Protein AF-0000000068184982 (afdb_homodimer)

Secondary structure (DSSP, 8-state):
-----S---SEE-EEEE-SBTTTEEE-S-HIIIIIHHHHHTT-EE----SSS-SSS--PPPHHHHHHHHHHHHHHHSTGGGTTTS-HHHHHHHHHHHHHHHTTEE--HHHHHHHHHHHHHHTTSTTSEEE-TTHHHHHHHHHHTT-EEEEEESS-THIIIIIHHHTT--TTT--EEEEHHHHT--TT-HHHHHHHHHHHHHHHHHTT---TTS---GGGEEEEES-IIIIIIHHHHTT-EEEEE-TT--HHHHHHHHHTT-EEESSHHHHHHHHHHTT-EE-/-----S---SEESEEEE-SBTTTEEE-S-HIIIIIHHHHHTT-EE----SS--SSS--PPPHHHHHHHHHHHHHHHSTGGGTTTS-HHHHHHHHHHHHHHHTTEE--HHHHHHHHHHHHHHTTSTTSEEE-TTHHHHHHHHHHTT-EEEEEESS-THIIIIIHHHTT--TTT--EEEEHHHHT--TT-HHHHHHHHHHHHHHHHHTT---TTSPPPGGGEEEEES-IIIIIIHHHHTT-EEEEE-TT--HHHHHHHHHTT-EEESSHHHHHHHHHHTT-EE-

Solvent-accessible surface area (backbone atoms only — not comparable to full-atom values): 29134 Å² total; per-residue (Å²): 129,80,84,67,72,89,82,65,63,63,35,39,36,34,37,36,28,28,44,78,56,54,37,27,37,78,38,84,48,63,52,56,52,52,51,52,34,30,57,78,53,66,52,48,60,60,72,81,52,68,83,67,51,68,77,87,85,62,61,34,62,57,58,57,14,35,54,50,21,46,50,52,42,44,69,78,30,48,39,52,19,35,88,79,41,52,54,69,57,42,49,44,51,24,52,53,43,11,39,49,43,29,29,44,57,70,57,72,70,43,50,54,51,33,42,51,50,43,53,14,45,66,34,19,65,72,34,42,44,62,43,85,50,39,61,60,46,36,51,50,34,52,77,48,50,27,49,29,27,39,49,33,80,40,49,66,59,45,63,37,25,52,34,24,54,62,70,51,40,60,89,50,34,67,43,75,42,33,9,19,83,69,64,35,42,67,37,43,35,68,42,55,51,50,48,50,51,53,51,48,53,51,34,47,68,66,72,68,55,47,88,91,58,66,89,49,46,58,26,27,38,32,39,18,58,40,64,61,40,32,37,51,13,27,44,72,46,46,24,37,44,38,34,37,41,69,79,72,47,58,69,59,44,50,51,42,40,72,71,68,44,47,70,33,64,49,58,64,53,53,52,49,49,42,58,76,62,64,36,40,61,77,129,81,84,67,72,89,81,64,60,64,36,38,37,33,37,35,28,28,44,79,55,55,36,27,35,78,38,84,49,63,54,56,51,52,50,52,35,31,55,78,52,64,53,47,60,61,73,82,56,70,81,69,49,66,82,85,89,63,62,33,61,57,60,59,13,35,55,50,21,45,51,52,41,44,70,77,31,47,38,52,19,35,89,80,41,52,53,67,57,42,49,44,52,26,53,53,43,11,38,50,42,30,29,42,58,72,56,71,68,42,48,54,50,33,44,51,49,43,52,14,46,66,34,19,63,71,33,42,43,60,44,84,49,38,61,60,44,37,51,51,33,50,77,48,49,26,48,30,26,39,48,33,79,40,49,64,58,45,64,35,26,52,34,25,53,62,71,50,40,59,89,50,34,68,41,77,43,32,8,19,84,68,63,35,42,69,39,43,35,67,41,54,50,50,47,50,51,52,51,48,53,49,34,47,68,66,72,68,55,47,89,91,59,67,89,49,46,60,24,27,38,31,38,17,59,40,63,62,41,33,37,51,13,27,44,72,46,48,24,38,44,38,33,37,41,68,79,71,48,58,68,60,44,52,51,42,40,74,72,68,44,49,70,34,64,49,59,64,53,53,52,50,50,43,57,76,63,65,36,39,59,77

Radius of gyration: 26.57 Å; Cα contacts (8 Å, |Δi|>4): 1023; chains: 2; bounding box: 86×77×53 Å

Sequence (564 aa):
MGTWPKIHPKRVRVITCDVTGTLVSFRGSIEEHYLGSAQKCGIDFVPDDPASSTGHNGPLPIHKAFSQGYRECCQIYPCFGGHDISAKEWWKRCVLRSFELAGARMNEAQQEAVFQRIYSIFGSQACYEKFDDALPFLQWANRSRIVCGVLSNADERYGDSILPMLGLTHDELQFQCFSKDFGLEKPDARFFLAALKQAELYLVSQNSYDVNDPLLPSQVLHIGNDFQKDFEGARRAGMHAALLSRYGEDELAAEWKRRGALVFEDLLDVVELLGRSNCQFGMGTWPKIHPKRVRVITCDVTGTLVSFRGSIEEHYLGSAQKCGIDFVPDDPASSTGHNGPLPIHKAFSQGYRECCQIYPCFGGHDISAKEWWKRCVLRSFELAGARMNEAQQEAVFQRIYSIFGSQACYEKFDDALPFLQWANRSRIVCGVLSNADERYGDSILPMLGLTHDELQFQCFSKDFGLEKPDARFFLAALKQAELYLVSQNSYDVNDPLLPSQVLHIGNDFQKDFEGARRAGMHAALLSRYGEDELAAEWKRRGALVFEDLLDVVELLGRSNCQFG

Organism: Phaeodactylum tricornutum (strain CCAP 1055/1) (NCBI:txid556484)

Nearest PDB structures (foldseek):
  3k1z-assembly1_A  TM=8.903E-01  e=6.014E-18  Homo sapiens
  3qu5-assembly1_A  TM=5.886E-01  e=3.115E-07  Bacteroides thetaiotaomicron
  3qu4-assembly5_E  TM=5.716E-01  e=2.194E-07  Bacteroides thetaiotaomicron
  3qu7-assembly3_A  TM=5.796E-01  e=5.926E-07  Bacteroides thetaiotaomicron
  4o8c-assembly1_A  TM=2.942E-01  e=7.418E-04  Geobacillus stearothermophilus

Structure (mmCIF, N/CA/C/O backbone):
data_AF-0000000068184982-model_v1
#
loop_
_entity.id
_entity.type
_entity.pdbx_description
1 polymer 'Haloacid dehalogenase-like hydrolase'
#
loop_
_atom_site.group_PDB
_atom_site.id
_atom_site.type_symbol
_atom_site.label_atom_id
_atom_site.label_alt_id
_atom_site.label_comp_id
_atom_site.label_asym_id
_atom_site.label_entity_id
_atom_site.label_seq_id
_atom_site.pdbx_PDB_ins_code
_atom_site.Cartn_x
_atom_site.Cartn_y
_atom_site.Cartn_z
_atom_site.occupancy
_atom_site.B_iso_or_equiv
_atom_site.auth_seq_id
_atom_site.auth_comp_id
_atom_site.auth_asym_id
_atom_site.auth_atom_id
_atom_site.pdbx_PDB_model_num
ATOM 1 N N . MET A 1 1 ? -10.617 -42.25 6.684 1 26.02 1 MET A N 1
ATOM 2 C CA . MET A 1 1 ? -9.742 -42.344 5.52 1 26.02 1 MET A CA 1
ATOM 3 C C . MET A 1 1 ? -10.297 -41.5 4.367 1 26.02 1 MET A C 1
ATOM 5 O O . MET A 1 1 ? -11.414 -41.75 3.906 1 26.02 1 MET A O 1
ATOM 9 N N . GLY A 1 2 ? -9.945 -40.188 4.273 1 34.88 2 GLY A N 1
ATOM 10 C CA . GLY A 1 2 ? -10.633 -39.312 3.33 1 34.88 2 GLY A CA 1
ATOM 11 C C . GLY A 1 2 ? -10.609 -39.844 1.907 1 34.88 2 GLY A C 1
ATOM 12 O O . GLY A 1 2 ? -9.609 -40.406 1.471 1 34.88 2 GLY A O 1
ATOM 13 N N . THR A 1 3 ? -11.68 -40.219 1.42 1 37.75 3 THR A N 1
ATOM 14 C CA . THR A 1 3 ? -11.805 -40.688 0.039 1 37.75 3 THR A CA 1
ATOM 15 C C . THR A 1 3 ? -11.172 -39.688 -0.92 1 37.75 3 THR A C 1
ATOM 17 O O . THR A 1 3 ? -11.641 -38.531 -1.036 1 37.75 3 THR A O 1
ATOM 20 N N . TRP A 1 4 ? -9.836 -39.719 -1.014 1 44.62 4 TRP A N 1
ATOM 21 C CA . TRP A 1 4 ? -9.07 -38.875 -1.924 1 44.62 4 TRP A CA 1
ATOM 22 C C . TRP A 1 4 ? -9.531 -39.062 -3.365 1 44.62 4 TRP A C 1
ATOM 24 O O . TRP A 1 4 ? -9.859 -40.188 -3.77 1 44.62 4 TRP A O 1
ATOM 34 N N . PRO A 1 5 ? -10.031 -38 -3.975 1 50.22 5 PRO A N 1
ATOM 35 C CA . PRO A 1 5 ? -10.516 -38.188 -5.344 1 50.22 5 PRO A CA 1
ATOM 36 C C . PRO A 1 5 ? -9.5 -38.906 -6.234 1 50.22 5 PRO A C 1
ATOM 38 O O . PRO A 1 5 ? -8.297 -38.844 -5.969 1 50.22 5 PRO A O 1
ATOM 41 N N . LYS A 1 6 ? -9.867 -39.844 -7.121 1 54.12 6 LYS A N 1
ATOM 42 C CA . LYS A 1 6 ? -9.188 -40.719 -8.07 1 54.12 6 LYS A CA 1
ATOM 43 C C . LYS A 1 6 ? -8.227 -39.906 -8.961 1 54.12 6 LYS A C 1
ATOM 45 O O . LYS A 1 6 ? -7.246 -40.469 -9.461 1 54.12 6 LYS A O 1
ATOM 50 N N . ILE A 1 7 ? -8.469 -38.594 -9.195 1 64.62 7 ILE A N 1
ATOM 51 C CA . ILE A 1 7 ? -7.531 -38 -10.133 1 64.62 7 ILE A CA 1
ATOM 52 C C . ILE A 1 7 ? -6.566 -37.062 -9.375 1 64.62 7 ILE A C 1
ATOM 54 O O . ILE A 1 7 ? -6.988 -36.094 -8.766 1 64.62 7 ILE A O 1
ATOM 58 N N . HIS A 1 8 ? -5.387 -37.562 -9.078 1 78.19 8 HIS A N 1
ATOM 59 C CA . HIS A 1 8 ? -4.316 -36.781 -8.445 1 78.19 8 HIS A CA 1
ATOM 60 C C . HIS A 1 8 ? -3.219 -36.438 -9.453 1 78.19 8 HIS A C 1
ATOM 62 O O . HIS A 1 8 ? -3 -37.188 -10.414 1 78.19 8 HIS A O 1
ATOM 68 N N . PRO A 1 9 ? -2.703 -35.219 -9.227 1 88.75 9 PRO A N 1
ATOM 69 C CA . PRO A 1 9 ? -1.609 -34.875 -10.133 1 88.75 9 PRO A CA 1
ATOM 70 C C . PRO A 1 9 ? -0.432 -35.844 -10.039 1 88.75 9 PRO A C 1
ATOM 72 O O . PRO A 1 9 ? -0.062 -36.25 -8.945 1 88.75 9 PRO A O 1
ATOM 75 N N . LYS A 1 10 ? 0.074 -36.25 -11.148 1 90.94 10 LYS A N 1
ATOM 76 C CA . LYS A 1 10 ? 1.262 -37.094 -11.195 1 90.94 10 LYS A CA 1
ATOM 77 C C . LYS A 1 10 ? 2.525 -36.281 -10.914 1 90.94 10 LYS A C 1
ATOM 79 O O . LYS A 1 10 ? 3.463 -36.781 -10.289 1 90.94 10 LYS A O 1
ATOM 84 N N . ARG A 1 11 ? 2.463 -35.062 -11.383 1 95.56 11 ARG A N 1
ATOM 85 C CA . ARG A 1 11 ? 3.584 -34.156 -11.211 1 95.56 11 ARG A CA 1
ATOM 86 C C . ARG A 1 11 ? 3.092 -32.719 -11.031 1 95.56 11 ARG A C 1
ATOM 88 O O . ARG A 1 11 ? 2.227 -32.25 -11.781 1 95.56 11 ARG A O 1
ATOM 95 N N . VAL A 1 12 ? 3.635 -32.125 -9.977 1 97.31 12 VAL A N 1
ATOM 96 C CA . VAL A 1 12 ? 3.312 -30.703 -9.75 1 97.31 12 VAL A CA 1
ATOM 97 C C . VAL A 1 12 ? 4.586 -29.875 -9.812 1 97.31 12 VAL A C 1
ATOM 99 O O . VAL A 1 12 ? 5.527 -30.094 -9.047 1 97.31 12 VAL A O 1
ATOM 102 N N . ARG A 1 13 ? 4.594 -28.906 -10.727 1 97.12 13 ARG A N 1
ATOM 103 C CA . ARG A 1 13 ? 5.734 -28.016 -10.883 1 97.12 13 ARG A CA 1
ATOM 104 C C . ARG A 1 13 ? 5.391 -26.609 -10.406 1 97.12 13 ARG A C 1
ATOM 106 O O . ARG A 1 13 ? 6.277 -25.844 -10.008 1 97.12 13 ARG A O 1
ATOM 113 N N . VAL A 1 14 ? 4.094 -26.25 -10.484 1 98.31 14 VAL A N 1
ATOM 114 C CA . VAL A 1 14 ? 3.639 -24.922 -10.141 1 98.31 14 VAL A CA 1
ATOM 115 C C . VAL A 1 14 ? 2.361 -25 -9.305 1 98.31 14 VAL A C 1
ATOM 117 O O . VAL A 1 14 ? 1.479 -25.812 -9.594 1 98.31 14 VAL A O 1
ATOM 120 N N . ILE A 1 15 ? 2.277 -24.203 -8.297 1 98.75 15 ILE A N 1
ATOM 121 C CA . ILE A 1 15 ? 1.043 -24 -7.543 1 98.75 15 ILE A CA 1
ATOM 122 C C . ILE A 1 15 ? 0.624 -22.531 -7.617 1 98.75 15 ILE A C 1
ATOM 124 O O . ILE A 1 15 ? 1.422 -21.641 -7.328 1 98.75 15 ILE A O 1
ATOM 128 N N . THR A 1 16 ? -0.559 -22.266 -8.086 1 98.88 16 THR A N 1
ATOM 129 C CA . THR A 1 16 ? -1.14 -20.922 -7.996 1 98.88 16 THR A CA 1
ATOM 130 C C . THR A 1 16 ? -2.168 -20.859 -6.871 1 98.88 16 THR A C 1
ATOM 132 O O . THR A 1 16 ? -2.92 -21.812 -6.648 1 98.88 16 THR A O 1
ATOM 135 N N . CYS A 1 17 ? -2.221 -19.734 -6.207 1 98.88 17 CYS A N 1
ATOM 136 C CA . CYS A 1 17 ? -3.131 -19.562 -5.078 1 98.88 17 CYS A CA 1
ATOM 137 C C . CYS A 1 17 ? -3.994 -18.312 -5.254 1 98.88 17 CYS A C 1
ATOM 139 O O . CYS A 1 17 ? -3.508 -17.281 -5.703 1 98.88 17 CYS A O 1
ATOM 141 N N . ASP A 1 18 ? -5.27 -18.453 -4.93 1 98.81 18 ASP A N 1
ATOM 142 C CA . ASP A 1 18 ? -6.078 -17.281 -4.625 1 98.81 18 ASP A CA 1
ATOM 143 C C . ASP A 1 18 ? -5.547 -16.547 -3.395 1 98.81 18 ASP A C 1
ATOM 145 O O . ASP A 1 18 ? -4.684 -17.062 -2.682 1 98.81 18 ASP A O 1
ATOM 149 N N . VAL A 1 19 ? -6.082 -15.305 -3.178 1 98.56 19 VAL A N 1
ATOM 150 C CA . VAL A 1 19 ? -5.523 -14.531 -2.074 1 98.56 19 VAL A CA 1
ATOM 151 C C . VAL A 1 19 ? -6.492 -14.547 -0.893 1 98.56 19 VAL A C 1
ATOM 153 O O . VAL A 1 19 ? -6.262 -15.25 0.095 1 98.56 19 VAL A O 1
ATOM 156 N N . THR A 1 20 ? -7.59 -13.836 -0.998 1 97.19 20 THR A N 1
ATOM 157 C CA . THR A 1 20 ? -8.523 -13.688 0.114 1 97.19 20 THR A CA 1
ATOM 158 C C . THR A 1 20 ? -9.336 -14.961 0.316 1 97.19 20 THR A C 1
ATOM 160 O O . THR A 1 20 ? -9.922 -15.492 -0.633 1 97.19 20 THR A O 1
ATOM 163 N N . GLY A 1 21 ? -9.32 -15.445 1.496 1 97.06 21 GLY A N 1
ATOM 164 C CA . GLY A 1 21 ? -9.984 -16.703 1.828 1 97.06 21 GLY A CA 1
ATOM 165 C C . GLY A 1 21 ? -9.102 -17.906 1.608 1 97.06 21 GLY A C 1
ATOM 166 O O . GLY A 1 21 ? -9.5 -19.031 1.916 1 97.06 21 GLY A O 1
ATOM 167 N N . THR A 1 22 ? -7.895 -17.672 1.044 1 98.5 22 THR A N 1
ATOM 168 C CA . THR A 1 22 ? -6.957 -18.75 0.765 1 98.5 22 THR A CA 1
ATOM 169 C C . THR A 1 22 ? -5.633 -18.516 1.484 1 98.5 22 THR A C 1
ATOM 171 O O . THR A 1 22 ? -5.301 -19.234 2.432 1 98.5 22 THR A O 1
ATOM 174 N N . LEU A 1 23 ? -4.914 -17.438 1.168 1 98.69 23 LEU A N 1
ATOM 175 C CA . LEU A 1 23 ? -3.662 -17.125 1.842 1 98.69 23 LEU A CA 1
ATOM 176 C C . LEU A 1 23 ? -3.893 -16.109 2.957 1 98.69 23 LEU A C 1
ATOM 178 O O . LEU A 1 23 ? -3.16 -16.094 3.949 1 98.69 23 LEU A O 1
ATOM 182 N N . VAL A 1 24 ? -4.895 -15.25 2.727 1 98.25 24 VAL A N 1
ATOM 183 C CA . VAL A 1 24 ? -5.148 -14.094 3.58 1 98.25 24 VAL A CA 1
ATOM 184 C C . VAL A 1 24 ? -6.621 -14.055 3.973 1 98.25 24 VAL A C 1
ATOM 186 O O . VAL A 1 24 ? -7.492 -14.438 3.186 1 98.25 24 VAL A O 1
ATOM 189 N N . SER A 1 25 ? -6.895 -13.656 5.16 1 96.81 25 SER A N 1
ATOM 190 C CA . SER A 1 25 ? -8.266 -13.453 5.602 1 96.81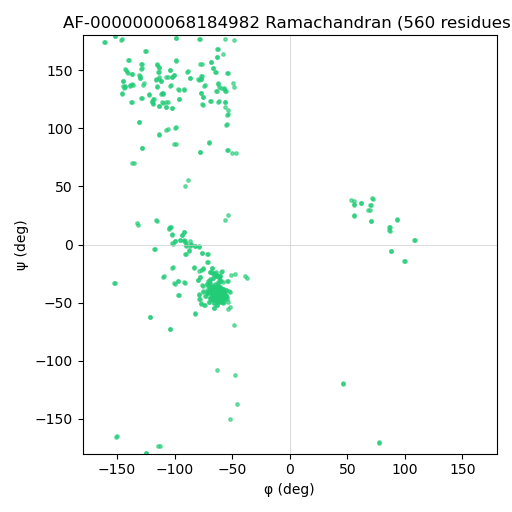 25 SER A CA 1
ATOM 191 C C . SER A 1 25 ? -8.539 -11.977 5.883 1 96.81 25 SER A C 1
ATOM 193 O O . SER A 1 25 ? -7.617 -11.219 6.184 1 96.81 25 SER A O 1
ATOM 195 N N . PHE A 1 26 ? -9.773 -11.602 5.73 1 94.19 26 PHE A N 1
ATOM 196 C CA . PHE A 1 26 ? -10.211 -10.273 6.148 1 94.19 26 PHE A CA 1
ATOM 197 C C . PHE A 1 26 ? -10.375 -10.211 7.664 1 94.19 26 PHE A C 1
ATOM 199 O O . PHE A 1 26 ? -10.805 -11.188 8.281 1 94.19 26 PHE A O 1
ATOM 206 N N . ARG A 1 27 ? -10.016 -9.109 8.203 1 93.38 27 ARG A N 1
ATOM 207 C CA . ARG A 1 27 ? -10.242 -8.812 9.609 1 93.38 27 ARG A CA 1
ATOM 208 C C . ARG A 1 27 ? -11.273 -7.711 9.781 1 93.38 27 ARG A C 1
ATOM 210 O O . ARG A 1 27 ? -11.289 -6.742 9.016 1 93.38 27 ARG A O 1
ATOM 217 N N . GLY A 1 28 ? -12.102 -7.906 10.789 1 91.38 28 GLY A N 1
ATOM 218 C CA . GLY A 1 28 ? -13.164 -6.938 11.008 1 91.38 28 GLY A CA 1
ATOM 219 C C . GLY A 1 28 ? -14.328 -7.102 10.055 1 91.38 28 GLY A C 1
ATOM 220 O O . GLY A 1 28 ? -14.508 -8.172 9.469 1 91.38 28 GLY A O 1
ATOM 221 N N . SER A 1 29 ? -15.273 -6.082 10.062 1 93.5 29 SER A N 1
ATOM 222 C CA . SER A 1 29 ? -16.453 -6.141 9.203 1 93.5 29 SER A CA 1
ATOM 223 C C . SER A 1 29 ? -16.625 -4.852 8.406 1 93.5 29 SER A C 1
ATOM 225 O O . SER A 1 29 ? -16.047 -3.82 8.75 1 93.5 29 SER A O 1
ATOM 227 N N . ILE A 1 30 ? -17.281 -5.039 7.34 1 92.75 30 ILE A N 1
ATOM 228 C CA . ILE A 1 30 ? -17.641 -3.873 6.539 1 92.75 30 ILE A CA 1
ATOM 229 C C . ILE A 1 30 ? -18.359 -2.842 7.414 1 92.75 30 ILE A C 1
ATOM 231 O O . ILE A 1 30 ? -18.078 -1.644 7.312 1 92.75 30 ILE A O 1
ATOM 235 N N . GLU A 1 31 ? -19.188 -3.314 8.266 1 93.75 31 GLU A N 1
ATOM 236 C CA . GLU A 1 31 ? -19.922 -2.436 9.18 1 93.75 31 GLU A CA 1
ATOM 237 C C . GLU A 1 31 ? -18.953 -1.608 10.031 1 93.75 31 GLU A C 1
ATOM 239 O O . GLU A 1 31 ? -19.078 -0.385 10.109 1 93.75 31 GLU A O 1
ATOM 244 N N . GLU A 1 32 ? -18.047 -2.268 10.594 1 94.38 32 GLU A N 1
ATOM 245 C CA . GLU A 1 32 ? -17.094 -1.607 11.484 1 94.38 32 GLU A CA 1
ATOM 246 C C . GLU A 1 32 ? -16.266 -0.581 10.727 1 94.38 32 GLU A C 1
ATOM 248 O O . GLU A 1 32 ? -16.141 0.568 11.156 1 94.38 32 GLU A O 1
ATOM 253 N N . HIS A 1 33 ? -15.727 -0.932 9.602 1 95.44 33 HIS A N 1
ATOM 254 C CA . HIS A 1 33 ? -14.797 -0.069 8.883 1 95.44 33 HIS A CA 1
ATOM 255 C C . HIS A 1 33 ? -15.531 1.071 8.188 1 95.44 33 HIS A C 1
ATOM 257 O O . HIS A 1 33 ? -15.062 2.213 8.195 1 95.44 33 HIS A O 1
ATOM 263 N N . TYR A 1 34 ? -16.719 0.763 7.59 1 97.19 34 TYR A N 1
ATOM 264 C CA . TYR A 1 34 ? -17.453 1.783 6.852 1 97.19 34 TYR A CA 1
ATOM 265 C C . TYR A 1 34 ? -18.172 2.727 7.805 1 97.19 34 TYR A C 1
ATOM 267 O O . TYR A 1 34 ? -18.031 3.947 7.703 1 97.19 34 TYR A O 1
ATOM 275 N N . LEU A 1 35 ? -18.906 2.18 8.719 1 96.5 35 LEU A N 1
ATOM 276 C CA . LEU A 1 35 ? -19.688 3.023 9.609 1 96.5 35 LEU A CA 1
ATOM 277 C C . LEU A 1 35 ? -18.797 3.766 10.594 1 96.5 35 LEU A C 1
ATOM 279 O O . LEU A 1 35 ? -19.078 4.91 10.953 1 96.5 35 LEU A O 1
ATOM 283 N N . GLY A 1 36 ? -17.766 3.068 11.109 1 95.62 36 GLY A N 1
ATOM 284 C CA . GLY A 1 36 ? -16.797 3.773 11.945 1 95.62 36 GLY A CA 1
ATOM 285 C C . GLY A 1 36 ? -16.188 4.977 11.25 1 95.62 36 GLY A C 1
ATOM 286 O O . GLY A 1 36 ? -16.047 6.043 11.852 1 95.62 36 GLY A O 1
ATOM 287 N N . SER A 1 37 ? -15.828 4.836 10.008 1 97.12 37 SER A N 1
ATOM 288 C CA . SER A 1 37 ? -15.266 5.934 9.227 1 97.12 37 SER A CA 1
ATOM 289 C C . SER A 1 37 ? -16.297 7.031 8.992 1 97.12 37 SER A C 1
ATOM 291 O O . SER A 1 37 ? -15.984 8.219 9.07 1 97.12 37 SER A O 1
ATOM 293 N N . ALA A 1 38 ? -17.516 6.629 8.672 1 96.81 38 ALA A N 1
ATOM 294 C CA . ALA A 1 38 ? -18.609 7.586 8.469 1 96.81 38 ALA A CA 1
ATOM 295 C C . ALA A 1 38 ? -18.812 8.453 9.703 1 96.81 38 ALA A C 1
ATOM 297 O O . ALA A 1 38 ? -18.984 9.672 9.594 1 96.81 38 ALA A O 1
ATOM 298 N N . GLN A 1 39 ? -18.797 7.852 10.812 1 94.69 39 GLN A N 1
ATOM 299 C CA . GLN A 1 39 ? -18.984 8.562 12.07 1 94.69 39 GLN A CA 1
ATOM 300 C C . GLN A 1 39 ? -17.875 9.609 12.281 1 94.69 39 GLN A C 1
ATOM 302 O O . GLN A 1 39 ? -18.172 10.75 12.633 1 94.69 39 GLN A O 1
ATOM 307 N N . LYS A 1 40 ? -16.672 9.195 12.031 1 93.62 40 LYS A N 1
ATOM 308 C CA . LYS A 1 40 ? -15.523 10.078 12.219 1 93.62 40 LYS A CA 1
ATOM 309 C C . LYS A 1 40 ? -15.578 11.258 11.25 1 93.62 40 LYS A C 1
ATOM 311 O O . LYS A 1 40 ? -15.016 12.32 11.523 1 93.62 40 LYS A O 1
ATOM 316 N N . CYS A 1 41 ? -16.281 11.078 10.125 1 93.75 41 CYS A N 1
ATOM 317 C CA . CYS A 1 41 ? -16.344 12.109 9.094 1 93.75 41 CYS A CA 1
ATOM 318 C C . CYS A 1 41 ? -17.641 12.898 9.188 1 93.75 41 CYS A C 1
ATOM 320 O O . CYS A 1 41 ? -17.938 13.719 8.32 1 93.75 41 CYS A O 1
ATOM 322 N N . GLY A 1 42 ? -18.484 12.633 10.172 1 91.56 42 GLY A N 1
ATOM 323 C CA . GLY A 1 42 ? -19.703 13.375 10.406 1 91.56 42 GLY A CA 1
ATOM 324 C C . GLY A 1 42 ? -20.781 13.094 9.375 1 91.56 42 GLY A C 1
ATOM 325 O O . GLY A 1 42 ? -21.516 14 8.969 1 91.56 42 GLY A O 1
ATOM 326 N N . ILE A 1 43 ? -20.891 11.836 8.984 1 93.19 43 ILE A N 1
ATOM 327 C CA . ILE A 1 43 ? -21.844 11.484 7.941 1 93.19 43 ILE A CA 1
ATOM 328 C C . ILE A 1 43 ? -23.172 11.086 8.57 1 93.19 43 ILE A C 1
ATOM 330 O O . ILE A 1 43 ? -23.203 10.266 9.492 1 93.19 43 ILE A O 1
ATOM 334 N N . ASP A 1 44 ? -24.188 11.633 8.016 1 89.56 44 ASP A N 1
ATOM 335 C CA . ASP A 1 44 ? -25.547 11.352 8.469 1 89.56 44 ASP A CA 1
ATOM 336 C C . ASP A 1 44 ? -26.234 10.344 7.543 1 89.56 44 ASP A C 1
ATOM 338 O O . ASP A 1 44 ? -25.969 10.32 6.34 1 89.56 44 ASP A O 1
ATOM 342 N N . PHE A 1 45 ? -27.047 9.555 8.195 1 91.12 45 PHE A N 1
ATOM 343 C CA . PHE A 1 45 ? -27.844 8.602 7.438 1 91.12 45 PHE A CA 1
ATOM 344 C C . PHE A 1 45 ? -29.328 8.922 7.551 1 91.12 45 PHE A C 1
ATOM 346 O O . PHE A 1 45 ? -29.797 9.344 8.609 1 91.12 45 PHE A O 1
ATOM 353 N N . VAL A 1 46 ? -30.016 8.867 6.449 1 82.38 46 VAL A N 1
ATOM 354 C CA . VAL A 1 46 ? -31.453 9.078 6.445 1 82.38 46 VAL A CA 1
ATOM 355 C C . VAL A 1 46 ? -32.125 8.016 7.297 1 82.38 46 VAL A C 1
ATOM 357 O O . VAL A 1 46 ? -31.859 6.82 7.152 1 82.38 46 VAL A O 1
ATOM 360 N N . PRO A 1 47 ? -32.906 8.586 8.328 1 69.56 47 PRO A N 1
ATOM 361 C CA . PRO A 1 47 ? -33.625 7.609 9.148 1 69.56 47 PRO A CA 1
ATOM 362 C C . PRO A 1 47 ? -34.562 6.707 8.32 1 69.56 47 PRO A C 1
ATOM 364 O O . PRO A 1 47 ? -35.062 7.133 7.281 1 69.56 47 PRO A O 1
ATOM 367 N N . ASP A 1 48 ? -34.406 5.492 8.664 1 59.75 48 ASP A N 1
ATOM 368 C CA . ASP A 1 48 ? -35.375 4.598 8.047 1 59.75 48 ASP A CA 1
ATOM 369 C C . ASP A 1 48 ? -36.812 5.086 8.297 1 59.75 48 ASP A C 1
ATOM 371 O O . ASP A 1 48 ? -37.188 5.348 9.445 1 59.75 48 ASP A O 1
ATOM 375 N N . ASP A 1 49 ? -37.375 5.953 7.66 1 55.25 49 ASP A N 1
ATOM 376 C CA . ASP A 1 49 ? -38.781 6.27 7.875 1 55.25 49 ASP A CA 1
ATOM 377 C C . ASP A 1 49 ? -39.656 5.023 7.715 1 55.25 49 ASP A C 1
ATOM 379 O O . ASP A 1 49 ? -39.75 4.465 6.625 1 55.25 49 ASP A O 1
ATOM 383 N N . PRO A 1 50 ? -40.062 4.516 9.008 1 50.53 50 PRO A N 1
ATOM 384 C CA . PRO A 1 50 ? -41 3.391 8.898 1 50.53 50 PRO A CA 1
ATOM 385 C C . PRO A 1 50 ? -42.188 3.707 8.008 1 50.53 50 PRO A C 1
ATOM 387 O O . PRO A 1 50 ? -42.875 2.791 7.539 1 50.53 50 PRO A O 1
ATOM 390 N N . ALA A 1 51 ? -42.844 4.93 8.453 1 49.38 51 ALA A N 1
ATOM 391 C CA . ALA A 1 51 ? -44.094 5.23 7.785 1 49.38 51 ALA A CA 1
ATOM 392 C C . ALA A 1 51 ? -43.906 5.266 6.27 1 49.38 51 ALA A C 1
ATOM 394 O O . ALA A 1 51 ? -44.906 5.363 5.527 1 49.38 51 ALA A O 1
ATOM 395 N N . SER A 1 52 ? -42.906 5.938 5.871 1 47.12 52 SER A N 1
ATOM 396 C CA . SER A 1 52 ? -42.688 5.809 4.434 1 47.12 52 SER A CA 1
ATOM 397 C C . SER A 1 52 ? -42.531 4.348 4.027 1 47.12 52 SER A C 1
ATOM 399 O O . SER A 1 52 ? -41.438 3.936 3.607 1 47.12 52 SER A O 1
ATOM 401 N N . SER A 1 53 ? -42.969 3.586 4.785 1 41.53 53 SER A N 1
ATOM 402 C CA . SER A 1 53 ? -43.125 2.154 4.551 1 41.53 53 SER A CA 1
ATOM 403 C C . SER A 1 53 ? -43.531 1.871 3.117 1 41.53 53 SER A C 1
ATOM 405 O O . SER A 1 53 ? -43.875 0.73 2.771 1 41.53 53 SER A O 1
ATOM 407 N N . THR A 1 54 ? -44.25 2.895 2.57 1 41.06 54 THR A N 1
ATOM 408 C CA . THR A 1 54 ? -44.75 2.342 1.326 1 41.06 54 THR A CA 1
ATOM 409 C C . THR A 1 54 ? -43.656 1.628 0.544 1 41.06 54 THR A C 1
ATOM 411 O O . THR A 1 54 ? -43.844 0.475 0.141 1 41.06 54 THR A O 1
ATOM 414 N N . GLY A 1 55 ? -43.312 2.324 -0.703 1 42.47 55 GLY A N 1
ATOM 415 C CA . GLY A 1 55 ? -42.562 1.606 -1.718 1 42.47 55 GLY A CA 1
ATOM 416 C C . GLY A 1 55 ? -41.25 1.082 -1.213 1 42.47 55 GLY A C 1
ATOM 417 O O . GLY A 1 55 ? -40.812 1.432 -0.113 1 42.47 55 GLY A O 1
ATOM 418 N N . HIS A 1 56 ? -40.562 0.032 -2.02 1 50.31 56 HIS A N 1
ATOM 419 C CA . HIS A 1 56 ? -39.5 -0.975 -1.962 1 50.31 56 HIS A CA 1
ATOM 420 C C . HIS A 1 56 ? -38.219 -0.394 -1.386 1 50.31 56 HIS A C 1
ATOM 422 O O . HIS A 1 56 ? -37.438 -1.102 -0.724 1 50.31 56 HIS A O 1
ATOM 428 N N . ASN A 1 57 ? -37.438 0.573 -2.104 1 59.88 57 ASN A N 1
ATOM 429 C CA . ASN A 1 57 ? -35.969 0.549 -2.088 1 59.88 57 ASN A CA 1
ATOM 430 C C . ASN A 1 57 ? -35.406 1.408 -0.959 1 59.88 57 ASN A C 1
ATOM 432 O O . ASN A 1 57 ? -35.031 2.559 -1.181 1 59.88 57 ASN A O 1
ATOM 436 N N . GLY A 1 58 ? -35.781 1.318 0.2 1 78.69 58 GLY A N 1
ATOM 437 C CA . GLY A 1 58 ? -35.125 2.043 1.289 1 78.69 58 GLY A CA 1
ATOM 438 C C . GLY A 1 58 ? -33.656 1.771 1.399 1 78.69 58 GLY A C 1
ATOM 439 O O . GLY A 1 58 ? -33.094 0.998 0.615 1 78.69 58 GLY A O 1
ATOM 440 N N . PRO A 1 59 ? -33.094 2.568 2.416 1 91.81 59 PRO A N 1
ATOM 441 C CA . PRO A 1 59 ? -31.672 2.352 2.611 1 91.81 59 PRO A CA 1
ATOM 442 C C . PRO A 1 59 ? -31.344 0.924 3.043 1 91.81 59 PRO A C 1
ATOM 444 O O . PRO A 1 59 ? -32.094 0.309 3.789 1 91.81 59 PRO A O 1
ATOM 447 N N . LEU A 1 60 ? -30.375 0.388 2.543 1 94.69 60 LEU A N 1
ATOM 448 C CA . LEU A 1 60 ? -29.891 -0.946 2.873 1 94.69 60 LEU A CA 1
ATOM 449 C C . LEU A 1 60 ? -28.906 -0.893 4.039 1 94.69 60 LEU A C 1
ATOM 451 O O . LEU A 1 60 ? -28.219 0.113 4.23 1 94.69 60 LEU A O 1
ATOM 455 N N . PRO A 1 61 ? -28.938 -2.039 4.824 1 95.12 61 PRO A N 1
ATOM 456 C CA . PRO A 1 61 ? -27.781 -2.156 5.719 1 95.12 61 PRO A CA 1
ATOM 457 C C . PRO A 1 61 ? -26.453 -2.08 4.973 1 95.12 61 PRO A C 1
ATOM 459 O O . PRO A 1 61 ? -26.344 -2.57 3.846 1 95.12 61 PRO A O 1
ATOM 462 N N . ILE A 1 62 ? -25.453 -1.538 5.59 1 96.62 62 ILE A N 1
ATOM 463 C CA . ILE A 1 62 ? -24.219 -1.137 4.91 1 96.62 62 ILE A CA 1
ATOM 464 C C . ILE A 1 62 ? -23.562 -2.355 4.266 1 96.62 62 ILE A C 1
ATOM 466 O O . ILE A 1 62 ? -22.969 -2.254 3.189 1 96.62 62 ILE A O 1
ATOM 470 N N . HIS A 1 63 ? -23.609 -3.553 4.891 1 96.44 63 HIS A N 1
ATOM 471 C CA . HIS A 1 63 ? -23 -4.734 4.309 1 96.44 63 HIS A CA 1
ATOM 472 C C . HIS A 1 63 ? -23.703 -5.156 3.027 1 96.44 63 HIS A C 1
ATOM 474 O O . HIS A 1 63 ? -23.062 -5.613 2.076 1 96.44 63 HIS A O 1
ATOM 480 N N . LYS A 1 64 ? -25 -5.031 2.953 1 97.25 64 LYS A N 1
ATOM 481 C CA . LYS A 1 64 ? -25.781 -5.316 1.745 1 97.25 64 LYS A CA 1
ATOM 482 C C . LYS A 1 64 ? -25.547 -4.242 0.684 1 97.25 64 LYS A C 1
ATOM 484 O O . LYS A 1 64 ? -25.484 -4.547 -0.509 1 97.25 64 LYS A O 1
ATOM 489 N N . ALA A 1 65 ? -25.516 -3.033 1.212 1 97.5 65 ALA A N 1
ATOM 490 C CA . ALA A 1 65 ? -25.234 -1.918 0.311 1 97.5 65 ALA A CA 1
ATOM 491 C C . ALA A 1 65 ? -23.875 -2.088 -0.372 1 97.5 65 ALA A C 1
ATOM 493 O O . ALA A 1 65 ? -23.75 -1.864 -1.578 1 97.5 65 ALA A O 1
ATOM 494 N N . PHE A 1 66 ? -22.922 -2.525 0.389 1 98.31 66 PHE A N 1
ATOM 495 C CA . PHE A 1 66 ? -21.594 -2.787 -0.186 1 98.31 66 PHE A CA 1
ATOM 496 C C . PHE A 1 66 ? -21.672 -3.885 -1.241 1 98.31 66 PHE A C 1
ATOM 498 O O . PHE A 1 66 ? -21.125 -3.746 -2.332 1 98.31 66 PHE A O 1
ATOM 505 N N . SER A 1 67 ? -22.281 -4.945 -0.914 1 97.81 67 SER A N 1
ATOM 506 C CA . SER A 1 67 ? -22.391 -6.062 -1.846 1 97.81 67 SER A CA 1
ATOM 507 C C . SER A 1 67 ? -23.016 -5.621 -3.168 1 97.81 67 SER A C 1
ATOM 509 O O . SER A 1 67 ? -22.531 -5.992 -4.238 1 97.81 67 SER A O 1
ATOM 511 N N . GLN A 1 68 ? -24.062 -4.836 -3.061 1 97.94 68 GLN A N 1
ATOM 512 C CA . GLN A 1 68 ? -24.719 -4.34 -4.262 1 97.94 68 GLN A CA 1
ATOM 513 C C . GLN A 1 68 ? -23.828 -3.352 -5.012 1 97.94 68 GLN A C 1
ATOM 515 O O . GLN A 1 68 ? -23.703 -3.42 -6.238 1 97.94 68 GLN A O 1
ATOM 520 N N . GLY A 1 69 ? -23.25 -2.418 -4.285 1 98.44 69 GLY A N 1
ATOM 521 C CA . GLY A 1 69 ? -22.328 -1.479 -4.91 1 98.44 69 GLY A CA 1
ATOM 522 C C . GLY A 1 69 ? -21.172 -2.156 -5.602 1 98.44 69 GLY A C 1
ATOM 523 O O . GLY A 1 69 ? -20.766 -1.756 -6.703 1 98.44 69 GLY A O 1
ATOM 524 N N . TYR A 1 70 ? -20.672 -3.158 -4.961 1 98.38 70 TYR A N 1
ATOM 525 C CA . TYR A 1 70 ? -19.578 -3.936 -5.523 1 98.38 70 TYR A CA 1
ATOM 526 C C . TYR A 1 70 ? -20 -4.613 -6.824 1 98.38 70 TYR A C 1
ATOM 528 O O . TYR A 1 70 ? -19.281 -4.539 -7.828 1 98.38 70 TYR A O 1
ATOM 536 N N . ARG A 1 71 ? -21.141 -5.211 -6.836 1 98.06 71 ARG A N 1
ATOM 537 C CA . ARG A 1 71 ? -21.656 -5.883 -8.023 1 98.06 71 ARG A CA 1
ATOM 538 C C . ARG A 1 71 ? -21.875 -4.891 -9.164 1 98.06 71 ARG A C 1
ATOM 540 O O . ARG A 1 71 ? -21.516 -5.176 -10.312 1 98.06 71 ARG A O 1
ATOM 547 N N . GLU A 1 72 ? -22.406 -3.787 -8.836 1 98.38 72 GLU A N 1
ATOM 548 C CA . GLU A 1 72 ? -22.656 -2.76 -9.844 1 98.38 72 GLU A CA 1
ATOM 549 C C . GLU A 1 72 ? -21.344 -2.254 -10.445 1 98.38 72 GLU A C 1
ATOM 551 O O . GLU A 1 72 ? -21.219 -2.105 -11.664 1 98.38 72 GLU A O 1
ATOM 556 N N . CYS A 1 73 ? -20.375 -2.023 -9.578 1 98.25 73 CYS A N 1
ATOM 557 C CA . CYS A 1 73 ? -19.078 -1.545 -10.055 1 98.25 73 CYS A CA 1
ATOM 558 C C . CYS A 1 73 ? -18.391 -2.594 -10.922 1 98.25 73 CYS A C 1
ATOM 560 O O . CYS A 1 73 ? -17.781 -2.264 -11.938 1 98.25 73 CYS A O 1
ATOM 562 N N . CYS A 1 74 ? -18.516 -3.842 -10.531 1 97.94 74 CYS A N 1
ATOM 563 C CA . CYS A 1 74 ? -17.938 -4.926 -11.32 1 97.94 74 CYS A CA 1
ATOM 564 C C . CYS A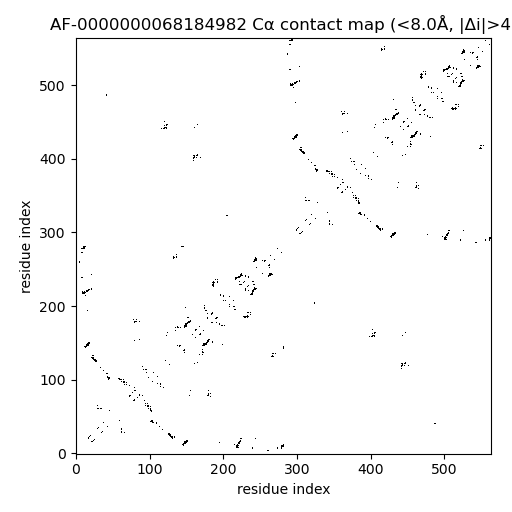 1 74 ? -18.578 -4.984 -12.703 1 97.94 74 CYS A C 1
ATOM 566 O O . CYS A 1 74 ? -17.906 -5.301 -13.688 1 97.94 74 CYS A O 1
ATOM 568 N N . GLN A 1 75 ? -19.859 -4.699 -12.789 1 97.69 75 GLN A N 1
ATOM 569 C CA . GLN A 1 75 ? -20.578 -4.727 -14.055 1 97.69 75 GLN A CA 1
ATOM 570 C C . GLN A 1 75 ? -20.156 -3.559 -14.945 1 97.69 75 GLN A C 1
ATOM 572 O O . GLN A 1 75 ? -19.953 -3.73 -16.156 1 97.69 75 GLN A O 1
ATOM 577 N N . ILE A 1 76 ? -20 -2.428 -14.406 1 98 76 ILE A N 1
ATOM 578 C CA . ILE A 1 76 ? -19.703 -1.218 -15.164 1 98 76 ILE A CA 1
ATOM 579 C C . ILE A 1 76 ? -18.234 -1.193 -15.539 1 98 76 ILE A C 1
ATOM 581 O O . ILE A 1 76 ? -17.875 -0.822 -16.656 1 98 76 ILE A O 1
ATOM 585 N N . TYR A 1 77 ? -17.375 -1.567 -14.555 1 98.06 77 TYR A N 1
ATOM 586 C CA . TYR A 1 77 ? -15.922 -1.577 -14.734 1 98.06 77 TYR A CA 1
ATOM 587 C C . TYR A 1 77 ? -15.328 -2.922 -14.336 1 98.06 77 TYR A C 1
ATOM 589 O O . TYR A 1 77 ? -14.742 -3.049 -13.258 1 98.06 77 TYR A O 1
ATOM 597 N N . PRO A 1 78 ? -15.367 -3.869 -15.242 1 97.94 78 PRO A N 1
ATOM 598 C CA . PRO A 1 78 ? -14.82 -5.184 -14.898 1 97.94 78 PRO A CA 1
ATOM 599 C C . PRO A 1 78 ? -13.32 -5.137 -14.594 1 97.94 78 PRO A C 1
ATOM 601 O O . PRO A 1 78 ? -12.656 -4.141 -14.906 1 97.94 78 PRO A O 1
ATOM 604 N N . CYS A 1 79 ? -12.859 -6.109 -13.961 1 98.38 79 CYS A N 1
ATOM 605 C CA . CYS A 1 79 ? -11.453 -6.273 -13.633 1 98.38 79 CYS A CA 1
ATOM 606 C C . CYS A 1 79 ? -10.922 -5.062 -12.875 1 98.38 79 CYS A C 1
ATOM 608 O O . CYS A 1 79 ? -9.82 -4.582 -13.148 1 98.38 79 CYS A O 1
ATOM 610 N N . PHE A 1 80 ? -11.812 -4.5 -12.062 1 98.31 80 PHE A N 1
ATOM 611 C CA . PHE A 1 80 ? -11.445 -3.396 -11.188 1 98.31 80 PHE A CA 1
ATOM 612 C C . PHE A 1 80 ? -10.992 -2.189 -12 1 98.31 80 PHE A C 1
ATOM 614 O O . PHE A 1 80 ? -10.031 -1.507 -11.625 1 98.31 80 PHE A O 1
ATOM 621 N N . GLY A 1 81 ? -11.617 -2.02 -13.086 1 97.69 81 GLY A N 1
ATOM 622 C CA . GLY A 1 81 ? -11.391 -0.849 -13.922 1 97.69 81 GLY A CA 1
ATOM 623 C C . GLY A 1 81 ? -10.461 -1.119 -15.086 1 97.69 81 GLY A C 1
ATOM 624 O O . GLY A 1 81 ? -10.367 -0.316 -16.016 1 97.69 81 GLY A O 1
ATOM 625 N N . GLY A 1 82 ? -9.734 -2.262 -15.078 1 94.5 82 GLY A N 1
ATOM 626 C CA . GLY A 1 82 ? -8.781 -2.531 -16.141 1 94.5 82 GLY A CA 1
ATOM 627 C C . GLY A 1 82 ? -7.898 -1.339 -16.469 1 94.5 82 GLY A C 1
ATOM 628 O O . GLY A 1 82 ? -7.227 -0.795 -15.594 1 94.5 82 GLY A O 1
ATOM 629 N N . HIS A 1 83 ? -8.031 -0.916 -17.75 1 91.31 83 HIS A N 1
ATOM 630 C CA . HIS A 1 83 ? -7.238 0.235 -18.172 1 91.31 83 HIS A CA 1
ATOM 631 C C . HIS A 1 83 ? -8.086 1.501 -18.219 1 91.31 83 HIS A C 1
ATOM 633 O O . HIS A 1 83 ? -7.578 2.586 -18.516 1 91.31 83 HIS A O 1
ATOM 639 N N . ASP A 1 84 ? -9.328 1.386 -17.875 1 95.06 84 ASP A N 1
ATOM 640 C CA . ASP A 1 84 ? -10.258 2.502 -18 1 95.06 84 ASP A CA 1
ATOM 641 C C . ASP A 1 84 ? -10.078 3.496 -16.859 1 95.06 84 ASP A C 1
ATOM 643 O O . ASP A 1 84 ? -10.039 4.707 -17.078 1 95.06 84 ASP A O 1
ATOM 647 N N . ILE A 1 85 ? -10 2.957 -15.664 1 96.62 85 ILE A N 1
ATOM 648 C CA . ILE A 1 85 ? -9.82 3.797 -14.484 1 96.62 85 ILE A CA 1
ATOM 649 C C . ILE A 1 85 ? -8.844 3.125 -13.516 1 96.62 85 ILE A C 1
ATOM 651 O O . ILE A 1 85 ? -8.633 1.91 -13.586 1 96.62 85 ILE A O 1
ATOM 655 N N . SER A 1 86 ? -8.227 3.918 -12.617 1 96.69 86 SER A N 1
ATOM 656 C CA . SER A 1 86 ? -7.309 3.363 -11.633 1 96.69 86 SER A CA 1
ATOM 657 C C . SER A 1 86 ? -8.047 2.504 -10.609 1 96.69 86 SER A C 1
ATOM 659 O O . SER A 1 86 ? -9.258 2.656 -10.422 1 96.69 86 SER A O 1
ATOM 661 N N . ALA A 1 87 ? -7.387 1.631 -9.992 1 98 87 ALA A N 1
ATOM 662 C CA . ALA A 1 87 ? -7.98 0.813 -8.938 1 98 87 ALA A CA 1
ATOM 663 C C . ALA A 1 87 ? -8.523 1.684 -7.809 1 98 87 ALA A C 1
ATOM 665 O O . ALA A 1 87 ? -9.594 1.403 -7.262 1 98 87 ALA A O 1
ATOM 666 N N . LYS A 1 88 ? -7.809 2.75 -7.477 1 98 88 LYS A N 1
ATOM 667 C CA . LYS A 1 88 ? -8.266 3.643 -6.414 1 98 88 LYS A CA 1
ATOM 668 C C . LYS A 1 88 ? -9.586 4.312 -6.785 1 98 88 LYS A C 1
ATOM 670 O O . LYS A 1 88 ? -10.5 4.383 -5.965 1 98 88 LYS A O 1
ATOM 675 N N . GLU A 1 89 ? -9.664 4.781 -8.016 1 98.19 89 GLU A N 1
ATOM 676 C CA . GLU A 1 89 ? -10.914 5.371 -8.477 1 98.19 89 GLU A CA 1
ATOM 677 C C . GLU A 1 89 ? -12.047 4.348 -8.469 1 98.19 89 GLU A C 1
ATOM 679 O O . GLU A 1 89 ? -13.188 4.68 -8.133 1 98.19 89 GLU A O 1
ATOM 684 N N . TRP A 1 90 ? -11.75 3.117 -8.898 1 98.75 90 TRP A N 1
ATOM 685 C CA . TRP A 1 90 ? -12.742 2.045 -8.883 1 98.75 90 TRP A CA 1
ATOM 686 C C . TRP A 1 90 ? -13.305 1.849 -7.48 1 98.75 90 TRP A C 1
ATOM 688 O O . TRP A 1 90 ? -14.531 1.82 -7.297 1 98.75 90 TRP A O 1
ATOM 698 N N . TRP A 1 91 ? -12.445 1.824 -6.527 1 98.75 91 TRP A N 1
ATOM 699 C CA . TRP A 1 91 ? -12.867 1.619 -5.145 1 98.75 91 TRP A CA 1
ATOM 700 C C . TRP A 1 91 ? -13.609 2.84 -4.613 1 98.75 91 TRP A C 1
ATOM 702 O O . TRP A 1 91 ? -14.531 2.709 -3.807 1 98.75 91 TRP A O 1
ATOM 712 N N . LYS A 1 92 ? -13.172 4.016 -5.035 1 98.81 92 LYS A N 1
ATOM 713 C CA . LYS A 1 92 ? -13.898 5.219 -4.633 1 98.81 92 LYS A CA 1
ATOM 714 C C . LYS A 1 92 ? -15.359 5.152 -5.078 1 98.81 92 LYS A C 1
ATOM 716 O O . LYS A 1 92 ? -16.266 5.402 -4.281 1 98.81 92 LYS A O 1
ATOM 721 N N . ARG A 1 93 ? -15.555 4.758 -6.277 1 98.62 93 ARG A N 1
ATOM 722 C CA . ARG A 1 93 ? -16.906 4.629 -6.809 1 98.62 93 ARG A CA 1
ATOM 723 C C . ARG A 1 93 ? -17.703 3.576 -6.043 1 98.62 93 ARG A C 1
ATOM 725 O O . ARG A 1 93 ? -18.875 3.785 -5.723 1 98.62 93 ARG A O 1
ATOM 732 N N . CYS A 1 94 ? -17.094 2.477 -5.746 1 98.69 94 CYS A N 1
ATOM 733 C CA . CYS A 1 94 ? -17.75 1.389 -5.027 1 98.69 94 CYS A CA 1
ATOM 734 C C . CYS A 1 94 ? -18.156 1.827 -3.627 1 98.69 94 CYS A C 1
ATOM 736 O O . CYS A 1 94 ? -19.297 1.605 -3.207 1 98.69 94 CYS A O 1
ATOM 738 N N . VAL A 1 95 ? -17.219 2.486 -2.934 1 98.75 95 VAL A N 1
ATOM 739 C CA . VAL A 1 95 ? -17.453 2.928 -1.562 1 98.75 95 VAL A CA 1
ATOM 740 C C . VAL A 1 95 ? -18.578 3.967 -1.541 1 98.75 95 VAL A C 1
ATOM 742 O O . VAL A 1 95 ? -19.516 3.863 -0.746 1 98.75 95 VAL A O 1
ATOM 745 N N . LEU A 1 96 ? -18.5 4.941 -2.416 1 98.69 96 LEU A N 1
ATOM 746 C CA . LEU A 1 96 ? -19.5 6.012 -2.42 1 98.69 96 LEU A CA 1
ATOM 747 C C . LEU A 1 96 ? -20.859 5.477 -2.822 1 98.69 96 LEU A C 1
ATOM 749 O O . LEU A 1 96 ? -21.891 5.895 -2.268 1 98.69 96 LEU A O 1
ATOM 753 N N . ARG A 1 97 ? -20.875 4.531 -3.787 1 98.5 97 ARG A N 1
ATOM 754 C CA . ARG A 1 97 ? -22.141 3.895 -4.16 1 98.5 97 ARG A CA 1
ATOM 755 C C . ARG A 1 97 ? -22.734 3.127 -2.984 1 98.5 97 ARG A C 1
ATOM 757 O O . ARG A 1 97 ? -23.938 3.152 -2.771 1 98.5 97 ARG A O 1
ATOM 764 N N . SER A 1 98 ? -21.922 2.439 -2.223 1 98.44 98 SER A N 1
ATOM 765 C CA . SER A 1 98 ? -22.375 1.708 -1.042 1 98.44 98 SER A CA 1
ATOM 766 C C . SER A 1 98 ? -23.031 2.641 -0.034 1 98.44 98 SER A C 1
ATOM 768 O O . SER A 1 98 ? -24.109 2.328 0.495 1 98.44 98 SER A O 1
ATOM 770 N N . PHE A 1 99 ? -22.438 3.793 0.191 1 98.38 99 PHE A N 1
ATOM 771 C CA . PHE A 1 99 ? -23 4.754 1.135 1 98.38 99 PHE A CA 1
ATOM 772 C C . PHE A 1 99 ? -24.312 5.32 0.615 1 98.38 99 PHE A C 1
ATOM 774 O O . PHE A 1 99 ? -25.25 5.523 1.386 1 98.38 99 PHE A O 1
ATOM 781 N N . GLU A 1 100 ? -24.344 5.582 -0.673 1 97.38 100 GLU A N 1
ATOM 782 C CA . GLU A 1 100 ? -25.578 6.055 -1.289 1 97.38 100 GLU A CA 1
ATOM 783 C C . GLU A 1 100 ? -26.719 5.055 -1.084 1 97.38 100 GLU A C 1
ATOM 785 O O . GLU A 1 100 ? -27.812 5.43 -0.66 1 97.38 100 GLU A O 1
ATOM 790 N N . LEU A 1 101 ? -26.453 3.787 -1.324 1 97 101 LEU A N 1
ATOM 791 C CA . LEU A 1 101 ? -27.438 2.723 -1.187 1 97 101 LEU A CA 1
ATOM 792 C C . LEU A 1 101 ? -27.859 2.561 0.268 1 97 101 LEU A C 1
ATOM 794 O O . LEU A 1 101 ? -28.984 2.135 0.547 1 97 101 LEU A O 1
ATOM 798 N N . ALA A 1 102 ? -26.969 2.959 1.157 1 96.94 102 ALA A N 1
ATOM 799 C CA . ALA A 1 102 ? -27.25 2.838 2.584 1 96.94 102 ALA A CA 1
ATOM 800 C C . ALA A 1 102 ? -27.984 4.074 3.105 1 96.94 102 ALA A C 1
ATOM 802 O O . ALA A 1 102 ? -28.312 4.152 4.289 1 96.94 102 ALA A O 1
ATOM 803 N N . GLY A 1 103 ? -28.156 5.09 2.273 1 96.12 103 GLY A N 1
ATOM 804 C CA . GLY A 1 103 ? -28.953 6.258 2.645 1 96.12 103 GLY A CA 1
ATOM 805 C C . GLY A 1 103 ? -28.109 7.375 3.232 1 96.12 103 GLY A C 1
ATOM 806 O O . GLY A 1 103 ? -28.625 8.227 3.959 1 96.12 103 GLY A O 1
ATOM 807 N N . ALA A 1 104 ? -26.844 7.344 2.926 1 96.56 104 ALA A N 1
ATOM 808 C CA . ALA A 1 104 ? -25.984 8.398 3.438 1 96.56 104 ALA A CA 1
ATOM 809 C C . ALA A 1 104 ? -26.109 9.664 2.6 1 96.56 104 ALA A C 1
ATOM 811 O O . ALA A 1 104 ? -26.219 9.602 1.373 1 96.56 104 ALA A O 1
ATOM 812 N N . ARG A 1 105 ? -26.062 10.789 3.246 1 93.81 105 ARG A N 1
ATOM 813 C CA . ARG A 1 105 ? -25.969 12.102 2.617 1 93.81 105 ARG A CA 1
ATOM 814 C C . ARG A 1 105 ? -24.609 12.734 2.891 1 93.81 105 ARG A C 1
ATOM 816 O O . ARG A 1 105 ? -24.203 12.883 4.047 1 93.81 105 ARG A O 1
ATOM 823 N N . MET A 1 106 ? -23.953 13.047 1.813 1 95.06 106 MET A N 1
ATOM 824 C CA . MET A 1 106 ? -22.609 13.586 1.972 1 95.06 106 MET A CA 1
ATOM 825 C C . MET A 1 106 ? -22.359 14.742 1.004 1 95.06 106 MET A C 1
ATOM 827 O O . MET A 1 106 ? -22.797 14.695 -0.147 1 95.06 106 MET A O 1
ATOM 831 N N . ASN A 1 107 ? -21.719 15.812 1.496 1 93.38 107 ASN A N 1
ATOM 832 C CA . ASN A 1 107 ? -21.156 16.781 0.564 1 93.38 107 ASN A CA 1
ATOM 833 C C . ASN A 1 107 ? -19.844 16.297 -0.029 1 93.38 107 ASN A C 1
ATOM 835 O O . ASN A 1 107 ? -19.375 15.203 0.306 1 93.38 107 ASN A O 1
ATOM 839 N N . GLU A 1 108 ? -19.234 16.984 -0.918 1 94.12 108 GLU A N 1
ATOM 840 C CA . GLU A 1 108 ? -18.047 16.562 -1.642 1 94.12 108 GLU A CA 1
ATOM 841 C C . GLU A 1 108 ? -16.875 16.344 -0.691 1 94.12 108 GLU A C 1
ATOM 843 O O . GLU A 1 108 ? -16.125 15.375 -0.831 1 94.12 108 GLU A O 1
ATOM 848 N N . ALA A 1 109 ? -16.703 17.219 0.242 1 91.81 109 ALA A N 1
ATOM 849 C CA . ALA A 1 109 ? -15.594 17.125 1.196 1 91.81 109 ALA A CA 1
ATOM 850 C C . ALA A 1 109 ? -15.727 15.859 2.047 1 91.81 109 ALA A C 1
ATOM 852 O O . ALA A 1 109 ? -14.734 15.172 2.309 1 91.81 109 ALA A O 1
ATOM 853 N N . GLN A 1 110 ? -16.938 15.57 2.41 1 94 110 GLN A N 1
ATOM 854 C CA . GLN A 1 110 ? -17.219 14.383 3.207 1 94 110 GLN A CA 1
ATOM 855 C C . GLN A 1 110 ? -16.953 13.109 2.402 1 94 110 GLN A C 1
ATOM 857 O O . GLN A 1 110 ? -16.438 12.125 2.934 1 94 110 GLN A O 1
ATOM 862 N N . GLN A 1 111 ? -17.344 13.148 1.134 1 97.38 111 GLN A N 1
ATOM 863 C CA . GLN A 1 111 ? -17.109 12 0.262 1 97.38 111 GLN A CA 1
ATOM 864 C C . GLN A 1 111 ? -15.609 11.68 0.162 1 97.38 111 GLN A C 1
ATOM 866 O O . GLN A 1 111 ? -15.211 10.523 0.288 1 97.38 111 GLN A O 1
ATOM 871 N N . GLU A 1 112 ? -14.828 12.719 -0.029 1 96.19 112 GLU A N 1
ATOM 872 C CA . GLU A 1 112 ? -13.383 12.539 -0.151 1 96.19 112 GLU A CA 1
ATOM 873 C C . GLU A 1 112 ? -12.773 12.047 1.158 1 96.19 112 GLU A C 1
ATOM 875 O O . GLU A 1 112 ? -11.938 11.133 1.158 1 96.19 112 GLU A O 1
ATOM 880 N N . ALA A 1 113 ? -13.234 12.594 2.238 1 95.44 113 ALA A N 1
ATOM 881 C CA . ALA A 1 113 ? -12.672 12.266 3.549 1 95.44 113 ALA A CA 1
ATOM 882 C C . ALA A 1 113 ? -12.984 10.82 3.932 1 95.44 113 ALA A C 1
ATOM 884 O O . ALA A 1 113 ? -12.102 10.078 4.363 1 95.44 113 ALA A O 1
ATOM 885 N N . VAL A 1 114 ? -14.258 10.438 3.756 1 97.56 114 VAL A N 1
ATOM 886 C CA . VAL A 1 114 ? -14.656 9.102 4.191 1 97.56 114 VAL A CA 1
ATOM 887 C C . VAL A 1 114 ? -14.008 8.055 3.293 1 97.56 114 VAL A C 1
ATOM 889 O O . VAL A 1 114 ? -13.586 6.996 3.768 1 97.56 114 VAL A O 1
ATOM 892 N N . PHE A 1 115 ? -13.914 8.328 2.012 1 98.69 115 PHE A N 1
ATOM 893 C CA . PHE A 1 115 ? -13.258 7.383 1.118 1 98.69 115 PHE A CA 1
ATOM 894 C C . PHE A 1 115 ? -11.789 7.215 1.494 1 98.69 115 PHE A C 1
ATOM 896 O O . PHE A 1 115 ? -11.305 6.09 1.618 1 98.69 115 PHE A O 1
ATOM 903 N N . GLN A 1 116 ? -11.094 8.312 1.61 1 98.12 116 GLN A N 1
ATOM 904 C CA . GLN A 1 116 ? -9.672 8.219 1.913 1 98.12 116 GLN A CA 1
ATOM 905 C C . GLN A 1 116 ? -9.43 7.477 3.225 1 98.12 116 GLN A C 1
ATOM 907 O O . GLN A 1 116 ? -8.484 6.695 3.34 1 98.12 116 GLN A O 1
ATOM 912 N N . ARG A 1 117 ? -10.25 7.766 4.199 1 97.75 117 ARG A N 1
ATOM 913 C CA . ARG A 1 117 ? -10.133 7.078 5.48 1 97.75 117 ARG A CA 1
ATOM 914 C C . ARG A 1 117 ? -10.281 5.57 5.305 1 97.75 117 ARG A C 1
ATOM 916 O O . ARG A 1 117 ? -9.453 4.797 5.781 1 97.75 117 ARG A O 1
ATOM 923 N N . ILE A 1 118 ? -11.32 5.164 4.602 1 98.38 118 ILE A N 1
ATOM 924 C CA . ILE A 1 118 ? -11.586 3.746 4.395 1 98.38 118 ILE A CA 1
ATOM 925 C C . ILE A 1 118 ? -10.477 3.123 3.559 1 98.38 118 ILE A C 1
ATOM 927 O O . ILE A 1 118 ? -9.977 2.043 3.885 1 98.38 118 ILE A O 1
ATOM 931 N N . TYR A 1 119 ? -10.109 3.795 2.465 1 98.56 119 TYR A N 1
ATOM 932 C CA . TYR A 1 119 ? -9.062 3.293 1.586 1 98.56 119 TYR A CA 1
ATOM 933 C C . TYR A 1 119 ? -7.754 3.1 2.35 1 98.56 119 TYR A C 1
ATOM 935 O O . TYR A 1 119 ? -7.047 2.113 2.139 1 98.56 119 TYR A O 1
ATOM 943 N N . SER A 1 120 ? -7.441 4.012 3.285 1 98.19 120 SER A N 1
ATOM 944 C CA . SER A 1 120 ? -6.246 3.914 4.121 1 98.19 120 SER A CA 1
ATOM 945 C C . SER A 1 120 ? -6.34 2.736 5.082 1 98.19 120 SER A C 1
ATOM 947 O O . SER A 1 120 ? -5.359 2.023 5.297 1 98.19 120 SER A O 1
ATOM 949 N N . ILE A 1 121 ? -7.473 2.539 5.66 1 97.62 121 ILE A N 1
ATOM 950 C CA . ILE A 1 121 ? -7.66 1.429 6.59 1 97.62 121 ILE A CA 1
ATOM 951 C C . ILE A 1 121 ? -7.387 0.108 5.871 1 97.62 121 ILE A C 1
ATOM 953 O O . ILE A 1 121 ? -6.699 -0.765 6.406 1 97.62 121 ILE A O 1
ATOM 957 N N . PHE A 1 122 ? -7.801 -0.013 4.656 1 97.06 122 PHE A N 1
ATOM 958 C CA . PHE A 1 122 ? -7.633 -1.239 3.885 1 97.06 122 PHE A CA 1
ATOM 959 C C . PHE A 1 122 ? -6.215 -1.347 3.338 1 97.06 122 PHE A C 1
ATOM 961 O O . PHE A 1 122 ? -5.879 -2.318 2.66 1 97.06 122 PHE A O 1
ATOM 968 N N . GLY A 1 123 ? -5.398 -0.422 3.574 1 95.25 123 GLY A N 1
ATOM 969 C CA . GLY A 1 123 ? -3.969 -0.508 3.314 1 95.25 123 GLY A CA 1
ATOM 970 C C . GLY A 1 123 ? -3.17 -0.961 4.523 1 95.25 123 GLY A C 1
ATOM 971 O O . GLY A 1 123 ? -1.94 -1.033 4.469 1 95.25 123 GLY A O 1
ATOM 972 N N . SER A 1 124 ? -3.836 -1.363 5.551 1 95.5 124 SER A N 1
ATOM 973 C CA . SER A 1 124 ? -3.176 -1.683 6.812 1 95.5 124 SER A CA 1
ATOM 974 C C . SER A 1 124 ? -3.512 -3.1 7.266 1 95.5 124 SER A C 1
ATOM 976 O O . SER A 1 124 ? -4.324 -3.781 6.641 1 95.5 124 SER A O 1
ATOM 978 N N . GLN A 1 125 ? -2.945 -3.459 8.43 1 95.06 125 GLN A N 1
ATOM 979 C CA . GLN A 1 125 ? -3.17 -4.773 9.016 1 95.06 125 GLN A CA 1
ATOM 980 C C . GLN A 1 125 ? -4.484 -4.812 9.789 1 95.06 125 GLN A C 1
ATOM 982 O O . GLN A 1 125 ? -4.879 -5.863 10.305 1 95.06 125 GLN A O 1
ATOM 987 N N . ALA A 1 126 ? -5.156 -3.686 9.82 1 94.75 126 ALA A N 1
ATOM 988 C CA . ALA A 1 126 ? -6.449 -3.662 10.508 1 94.75 126 ALA A CA 1
ATOM 989 C C . ALA A 1 126 ? -7.477 -4.512 9.766 1 94.75 126 ALA A C 1
ATOM 991 O O . ALA A 1 126 ? -8.43 -5.012 10.367 1 94.75 126 ALA A O 1
ATOM 992 N N . CYS A 1 127 ? -7.148 -4.746 8.445 1 95.88 127 CYS A N 1
ATOM 993 C CA . CYS A 1 127 ? -8.203 -5.355 7.641 1 95.88 127 CYS A CA 1
ATOM 994 C C . CYS A 1 127 ? -7.773 -6.723 7.125 1 95.88 127 CYS A C 1
ATOM 996 O O . CYS A 1 127 ? -8.547 -7.414 6.465 1 95.88 127 CYS A O 1
ATOM 998 N N . TYR A 1 128 ? -6.52 -7.148 7.387 1 96.88 128 TYR A N 1
ATOM 999 C CA . TYR A 1 128 ? -6.016 -8.375 6.785 1 96.88 128 TYR A CA 1
ATOM 1000 C C . TYR A 1 128 ? -5.164 -9.164 7.777 1 96.88 128 TYR A C 1
ATOM 1002 O O . TYR A 1 128 ? -4.48 -8.57 8.617 1 96.88 128 TYR A O 1
ATOM 1010 N N . GLU A 1 129 ? -5.195 -10.391 7.656 1 97.06 129 GLU A N 1
ATOM 1011 C CA . GLU A 1 129 ? -4.273 -11.281 8.352 1 97.06 129 GLU A CA 1
ATOM 1012 C C . GLU A 1 129 ? -3.912 -12.484 7.48 1 97.06 129 GLU A C 1
ATOM 1014 O O . GLU A 1 129 ? -4.766 -13.031 6.777 1 97.06 129 GLU A O 1
ATOM 1019 N N . LYS A 1 130 ? -2.695 -12.812 7.461 1 97.62 130 LYS A N 1
ATOM 1020 C CA . LYS A 1 130 ? -2.26 -14.031 6.785 1 97.62 130 LYS A CA 1
ATOM 1021 C C . LYS A 1 130 ? -2.641 -15.273 7.586 1 97.62 130 LYS A C 1
ATOM 1023 O O . LYS A 1 130 ? -2.529 -15.281 8.812 1 97.62 130 LYS A O 1
ATOM 1028 N N . PHE A 1 131 ? -3.139 -16.312 6.938 1 98.25 131 PHE A N 1
ATOM 1029 C CA . PHE A 1 131 ? -3.389 -17.562 7.641 1 98.25 131 PHE A CA 1
ATOM 1030 C C . PHE A 1 131 ? -2.086 -18.172 8.141 1 98.25 131 PHE A C 1
ATOM 1032 O O . PHE A 1 131 ? -1.065 -18.125 7.453 1 98.25 131 PHE A O 1
ATOM 1039 N N . ASP A 1 132 ? -2.139 -18.859 9.242 1 97.69 132 ASP A N 1
ATOM 1040 C CA . ASP A 1 132 ? -0.951 -19.391 9.906 1 97.69 132 ASP A CA 1
ATOM 1041 C C . ASP A 1 132 ? -0.248 -20.422 9.031 1 97.69 132 ASP A C 1
ATOM 1043 O O . ASP A 1 132 ? 0.972 -20.594 9.109 1 97.69 132 ASP A O 1
ATOM 1047 N N . ASP A 1 133 ? -0.948 -21.047 8.211 1 98.44 133 ASP A N 1
ATOM 1048 C CA . ASP A 1 133 ? -0.395 -22.156 7.43 1 98.44 133 ASP A CA 1
ATOM 1049 C C . ASP A 1 133 ? 0.168 -21.656 6.098 1 98.44 133 ASP A C 1
ATOM 1051 O O . ASP A 1 133 ? 0.834 -22.406 5.383 1 98.44 133 ASP A O 1
ATOM 1055 N N . ALA A 1 134 ? -0.064 -20.391 5.758 1 98.69 134 ALA A N 1
ATOM 1056 C CA . ALA A 1 134 ? 0.284 -19.875 4.434 1 98.69 134 ALA A CA 1
ATOM 1057 C C . ALA A 1 134 ? 1.796 -19.875 4.227 1 98.69 134 ALA A C 1
ATOM 1059 O O . ALA A 1 134 ? 2.297 -20.5 3.285 1 98.69 134 ALA A O 1
ATOM 1060 N N . LEU A 1 135 ? 2.48 -19.234 5.141 1 98.31 135 LEU A N 1
ATOM 1061 C CA . LEU A 1 135 ? 3.922 -19.109 4.957 1 98.31 135 LEU A CA 1
ATOM 1062 C C . LEU A 1 135 ? 4.613 -20.469 5.074 1 98.31 135 LEU A C 1
ATOM 1064 O O . LEU A 1 135 ? 5.434 -20.812 4.227 1 98.31 135 LEU A O 1
ATOM 1068 N N . PRO A 1 136 ? 4.262 -21.328 6.043 1 98.38 136 PRO A N 1
ATOM 1069 C CA . PRO A 1 136 ? 4.848 -22.672 6.09 1 98.38 136 PRO A CA 1
ATOM 1070 C C . PRO A 1 136 ? 4.602 -23.469 4.809 1 98.38 136 PRO A C 1
ATOM 1072 O O . PRO A 1 136 ? 5.492 -24.172 4.34 1 98.38 136 PRO A O 1
ATOM 1075 N N . PHE A 1 137 ? 3.482 -23.375 4.266 1 98.75 137 PHE A N 1
ATOM 1076 C CA . PHE A 1 137 ? 3.141 -24.078 3.035 1 98.75 137 PHE A CA 1
ATOM 1077 C C . PHE A 1 137 ? 4.012 -23.594 1.879 1 98.75 137 PHE A C 1
ATOM 1079 O O . PHE A 1 137 ? 4.551 -24.406 1.122 1 98.75 137 PHE A O 1
ATOM 1086 N N . LEU A 1 138 ? 4.148 -22.281 1.74 1 98.62 138 LEU A N 1
ATOM 1087 C CA . LEU A 1 138 ? 4.922 -21.703 0.646 1 98.62 138 LEU A CA 1
ATOM 1088 C C . LEU A 1 138 ? 6.402 -22.047 0.79 1 98.62 138 LEU A C 1
ATOM 1090 O O . LEU A 1 138 ? 7.094 -22.266 -0.209 1 98.62 138 LEU A O 1
ATOM 1094 N N . GLN A 1 139 ? 6.867 -22.094 1.979 1 97.75 139 GLN A N 1
ATOM 1095 C CA . GLN A 1 139 ? 8.25 -22.484 2.24 1 97.75 139 GLN A CA 1
ATOM 1096 C C . GLN A 1 139 ? 8.484 -23.953 1.899 1 97.75 139 GLN A C 1
ATOM 1098 O O . GLN A 1 139 ? 9.523 -24.312 1.335 1 97.75 139 GLN A O 1
ATOM 1103 N N . TRP A 1 140 ? 7.543 -24.75 2.291 1 98 140 TRP A N 1
ATOM 1104 C CA . TRP A 1 140 ? 7.602 -26.156 1.902 1 98 140 TRP A CA 1
ATOM 1105 C C . TRP A 1 140 ? 7.664 -26.297 0.386 1 98 140 TRP A C 1
ATOM 1107 O O . TRP A 1 140 ? 8.477 -27.062 -0.141 1 98 140 TRP A O 1
ATOM 1117 N N . ALA A 1 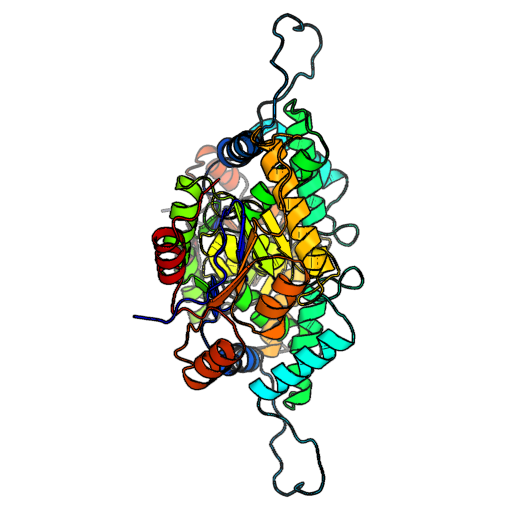141 ? 6.801 -25.578 -0.339 1 98 141 ALA A N 1
ATOM 1118 C CA . ALA A 1 141 ? 6.781 -25.625 -1.798 1 98 141 ALA A CA 1
ATOM 1119 C C . ALA A 1 141 ? 8.141 -25.25 -2.379 1 98 141 ALA A C 1
ATOM 1121 O O . ALA A 1 141 ? 8.641 -25.906 -3.293 1 98 141 ALA A O 1
ATOM 1122 N N . ASN A 1 142 ? 8.695 -24.234 -1.813 1 96.31 142 ASN A N 1
ATOM 1123 C CA . ASN A 1 142 ? 10 -23.766 -2.271 1 96.31 142 ASN A CA 1
ATOM 1124 C C . ASN A 1 142 ? 11.062 -24.859 -2.104 1 96.31 142 ASN A C 1
ATOM 1126 O O . ASN A 1 142 ? 11.828 -25.125 -3.031 1 96.31 142 ASN A O 1
ATOM 1130 N N . ARG A 1 143 ? 11.07 -25.516 -0.943 1 95.75 143 ARG A N 1
ATOM 1131 C CA . ARG A 1 143 ? 12.047 -26.562 -0.682 1 95.75 143 ARG A CA 1
ATOM 1132 C C . ARG A 1 143 ? 11.812 -27.781 -1.582 1 95.75 143 ARG A C 1
ATOM 1134 O O . ARG A 1 143 ? 12.734 -28.547 -1.859 1 95.75 143 ARG A O 1
ATOM 1141 N N . SER A 1 144 ? 10.625 -27.891 -2.016 1 96.06 144 SER A N 1
ATOM 1142 C CA . SER A 1 144 ? 10.25 -29 -2.879 1 96.06 144 SER A CA 1
ATOM 1143 C C . SER A 1 144 ? 10.414 -28.641 -4.352 1 96.06 144 SER A C 1
ATOM 1145 O O . SER A 1 144 ? 9.953 -29.375 -5.23 1 96.06 144 SER A O 1
ATOM 1147 N N . ARG A 1 145 ? 10.891 -27.484 -4.633 1 94.38 145 ARG A N 1
ATOM 1148 C CA . ARG A 1 145 ? 11.18 -26.984 -5.973 1 94.38 145 ARG A CA 1
ATOM 1149 C C . ARG A 1 145 ? 9.891 -26.766 -6.766 1 94.38 145 ARG A C 1
ATOM 1151 O O . ARG A 1 145 ? 9.836 -27.047 -7.965 1 94.38 145 ARG A O 1
ATOM 1158 N N . ILE A 1 146 ? 8.836 -26.453 -6.078 1 97.19 146 ILE A N 1
ATOM 1159 C CA . ILE A 1 146 ? 7.578 -26.047 -6.688 1 97.19 146 ILE A CA 1
ATOM 1160 C C . ILE A 1 146 ? 7.496 -24.516 -6.734 1 97.19 146 ILE A C 1
ATOM 1162 O O . ILE A 1 146 ? 7.68 -23.844 -5.715 1 97.19 146 ILE A O 1
ATOM 1166 N N . VAL A 1 147 ? 7.273 -23.969 -7.91 1 97.44 147 VAL A N 1
ATOM 1167 C CA . VAL A 1 147 ? 7.082 -22.531 -8.062 1 97.44 147 VAL A CA 1
ATOM 1168 C C . VAL A 1 147 ? 5.672 -22.156 -7.621 1 97.44 147 VAL A C 1
ATOM 1170 O O . VAL A 1 147 ? 4.695 -22.797 -8.008 1 97.44 147 VAL A O 1
ATOM 1173 N N . CYS A 1 148 ? 5.586 -21.156 -6.777 1 98.62 148 CYS A N 1
ATOM 1174 C CA . CYS A 1 148 ? 4.281 -20.703 -6.312 1 98.62 148 CYS A CA 1
ATOM 1175 C C . CYS A 1 148 ? 3.975 -19.297 -6.812 1 98.62 148 CYS A C 1
ATOM 1177 O O . CYS A 1 148 ? 4.871 -18.453 -6.887 1 98.62 148 CYS A O 1
ATOM 1179 N N . GLY A 1 149 ? 2.738 -19.031 -7.16 1 98.69 149 GLY A N 1
ATOM 1180 C CA . GLY A 1 149 ? 2.293 -17.703 -7.547 1 98.69 149 GLY A CA 1
ATOM 1181 C C . GLY A 1 149 ? 0.87 -17.391 -7.117 1 98.69 149 GLY A C 1
ATOM 1182 O O . GLY A 1 149 ? 0.214 -18.234 -6.492 1 98.69 149 GLY A O 1
ATOM 1183 N N . VAL A 1 150 ? 0.467 -16.188 -7.383 1 98.88 150 VAL A N 1
ATOM 1184 C CA . VAL A 1 150 ? -0.885 -15.719 -7.086 1 98.88 150 VAL A CA 1
ATOM 1185 C C . VAL A 1 150 ? -1.708 -15.672 -8.367 1 98.88 150 VAL A C 1
ATOM 1187 O O . VAL A 1 150 ? -1.205 -15.266 -9.422 1 98.88 150 VAL A O 1
ATOM 1190 N N . LEU A 1 151 ? -2.857 -16.094 -8.312 1 98.94 151 LEU A N 1
ATOM 1191 C CA . LEU A 1 151 ? -3.904 -15.875 -9.305 1 98.94 151 LEU A CA 1
ATOM 1192 C C . LEU A 1 151 ? -5.195 -15.406 -8.641 1 98.94 151 LEU A C 1
ATOM 1194 O O . LEU A 1 151 ? -5.891 -16.203 -8 1 98.94 151 LEU A O 1
ATOM 1198 N N . SER A 1 152 ? -5.477 -14.094 -8.805 1 98.81 152 SER A N 1
ATOM 1199 C CA . SER A 1 152 ? -6.543 -13.523 -7.984 1 98.81 152 SER A CA 1
ATOM 1200 C C . SER A 1 152 ? -7.34 -12.484 -8.766 1 98.81 152 SER A C 1
ATOM 1202 O O . SER A 1 152 ? -6.77 -11.703 -9.531 1 98.81 152 SER A O 1
ATOM 1204 N N . ASN A 1 153 ? -8.711 -12.562 -8.648 1 98.56 153 ASN A N 1
ATOM 1205 C CA . ASN A 1 153 ? -9.547 -11.438 -9.062 1 98.56 153 ASN A CA 1
ATOM 1206 C C . ASN A 1 153 ? -9.391 -10.25 -8.117 1 98.56 153 ASN A C 1
ATOM 1208 O O . ASN A 1 153 ? -10.148 -10.109 -7.164 1 98.56 153 ASN A O 1
ATOM 1212 N N . ALA A 1 154 ? -8.398 -9.391 -8.406 1 98.31 154 ALA A N 1
ATOM 1213 C CA . ALA A 1 154 ? -8.047 -8.273 -7.539 1 98.31 154 ALA A CA 1
ATOM 1214 C C . ALA A 1 154 ? -7.242 -7.223 -8.297 1 98.31 154 ALA A C 1
ATOM 1216 O O . ALA A 1 154 ? -6.973 -7.379 -9.492 1 98.31 154 ALA A O 1
ATOM 1217 N N . ASP A 1 155 ? -7 -6.16 -7.609 1 97.94 155 ASP A N 1
ATOM 1218 C CA . ASP A 1 155 ? -6.16 -5.133 -8.219 1 97.94 155 ASP A CA 1
ATOM 1219 C C . ASP A 1 155 ? -4.719 -5.238 -7.727 1 97.94 155 ASP A C 1
ATOM 1221 O O . ASP A 1 155 ? -4.406 -6.082 -6.887 1 97.94 155 ASP A O 1
ATOM 1225 N N . GLU A 1 156 ? -3.85 -4.414 -8.234 1 96.94 156 GLU A N 1
ATOM 1226 C CA . GLU A 1 156 ? -2.4 -4.508 -8.086 1 96.94 156 GLU A CA 1
ATOM 1227 C C . GLU A 1 156 ? -1.974 -4.16 -6.66 1 96.94 156 GLU A C 1
ATOM 1229 O O . GLU A 1 156 ? -0.85 -4.461 -6.25 1 96.94 156 GLU A O 1
ATOM 1234 N N . ARG A 1 157 ? -2.869 -3.539 -5.863 1 97.69 157 ARG A N 1
ATOM 1235 C CA . ARG A 1 157 ? -2.531 -3.139 -4.5 1 97.69 157 ARG A CA 1
ATOM 1236 C C . ARG A 1 157 ? -2.156 -4.348 -3.652 1 97.69 157 ARG A C 1
ATOM 1238 O O . ARG A 1 157 ? -1.325 -4.242 -2.748 1 97.69 157 ARG A O 1
ATOM 1245 N N . TYR A 1 158 ? -2.75 -5.52 -3.961 1 98.19 158 TYR A N 1
ATOM 1246 C CA . TYR A 1 158 ? -2.439 -6.742 -3.232 1 98.19 158 TYR A CA 1
ATOM 1247 C C . TYR A 1 158 ? -0.967 -7.105 -3.385 1 98.19 158 TYR A C 1
ATOM 1249 O O . TYR A 1 158 ? -0.305 -7.461 -2.406 1 98.19 158 TYR A O 1
ATOM 1257 N N . GLY A 1 159 ? -0.461 -7.008 -4.605 1 98 159 GLY A N 1
ATOM 1258 C CA . GLY A 1 159 ? 0.939 -7.316 -4.848 1 98 159 GLY A CA 1
ATOM 1259 C C . GLY A 1 159 ? 1.877 -6.199 -4.43 1 98 159 GLY A C 1
ATOM 1260 O O . GLY A 1 159 ? 3.014 -6.453 -4.027 1 98 159 GLY A O 1
ATOM 1261 N N . ASP A 1 160 ? 1.354 -4.941 -4.465 1 98.06 160 ASP A N 1
ATOM 1262 C CA . ASP A 1 160 ? 2.188 -3.768 -4.223 1 98.06 160 ASP A CA 1
ATOM 1263 C C . ASP A 1 160 ? 2.414 -3.553 -2.729 1 98.06 160 ASP A C 1
ATOM 1265 O O . ASP A 1 160 ? 3.459 -3.041 -2.322 1 98.06 160 ASP A O 1
ATOM 1269 N N . SER A 1 161 ? 1.439 -3.947 -1.898 1 97.75 161 SER A N 1
ATOM 1270 C CA . SER A 1 161 ? 1.619 -3.537 -0.51 1 97.75 161 SER A CA 1
ATOM 1271 C C . SER A 1 161 ? 0.935 -4.508 0.447 1 97.75 161 SER A C 1
ATOM 1273 O O . SER A 1 161 ? 1.44 -4.77 1.54 1 97.75 161 SER A O 1
ATOM 1275 N N . ILE A 1 162 ? -0.199 -5.133 0.08 1 98.19 162 ILE A N 1
ATOM 1276 C CA . ILE A 1 162 ? -0.983 -5.902 1.042 1 98.19 162 ILE A CA 1
ATOM 1277 C C . ILE A 1 162 ? -0.272 -7.215 1.354 1 98.19 162 ILE A C 1
ATOM 1279 O O . ILE A 1 162 ? -0.053 -7.547 2.521 1 98.19 162 ILE A O 1
ATOM 1283 N N . LEU A 1 163 ? 0.096 -7.965 0.298 1 98.5 163 LEU A N 1
ATOM 1284 C CA . LEU A 1 163 ? 0.79 -9.227 0.523 1 98.5 163 LEU A CA 1
ATOM 1285 C C . LEU A 1 163 ? 2.15 -8.992 1.168 1 98.5 163 LEU A C 1
ATOM 1287 O O . LEU A 1 163 ? 2.484 -9.633 2.17 1 98.5 163 LEU A O 1
ATOM 1291 N N . PRO A 1 164 ? 2.916 -8.008 0.674 1 97.69 164 PRO A N 1
ATOM 1292 C CA . PRO A 1 164 ? 4.211 -7.75 1.311 1 97.69 164 PRO A CA 1
ATOM 1293 C C . PRO A 1 164 ? 4.074 -7.348 2.777 1 97.69 164 PRO A C 1
ATOM 1295 O O . PRO A 1 164 ? 4.891 -7.758 3.611 1 97.69 164 PRO A O 1
ATOM 1298 N N . MET A 1 165 ? 3.113 -6.562 3.086 1 96.69 165 MET A N 1
ATOM 1299 C CA . MET A 1 165 ? 2.898 -6.113 4.457 1 96.69 165 MET A CA 1
ATOM 1300 C C . MET A 1 165 ? 2.635 -7.297 5.383 1 96.69 165 MET A C 1
ATOM 1302 O O . MET A 1 165 ? 2.961 -7.25 6.57 1 96.69 165 MET A O 1
ATOM 1306 N N . LEU A 1 166 ? 2.109 -8.344 4.816 1 97.62 166 LEU A N 1
ATOM 1307 C CA . LEU A 1 166 ? 1.758 -9.523 5.594 1 97.62 166 LEU A CA 1
ATOM 1308 C C . LEU A 1 166 ? 2.885 -10.555 5.562 1 97.62 166 LEU A C 1
ATOM 1310 O O . LEU A 1 166 ? 2.719 -11.68 6.043 1 97.62 166 LEU A O 1
ATOM 1314 N N . GLY A 1 167 ? 3.965 -10.234 4.953 1 96.56 167 GLY A N 1
ATOM 1315 C CA . GLY A 1 167 ? 5.137 -11.102 4.926 1 96.56 167 GLY A CA 1
ATOM 1316 C C . GLY A 1 167 ? 5.102 -12.109 3.793 1 96.56 167 GLY A C 1
ATOM 1317 O O . GLY A 1 167 ? 5.84 -13.102 3.816 1 96.56 167 GLY A O 1
ATOM 1318 N N . LEU A 1 168 ? 4.223 -11.953 2.889 1 98.06 168 LEU A N 1
ATOM 1319 C CA . LEU A 1 168 ? 4.172 -12.766 1.679 1 98.06 168 LEU A CA 1
ATOM 1320 C C . LEU A 1 168 ? 4.812 -12.031 0.504 1 98.06 168 LEU A C 1
ATOM 1322 O O . LEU A 1 168 ? 4.164 -11.203 -0.144 1 98.06 168 LEU A O 1
ATOM 1326 N N . THR A 1 169 ? 6.023 -12.398 0.193 1 96.69 169 THR A N 1
ATOM 1327 C CA . THR A 1 169 ? 6.836 -11.633 -0.749 1 96.69 169 THR A CA 1
ATOM 1328 C C . THR A 1 169 ? 7.102 -12.445 -2.014 1 96.69 169 THR A C 1
ATOM 1330 O O . THR A 1 169 ? 6.586 -13.555 -2.166 1 96.69 169 THR A O 1
ATOM 1333 N N . HIS A 1 170 ? 7.953 -11.883 -2.879 1 96.88 170 HIS A N 1
ATOM 1334 C CA . HIS A 1 170 ? 8.312 -12.562 -4.121 1 96.88 170 HIS A CA 1
ATOM 1335 C C . HIS A 1 170 ? 9.297 -13.695 -3.865 1 96.88 170 HIS A C 1
ATOM 1337 O O . HIS A 1 170 ? 9.578 -14.492 -4.762 1 96.88 170 HIS A O 1
ATOM 1343 N N . ASP A 1 171 ? 9.766 -13.797 -2.652 1 95.44 171 ASP A N 1
ATOM 1344 C CA . ASP A 1 171 ? 10.594 -14.953 -2.307 1 95.44 171 ASP A CA 1
ATOM 1345 C C . ASP A 1 171 ? 9.742 -16.219 -2.211 1 95.44 171 ASP A C 1
ATOM 1347 O O . ASP A 1 171 ? 10.219 -17.312 -2.52 1 95.44 171 ASP A O 1
ATOM 1351 N N . GLU A 1 172 ? 8.508 -16.047 -1.747 1 96.31 172 GLU A N 1
ATOM 1352 C CA . GLU A 1 172 ? 7.613 -17.188 -1.588 1 96.31 172 GLU A CA 1
ATOM 1353 C C . GLU A 1 172 ? 6.621 -17.266 -2.742 1 96.31 172 GLU A C 1
ATOM 1355 O O . GLU A 1 172 ? 6.18 -18.359 -3.111 1 96.31 172 GLU A O 1
ATOM 1360 N N . LEU A 1 173 ? 6.223 -16.141 -3.252 1 98.38 173 LEU A N 1
ATOM 1361 C CA . LEU A 1 173 ? 5.309 -16.031 -4.383 1 98.38 173 LEU A CA 1
ATOM 1362 C C . LEU A 1 173 ? 6.016 -15.438 -5.598 1 98.38 173 LEU A C 1
ATOM 1364 O O . LEU A 1 173 ? 5.992 -14.219 -5.809 1 98.38 173 LEU A O 1
ATOM 1368 N N . GLN A 1 174 ? 6.5 -16.297 -6.441 1 96.88 174 GLN A N 1
ATOM 1369 C CA . GLN A 1 174 ? 7.5 -15.906 -7.43 1 96.88 174 GLN A CA 1
ATOM 1370 C C . GLN A 1 174 ? 6.863 -15.156 -8.594 1 96.88 174 GLN A C 1
ATOM 1372 O O . GLN A 1 174 ? 7.551 -14.453 -9.336 1 96.88 174 GLN A O 1
ATOM 1377 N N . PHE A 1 175 ? 5.586 -15.312 -8.828 1 97.06 175 PHE A N 1
ATOM 1378 C CA . PHE A 1 175 ? 4.836 -14.516 -9.789 1 97.06 175 PHE A CA 1
ATOM 1379 C C . PHE A 1 175 ? 3.432 -14.227 -9.281 1 97.06 175 PHE A C 1
ATOM 1381 O O . PHE A 1 175 ? 2.9 -14.977 -8.453 1 97.06 175 PHE A O 1
ATOM 1388 N N . GLN A 1 176 ? 2.902 -13.109 -9.711 1 98.44 176 GLN A N 1
ATOM 1389 C CA . GLN A 1 176 ? 1.588 -12.711 -9.227 1 98.44 176 GLN A CA 1
ATOM 1390 C C . GLN A 1 176 ? 0.727 -12.156 -10.359 1 98.44 176 GLN A C 1
ATOM 1392 O O . GLN A 1 176 ? 1.117 -11.203 -11.031 1 98.44 176 GLN A O 1
ATOM 1397 N N . CYS A 1 177 ? -0.409 -12.773 -10.547 1 98.56 177 CYS A N 1
ATOM 1398 C CA . CYS A 1 177 ? -1.361 -12.367 -11.57 1 98.56 177 CYS A CA 1
ATOM 1399 C C . CYS A 1 177 ? -2.643 -11.828 -10.945 1 98.56 177 CYS A C 1
ATOM 1401 O O . CYS A 1 177 ? -3.34 -12.547 -10.227 1 98.56 177 CYS A O 1
ATOM 1403 N N . PHE A 1 178 ? -2.924 -10.602 -11.242 1 98.69 178 PHE A N 1
ATOM 1404 C CA . PHE A 1 178 ? -4.148 -9.961 -10.781 1 98.69 178 PHE A CA 1
ATOM 1405 C C . PHE A 1 178 ? -5.039 -9.586 -11.961 1 98.69 178 PHE A C 1
ATOM 1407 O O . PHE A 1 178 ? -4.551 -9.133 -13 1 98.69 178 PHE A O 1
ATOM 1414 N N . SER A 1 179 ? -6.332 -9.75 -11.758 1 98.69 179 SER A N 1
ATOM 1415 C CA . SER A 1 179 ? -7.301 -9.539 -12.828 1 98.69 179 SER A CA 1
ATOM 1416 C C . SER A 1 179 ? -7.172 -8.148 -13.43 1 98.69 179 SER A C 1
ATOM 1418 O O . SER A 1 179 ? -7.281 -7.973 -14.641 1 98.69 179 SER A O 1
ATOM 1420 N N . LYS A 1 180 ? -6.926 -7.176 -12.617 1 98.38 180 LYS A N 1
ATOM 1421 C CA . LYS A 1 180 ? -6.84 -5.805 -13.117 1 98.38 180 LYS A CA 1
ATOM 1422 C C . LYS A 1 180 ? -5.715 -5.664 -14.141 1 98.38 180 LYS A C 1
ATOM 1424 O O . LYS A 1 180 ? -5.887 -5.012 -15.172 1 98.38 180 LYS A O 1
ATOM 1429 N N . ASP A 1 181 ? -4.598 -6.238 -13.891 1 96.69 181 ASP A N 1
ATOM 1430 C CA . ASP A 1 181 ? -3.416 -6.105 -14.734 1 96.69 181 ASP A CA 1
ATOM 1431 C C . ASP A 1 181 ? -3.617 -6.816 -16.078 1 96.69 181 ASP A C 1
ATOM 1433 O O . ASP A 1 181 ? -3.111 -6.367 -17.109 1 96.69 181 ASP A O 1
ATOM 1437 N N . PHE A 1 182 ? -4.41 -7.867 -16.062 1 97.62 182 PHE A N 1
ATOM 1438 C CA . PHE A 1 182 ? -4.496 -8.727 -17.234 1 97.62 182 PHE A CA 1
ATOM 1439 C C . PHE A 1 182 ? -5.766 -8.438 -18.031 1 97.62 182 PHE A C 1
ATOM 1441 O O . PHE A 1 182 ? -5.887 -8.844 -19.188 1 97.62 182 PHE A O 1
ATOM 1448 N N . GLY A 1 183 ? -6.727 -7.824 -17.406 1 97.75 183 GLY A N 1
ATOM 1449 C CA . GLY A 1 183 ? -8.016 -7.629 -18.031 1 97.75 183 GLY A CA 1
ATOM 1450 C C . GLY A 1 183 ? -8.812 -8.914 -18.188 1 97.75 183 GLY A C 1
ATOM 1451 O O . GLY A 1 183 ? -9.633 -9.039 -19.094 1 97.75 183 GLY A O 1
ATOM 1452 N N . LEU A 1 184 ? -8.445 -9.906 -17.391 1 98.12 184 LEU A N 1
ATOM 1453 C CA . LEU A 1 184 ? -9.109 -11.203 -17.297 1 98.12 184 LEU A CA 1
ATOM 1454 C C . LEU A 1 184 ? -9.438 -11.547 -15.852 1 98.12 184 LEU A C 1
ATOM 1456 O O . LEU A 1 184 ? -8.75 -11.094 -14.93 1 98.12 184 LEU A O 1
ATOM 1460 N N . GLU A 1 185 ? -10.453 -12.312 -15.641 1 98.12 185 GLU A N 1
ATOM 1461 C CA . GLU A 1 185 ? -10.828 -12.727 -14.297 1 98.12 185 GLU A CA 1
ATOM 1462 C C . GLU A 1 185 ? -11.203 -14.203 -14.25 1 98.12 185 GLU A C 1
ATOM 1464 O O . GLU A 1 185 ? -11.695 -14.75 -15.242 1 98.12 185 GLU A O 1
ATOM 1469 N N . LYS A 1 186 ? -10.891 -14.805 -13.141 1 98.75 186 LYS A N 1
ATOM 1470 C CA . LYS A 1 186 ? -11.484 -16.109 -12.891 1 98.75 186 LYS A CA 1
ATOM 1471 C C . LYS A 1 186 ? -13.008 -16.047 -12.953 1 98.75 186 LYS A C 1
ATOM 1473 O O . LYS A 1 186 ? -13.609 -15.078 -12.492 1 98.75 186 LYS A O 1
ATOM 1478 N N . PRO A 1 187 ? -13.617 -16.984 -13.688 1 98.44 187 PRO A N 1
ATOM 1479 C CA . PRO A 1 187 ? -13.156 -18.328 -14.07 1 98.44 187 PRO A CA 1
ATOM 1480 C C . PRO A 1 187 ? -12.688 -18.391 -15.523 1 98.44 187 PRO A C 1
ATOM 1482 O O . PRO A 1 187 ? -12.57 -19.484 -16.078 1 98.44 187 PRO A O 1
ATOM 1485 N N . ASP A 1 188 ? -12.438 -17.328 -16.188 1 98.56 188 ASP A N 1
ATOM 1486 C CA . ASP A 1 188 ? -11.961 -17.344 -17.562 1 98.56 188 ASP A CA 1
ATOM 1487 C C . ASP A 1 188 ? -10.68 -18.172 -17.688 1 98.56 188 ASP A C 1
ATOM 1489 O O . ASP A 1 188 ? -9.664 -17.859 -17.078 1 98.56 188 ASP A O 1
ATOM 1493 N N . ALA A 1 189 ? -10.695 -19.188 -18.547 1 98.25 189 ALA A N 1
ATOM 1494 C CA . ALA A 1 189 ? -9.555 -20.078 -18.703 1 98.25 189 ALA A CA 1
ATOM 1495 C C . ALA A 1 189 ? -8.328 -19.312 -19.203 1 98.25 189 ALA A C 1
ATOM 1497 O O . ALA A 1 189 ? -7.195 -19.703 -18.906 1 98.25 189 ALA A O 1
ATOM 1498 N N . ARG A 1 190 ? -8.617 -18.328 -19.984 1 98.38 190 ARG A N 1
ATOM 1499 C CA . ARG A 1 190 ? -7.512 -17.547 -20.531 1 98.38 190 ARG A CA 1
ATOM 1500 C C . ARG A 1 190 ? -6.672 -16.922 -19.422 1 98.38 190 ARG A C 1
ATOM 1502 O O . ARG A 1 190 ? -5.473 -16.703 -19.578 1 98.38 190 ARG A O 1
ATOM 1509 N N . PHE A 1 191 ? -7.277 -16.547 -18.219 1 98.88 191 PHE A N 1
ATOM 1510 C CA . PHE A 1 191 ? -6.559 -15.992 -17.078 1 98.88 191 PHE A CA 1
ATOM 1511 C C . PHE A 1 191 ? -5.633 -17.031 -16.453 1 98.88 191 PHE A C 1
ATOM 1513 O O . PHE A 1 191 ? -4.488 -16.719 -16.109 1 98.88 191 PHE A O 1
ATOM 1520 N N . PHE A 1 192 ? -6.035 -18.25 -16.391 1 98.88 192 PHE A N 1
ATOM 1521 C CA . PHE A 1 192 ? -5.23 -19.344 -15.867 1 98.88 192 PHE A CA 1
ATOM 1522 C C . PHE A 1 192 ? -4.051 -19.641 -16.781 1 98.88 192 PHE A C 1
ATOM 1524 O O . PHE A 1 192 ? -2.934 -19.859 -16.312 1 98.88 192 PHE A O 1
ATOM 1531 N N . LEU A 1 193 ? -4.324 -19.594 -18.047 1 98.62 193 LEU A N 1
ATOM 1532 C CA . LEU A 1 193 ? -3.262 -19.844 -19.016 1 98.62 193 LEU A CA 1
ATOM 1533 C C . LEU A 1 193 ? -2.246 -18.703 -19.016 1 98.62 193 LEU A C 1
ATOM 1535 O O . LEU A 1 193 ? -1.053 -18.938 -19.234 1 98.62 193 LEU A O 1
ATOM 1539 N N . ALA A 1 194 ? -2.748 -17.5 -18.766 1 98.38 194 ALA A N 1
ATOM 1540 C CA . ALA A 1 194 ? -1.821 -16.375 -18.609 1 98.38 194 ALA A CA 1
ATOM 1541 C C . ALA A 1 194 ? -0.897 -16.609 -17.406 1 98.38 194 ALA A C 1
ATOM 1543 O O . ALA A 1 194 ? 0.294 -16.297 -17.469 1 98.38 194 ALA A O 1
ATOM 1544 N N . ALA A 1 195 ? -1.447 -17.094 -16.328 1 98.56 195 ALA A N 1
ATOM 1545 C CA . ALA A 1 195 ? -0.636 -17.422 -15.164 1 98.56 195 ALA A CA 1
ATOM 1546 C C . ALA A 1 195 ? 0.387 -18.516 -15.484 1 98.56 195 ALA A C 1
ATOM 1548 O O . ALA A 1 195 ? 1.521 -18.469 -15 1 98.56 195 ALA A O 1
ATOM 1549 N N . LEU A 1 196 ? -0.013 -19.469 -16.281 1 98.19 196 LEU A N 1
ATOM 1550 C CA . LEU A 1 196 ? 0.9 -20.516 -16.734 1 98.19 196 LEU A CA 1
ATOM 1551 C C . LEU A 1 196 ? 2.094 -19.906 -17.469 1 98.19 196 LEU A C 1
ATOM 1553 O O . LEU A 1 196 ? 3.236 -20.312 -17.25 1 98.19 196 LEU A O 1
ATOM 1557 N N . LYS A 1 197 ? 1.812 -18.984 -18.297 1 97.25 197 LYS A N 1
ATOM 1558 C CA . LYS A 1 197 ? 2.873 -18.328 -19.062 1 97.25 197 LYS A CA 1
ATOM 1559 C C . LYS A 1 197 ? 3.82 -17.578 -18.141 1 97.25 197 LYS A C 1
ATOM 1561 O O . LYS A 1 197 ? 5.039 -17.594 -18.344 1 97.25 197 LYS A O 1
ATOM 1566 N N . GLN A 1 198 ? 3.266 -16.906 -17.141 1 96.81 198 GLN A N 1
ATOM 1567 C CA . GLN A 1 198 ? 4.105 -16.203 -16.188 1 96.81 198 GLN A CA 1
ATOM 1568 C C . GLN A 1 198 ? 5.004 -17.172 -15.422 1 96.81 198 GLN A C 1
ATOM 1570 O O . GLN A 1 198 ? 6.176 -16.875 -15.18 1 96.81 198 GLN A O 1
ATOM 1575 N N . ALA A 1 199 ? 4.461 -18.25 -15.031 1 96.75 199 ALA A N 1
ATOM 1576 C CA . ALA A 1 199 ? 5.238 -19.266 -14.344 1 96.75 199 ALA A CA 1
ATOM 1577 C C . ALA A 1 199 ? 6.371 -19.781 -15.227 1 96.75 199 ALA A C 1
ATOM 1579 O O . ALA A 1 199 ? 7.496 -19.969 -14.758 1 96.75 199 ALA A O 1
ATOM 1580 N N . GLU A 1 200 ? 6.047 -20 -16.469 1 94.44 200 GLU A N 1
ATOM 1581 C CA . GLU A 1 200 ? 7.051 -20.484 -17.406 1 94.44 200 GLU A CA 1
ATOM 1582 C C . GLU A 1 200 ? 8.195 -19.484 -17.562 1 94.44 200 GLU A C 1
ATOM 1584 O O . GLU A 1 200 ? 9.367 -19.875 -17.578 1 94.44 200 GLU A O 1
ATOM 1589 N N . LEU A 1 201 ? 7.832 -18.266 -17.703 1 91.44 201 LEU A N 1
ATOM 1590 C CA . LEU A 1 201 ? 8.844 -17.219 -17.812 1 91.44 201 LEU A CA 1
ATOM 1591 C C . LEU A 1 201 ? 9.766 -17.219 -16.609 1 91.44 201 LEU A C 1
ATOM 1593 O O . LEU A 1 201 ? 10.977 -17.047 -16.734 1 91.44 201 LEU A O 1
ATOM 1597 N N . TYR A 1 202 ? 9.203 -17.406 -15.453 1 92.88 202 TYR A N 1
ATOM 1598 C CA . TYR A 1 202 ? 10.016 -17.469 -14.242 1 92.88 202 TYR A CA 1
ATOM 1599 C C . TYR A 1 202 ? 10.953 -18.672 -14.273 1 92.88 202 TYR A C 1
ATOM 1601 O O . TYR A 1 202 ? 12.141 -18.547 -13.953 1 92.88 202 TYR A O 1
ATOM 1609 N N . LEU A 1 203 ? 10.438 -19.781 -14.68 1 91.75 203 LEU A N 1
ATOM 1610 C CA . LEU A 1 203 ? 11.234 -21 -14.734 1 91.75 203 LEU A CA 1
ATOM 1611 C C . LEU A 1 203 ? 12.398 -20.844 -15.711 1 91.75 203 LEU A C 1
ATOM 1613 O O . LEU A 1 203 ? 13.508 -21.312 -15.445 1 91.75 203 LEU A O 1
ATOM 1617 N N . VAL A 1 204 ? 12.141 -20.156 -16.797 1 88.19 204 VAL A N 1
ATOM 1618 C CA . VAL A 1 204 ? 13.18 -19.906 -17.781 1 88.19 204 VAL A CA 1
ATOM 1619 C C . VAL A 1 204 ? 14.258 -19 -17.188 1 88.19 204 VAL A C 1
ATOM 1621 O O . VAL A 1 204 ? 15.453 -19.25 -17.375 1 88.19 204 VAL A O 1
ATOM 1624 N N . SER A 1 205 ? 13.828 -18.047 -16.422 1 84.56 205 SER A N 1
ATOM 1625 C CA . SER A 1 205 ? 14.758 -17.062 -15.859 1 84.56 205 SER A CA 1
ATOM 1626 C C . SER A 1 205 ? 15.656 -17.719 -14.805 1 84.56 205 SER A C 1
ATOM 1628 O O . SER A 1 205 ? 16.75 -17.219 -14.523 1 84.56 205 SER A O 1
ATOM 1630 N N . GLN A 1 206 ? 15.211 -18.766 -14.242 1 83.56 206 GLN A N 1
ATO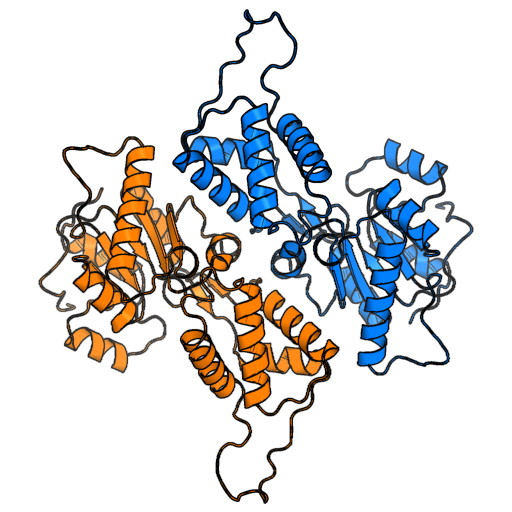M 1631 C CA . GLN A 1 206 ? 15.977 -19.469 -13.203 1 83.56 206 GLN A CA 1
ATOM 1632 C C . GLN A 1 206 ? 16.844 -20.562 -13.797 1 83.56 206 GLN A C 1
ATOM 1634 O O . GLN A 1 206 ? 17.484 -21.328 -13.07 1 83.56 206 GLN A O 1
ATOM 1639 N N . ASN A 1 207 ? 16.984 -20.609 -15.078 1 75.88 207 ASN A N 1
ATOM 1640 C CA . ASN A 1 207 ? 17.734 -21.641 -15.789 1 75.88 207 ASN A CA 1
ATOM 1641 C C . ASN A 1 207 ? 17.219 -23.031 -15.453 1 75.88 207 ASN A C 1
ATOM 1643 O O . ASN A 1 207 ? 17.984 -24 -15.391 1 75.88 207 ASN A O 1
ATOM 1647 N N . SER A 1 208 ? 16.078 -23.094 -15.078 1 70 208 SER A N 1
ATOM 1648 C CA . SER A 1 208 ? 15.461 -24.359 -14.711 1 70 208 SER A CA 1
ATOM 1649 C C . SER A 1 208 ? 14.5 -24.844 -15.789 1 70 208 SER A C 1
ATOM 1651 O O . SER A 1 208 ? 13.727 -25.766 -15.57 1 70 208 SER A O 1
ATOM 1653 N N . TYR A 1 209 ? 14.664 -24.172 -16.906 1 73.5 209 TYR A N 1
ATOM 1654 C CA . TYR A 1 209 ? 13.719 -24.5 -17.969 1 73.5 209 TYR A CA 1
ATOM 1655 C C . TYR A 1 209 ? 14.383 -25.328 -19.062 1 73.5 209 TYR A C 1
ATOM 1657 O O . TYR A 1 209 ? 15.461 -24.969 -19.547 1 73.5 209 TYR A O 1
ATOM 1665 N N . ASP A 1 210 ? 13.789 -26.484 -19.266 1 80.56 210 ASP A N 1
ATOM 1666 C CA . ASP A 1 210 ? 14.156 -27.328 -20.391 1 80.56 210 ASP A CA 1
ATOM 1667 C C . ASP A 1 210 ? 13.133 -27.219 -21.516 1 80.56 210 ASP A C 1
ATOM 1669 O O . ASP A 1 210 ? 11.969 -27.594 -21.344 1 80.56 210 ASP A O 1
ATOM 1673 N N . VAL A 1 211 ? 13.555 -26.75 -22.656 1 82.88 211 VAL A N 1
ATOM 1674 C CA . VAL A 1 211 ? 12.664 -26.516 -23.781 1 82.88 211 VAL A CA 1
ATOM 1675 C C . VAL A 1 211 ? 11.992 -27.828 -24.188 1 82.88 211 VAL A C 1
ATOM 1677 O O . VAL A 1 211 ? 10.883 -27.812 -24.734 1 82.88 211 VAL A O 1
ATOM 1680 N N . ASN A 1 212 ? 12.609 -28.891 -23.875 1 87.5 212 ASN A N 1
ATOM 1681 C CA . ASN A 1 212 ? 12.07 -30.203 -24.219 1 87.5 212 ASN A CA 1
ATOM 1682 C C . ASN A 1 212 ? 11.094 -30.719 -23.172 1 87.5 212 ASN A C 1
ATOM 1684 O O . ASN A 1 212 ? 10.461 -31.75 -23.344 1 87.5 212 ASN A O 1
ATOM 1688 N N . ASP A 1 213 ? 10.891 -29.953 -22.141 1 88.94 213 ASP A N 1
ATOM 1689 C CA . ASP A 1 213 ? 9.945 -30.281 -21.078 1 88.94 213 ASP A CA 1
ATOM 1690 C C . ASP A 1 213 ? 9.125 -29.062 -20.672 1 88.94 213 ASP A C 1
ATOM 1692 O O . ASP A 1 213 ? 9.242 -28.562 -19.562 1 88.94 213 ASP A O 1
ATOM 1696 N N . PRO A 1 214 ? 8.258 -28.656 -21.547 1 92.38 214 PRO A N 1
ATOM 1697 C CA . PRO A 1 214 ? 7.465 -27.453 -21.266 1 92.38 214 PRO A CA 1
ATOM 1698 C C . PRO A 1 214 ? 6.504 -27.641 -20.094 1 92.38 214 PRO A C 1
ATOM 1700 O O . PRO A 1 214 ? 6.094 -28.766 -19.797 1 92.38 214 PRO A O 1
ATOM 1703 N N . LEU A 1 215 ? 6.246 -26.609 -19.5 1 95.62 215 LEU A N 1
ATOM 1704 C CA . LEU A 1 215 ? 5.262 -26.641 -18.438 1 95.62 215 LEU A CA 1
ATOM 1705 C C . LEU A 1 215 ? 3.863 -26.906 -18.984 1 95.62 215 LEU A C 1
ATOM 1707 O O . LEU A 1 215 ? 3.379 -26.141 -19.828 1 95.62 215 LEU A O 1
ATOM 1711 N N . LEU A 1 216 ? 3.24 -27.938 -18.484 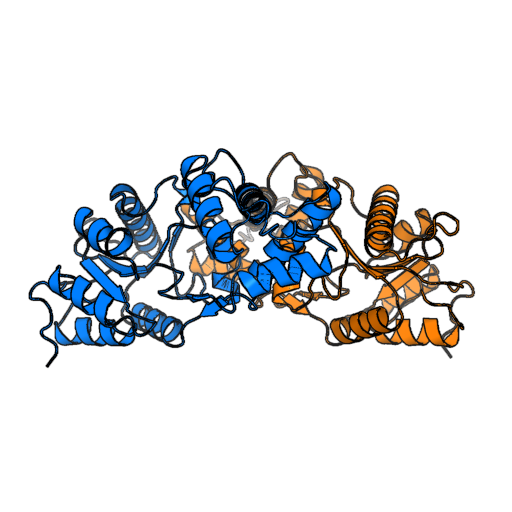1 95.88 216 LEU A N 1
ATOM 1712 C CA . LEU A 1 216 ? 1.897 -28.281 -18.938 1 95.88 216 LEU A CA 1
ATOM 1713 C C . LEU A 1 216 ? 0.852 -27.875 -17.906 1 95.88 216 LEU A C 1
ATOM 1715 O O . LEU A 1 216 ? 1.119 -27.906 -16.703 1 95.88 216 LEU A O 1
ATOM 1719 N N . PRO A 1 217 ? -0.359 -27.547 -18.406 1 97.5 217 PRO A N 1
ATOM 1720 C CA . PRO A 1 217 ? -1.432 -27.25 -17.453 1 97.5 217 PRO A CA 1
ATOM 1721 C C . PRO A 1 217 ? -1.647 -28.359 -16.438 1 97.5 217 PRO A C 1
ATOM 1723 O O . PRO A 1 217 ? -1.955 -28.078 -15.273 1 97.5 217 PRO A O 1
ATOM 1726 N N . SER A 1 218 ? -1.409 -29.562 -16.828 1 96.25 218 SER A N 1
ATOM 1727 C CA . SER A 1 218 ? -1.632 -30.719 -15.969 1 96.25 218 SER A CA 1
ATOM 1728 C C . SER A 1 218 ? -0.593 -30.781 -14.852 1 96.25 218 SER A C 1
ATOM 1730 O O . SER A 1 218 ? -0.723 -31.578 -13.914 1 96.25 218 SER A O 1
ATOM 1732 N N . GLN A 1 219 ? 0.406 -29.922 -14.938 1 96.75 219 GLN A N 1
ATOM 1733 C CA . GLN A 1 219 ? 1.444 -29.891 -13.914 1 96.75 219 GLN A CA 1
ATOM 1734 C C . GLN A 1 219 ? 1.227 -28.719 -12.953 1 96.75 219 GLN A C 1
ATOM 1736 O O . GLN A 1 219 ? 2.104 -28.391 -12.148 1 96.75 219 GLN A O 1
ATOM 1741 N N . VAL A 1 220 ? 0.077 -28.047 -13.078 1 98 220 VAL A N 1
ATOM 1742 C CA . VAL A 1 220 ? -0.269 -26.906 -12.227 1 98 220 VAL A CA 1
ATOM 1743 C C . VAL A 1 220 ? -1.422 -27.297 -11.305 1 98 220 VAL A C 1
ATOM 1745 O O . VAL A 1 220 ? -2.402 -27.906 -11.734 1 98 220 VAL A O 1
ATOM 1748 N N . LEU A 1 221 ? -1.25 -27.031 -10.047 1 98.19 221 LEU A N 1
ATOM 1749 C CA . LEU A 1 221 ? -2.322 -27.109 -9.062 1 98.19 221 LEU A CA 1
ATOM 1750 C C . LEU A 1 221 ? -2.768 -25.734 -8.625 1 98.19 221 LEU A C 1
ATOM 1752 O O . LEU A 1 221 ? -1.963 -24.953 -8.109 1 98.19 221 LEU A O 1
ATOM 1756 N N . HIS A 1 222 ? -4.043 -25.375 -8.867 1 98.75 222 HIS A N 1
ATOM 1757 C CA . HIS A 1 222 ? -4.598 -24.125 -8.359 1 98.75 222 HIS A CA 1
ATOM 1758 C C . HIS A 1 222 ? -5.355 -24.344 -7.051 1 98.75 222 HIS A C 1
ATOM 1760 O O . HIS A 1 222 ? -6.148 -25.297 -6.945 1 98.75 222 HIS A O 1
ATOM 1766 N N . ILE A 1 223 ? -5.078 -23.484 -6.07 1 98.81 223 ILE A N 1
ATOM 1767 C CA . ILE A 1 223 ? -5.75 -23.578 -4.781 1 98.81 223 ILE A CA 1
ATOM 1768 C C . ILE A 1 223 ? -6.555 -22.297 -4.527 1 98.81 223 ILE A C 1
ATOM 1770 O O . ILE A 1 223 ? -6.02 -21.203 -4.613 1 98.81 223 ILE A O 1
ATOM 1774 N N . GLY A 1 224 ? -7.859 -22.453 -4.262 1 98.75 224 GLY A N 1
ATOM 1775 C CA . GLY A 1 224 ? -8.703 -21.297 -3.947 1 98.75 224 GLY A CA 1
ATOM 1776 C C . GLY A 1 224 ? -9.859 -21.656 -3.033 1 98.75 224 GLY A C 1
ATOM 1777 O O . GLY A 1 224 ? -9.82 -22.656 -2.334 1 98.75 224 GLY A O 1
ATOM 1778 N N . ASN A 1 225 ? -10.852 -20.75 -2.934 1 98.19 225 ASN A N 1
ATOM 1779 C CA . ASN A 1 225 ? -11.977 -20.953 -2.02 1 98.19 225 ASN A CA 1
ATOM 1780 C C . ASN A 1 225 ? -13.312 -20.703 -2.705 1 98.19 225 ASN A C 1
ATOM 1782 O O . ASN A 1 225 ? -14.32 -20.469 -2.039 1 98.19 225 ASN A O 1
ATOM 1786 N N . ASP A 1 226 ? -13.312 -20.688 -4 1 98.06 226 ASP A N 1
ATOM 1787 C CA . ASP A 1 226 ? -14.531 -20.469 -4.777 1 98.06 226 ASP A CA 1
ATOM 1788 C C . ASP A 1 226 ? -14.703 -21.562 -5.832 1 98.06 226 ASP A C 1
ATOM 1790 O O . ASP A 1 226 ? -13.836 -21.75 -6.684 1 98.06 226 ASP A O 1
ATOM 1794 N N . PHE A 1 227 ? -15.812 -22.188 -5.824 1 98.06 227 PHE A N 1
ATOM 1795 C CA . PHE A 1 227 ? -16.016 -23.359 -6.676 1 98.06 227 PHE A CA 1
ATOM 1796 C C . PHE A 1 227 ? -15.992 -22.969 -8.148 1 98.06 227 PHE A C 1
ATOM 1798 O O . PHE A 1 227 ? -15.281 -23.578 -8.945 1 98.06 227 PHE A O 1
ATOM 1805 N N . GLN A 1 228 ? -16.719 -22.016 -8.484 1 98.19 228 GLN A N 1
ATOM 1806 C CA . GLN A 1 228 ? -16.812 -21.609 -9.883 1 98.19 228 GLN A CA 1
ATOM 1807 C C . GLN A 1 228 ? -15.516 -20.953 -10.352 1 98.19 228 GLN A C 1
ATOM 1809 O O . GLN A 1 228 ? -14.961 -21.328 -11.383 1 98.19 228 GLN A O 1
ATOM 1814 N N . LYS A 1 229 ? -15.055 -20.031 -9.602 1 98.62 229 LYS A N 1
ATOM 1815 C CA . LYS A 1 229 ? -13.906 -19.219 -10.016 1 98.62 229 LYS A CA 1
ATOM 1816 C C . LYS A 1 229 ? -12.617 -20.031 -9.945 1 98.62 229 LYS A C 1
ATOM 1818 O O . LYS A 1 229 ? -11.805 -20.016 -10.867 1 98.62 229 LYS A O 1
ATOM 1823 N N . ASP A 1 230 ? -12.43 -20.766 -8.891 1 98.69 230 ASP A N 1
ATOM 1824 C CA . ASP A 1 230 ? -11.141 -21.391 -8.641 1 98.69 230 ASP A CA 1
ATOM 1825 C C . ASP A 1 230 ? -11.125 -22.828 -9.125 1 98.69 230 ASP A C 1
ATOM 1827 O O . ASP A 1 230 ? -10.148 -23.281 -9.734 1 98.69 230 ASP A O 1
ATOM 1831 N N . PHE A 1 231 ? -12.156 -23.562 -8.875 1 98.19 231 PHE A N 1
ATOM 1832 C CA . PHE A 1 231 ? -12.164 -24.984 -9.242 1 98.19 231 PHE A CA 1
ATOM 1833 C C . PHE A 1 231 ? -12.539 -25.156 -10.711 1 98.19 231 PHE A C 1
ATOM 1835 O O . PHE A 1 231 ? -11.75 -25.672 -11.5 1 98.19 231 PHE A O 1
ATOM 1842 N N . GLU A 1 232 ? -13.719 -24.688 -11.102 1 98 232 GLU A N 1
ATOM 1843 C CA . GLU A 1 232 ? -14.164 -24.875 -12.477 1 98 232 GLU A CA 1
ATOM 1844 C C . GLU A 1 232 ? -13.25 -24.156 -13.461 1 98 232 GLU A C 1
ATOM 1846 O O . GLU A 1 232 ? -12.938 -24.672 -14.531 1 98 232 GLU A O 1
ATOM 1851 N N . GLY A 1 233 ? -12.828 -22.922 -13.086 1 98.25 233 GLY A N 1
ATOM 1852 C CA . GLY A 1 233 ? -11.914 -22.172 -13.938 1 98.25 233 GLY A CA 1
ATOM 1853 C C . GLY A 1 233 ? -10.609 -22.891 -14.188 1 98.25 233 GLY A C 1
ATOM 1854 O O . GLY A 1 233 ? -10.164 -23.016 -15.336 1 98.25 233 GLY A O 1
ATOM 1855 N N . ALA A 1 234 ? -10.039 -23.422 -13.156 1 98.38 234 ALA A N 1
ATOM 1856 C CA . ALA A 1 234 ? -8.773 -24.141 -13.273 1 98.38 234 ALA A CA 1
ATOM 1857 C C . ALA A 1 234 ? -8.938 -25.406 -14.102 1 98.38 234 ALA A C 1
ATOM 1859 O O . ALA A 1 234 ? -8.109 -25.703 -14.969 1 98.38 234 ALA A O 1
ATOM 1860 N N . ARG A 1 235 ? -9.992 -26.125 -13.891 1 97.12 235 ARG A N 1
ATOM 1861 C CA . ARG A 1 235 ? -10.234 -27.359 -14.602 1 97.12 235 ARG A CA 1
ATOM 1862 C C . ARG A 1 235 ? -10.438 -27.109 -16.094 1 97.12 235 ARG A C 1
ATOM 1864 O O . ARG A 1 235 ? -9.961 -27.891 -16.938 1 97.12 235 ARG A O 1
ATOM 1871 N N . ARG A 1 236 ? -11.109 -26.062 -16.391 1 97.19 236 ARG A N 1
ATOM 1872 C CA . ARG A 1 236 ? -11.328 -25.703 -17.797 1 97.19 236 ARG A CA 1
ATOM 1873 C C . ARG A 1 236 ? -10.008 -25.406 -18.5 1 97.19 236 ARG A C 1
ATOM 1875 O O . ARG A 1 236 ? -9.883 -25.609 -19.703 1 97.19 236 ARG A O 1
ATOM 1882 N N . ALA A 1 237 ? -9.055 -25 -17.75 1 98 237 ALA A N 1
ATOM 1883 C CA . ALA A 1 237 ? -7.742 -24.672 -18.297 1 98 237 ALA A CA 1
ATOM 1884 C C . ALA A 1 237 ? -6.832 -25.891 -18.312 1 98 237 ALA A C 1
ATOM 1886 O O . ALA A 1 237 ? -5.668 -25.812 -18.719 1 98 237 ALA A O 1
ATOM 1887 N N . GLY A 1 238 ? -7.352 -27.047 -17.812 1 97.31 238 GLY A N 1
ATOM 1888 C CA . GLY A 1 238 ? -6.574 -28.281 -17.812 1 97.31 238 GLY A CA 1
ATOM 1889 C C . GLY A 1 238 ? -5.695 -28.422 -16.594 1 97.31 238 GLY A C 1
ATOM 1890 O O . GLY A 1 238 ? -4.793 -29.266 -16.562 1 97.31 238 GLY A O 1
ATOM 1891 N N . MET A 1 239 ? -5.965 -27.609 -15.578 1 97.75 239 MET A N 1
ATOM 1892 C CA . MET A 1 239 ? -5.164 -27.641 -14.359 1 97.75 239 MET A CA 1
ATOM 1893 C C . MET A 1 239 ? -5.855 -28.469 -13.273 1 97.75 239 MET A C 1
ATOM 1895 O O . MET A 1 239 ? -7.043 -28.766 -13.383 1 97.75 239 MET A O 1
ATOM 1899 N N . HIS A 1 240 ? -5.094 -28.906 -12.359 1 96.62 240 HIS A N 1
ATOM 1900 C CA . HIS A 1 240 ? -5.68 -29.453 -11.141 1 96.62 240 HIS A CA 1
ATOM 1901 C C . HIS A 1 240 ? -6.145 -28.344 -10.211 1 96.62 240 HIS A C 1
ATOM 1903 O O . HIS A 1 240 ? -5.68 -27.203 -10.312 1 96.62 240 HIS A O 1
ATOM 1909 N N . ALA A 1 241 ? -7.121 -28.688 -9.344 1 97.38 241 ALA A N 1
ATOM 1910 C CA . ALA A 1 241 ? -7.656 -27.656 -8.453 1 97.38 241 ALA A CA 1
ATOM 1911 C C . ALA A 1 241 ? -8.016 -28.25 -7.09 1 97.38 241 ALA A C 1
ATOM 1913 O O . ALA A 1 241 ? -8.5 -29.375 -7.008 1 97.38 241 ALA A O 1
ATOM 1914 N N . ALA A 1 242 ? -7.766 -27.562 -6.082 1 97.19 242 ALA A N 1
ATOM 1915 C CA . ALA A 1 242 ? -8.203 -27.844 -4.719 1 97.19 242 ALA A CA 1
ATOM 1916 C C . ALA A 1 242 ? -8.836 -26.609 -4.074 1 97.19 242 ALA A C 1
ATOM 1918 O O . ALA A 1 242 ? -8.445 -25.484 -4.359 1 97.19 242 ALA A O 1
ATOM 1919 N N . LEU A 1 243 ? -9.82 -26.844 -3.256 1 98.12 243 LEU A N 1
ATOM 1920 C CA . LEU A 1 243 ? -10.516 -25.766 -2.562 1 98.12 243 LEU A CA 1
ATOM 1921 C C . LEU A 1 243 ? -10.273 -25.844 -1.058 1 98.12 243 LEU A C 1
ATOM 1923 O O . LEU A 1 243 ? -10.117 -26.938 -0.507 1 98.12 243 LEU A O 1
ATOM 1927 N N . LEU A 1 244 ? -10.266 -24.688 -0.471 1 98.25 244 LEU A N 1
ATOM 1928 C CA . LEU A 1 244 ? -10.156 -24.609 0.981 1 98.25 244 LEU A CA 1
ATOM 1929 C C . LEU A 1 244 ? -11.477 -24.141 1.6 1 98.25 244 LEU A C 1
ATOM 1931 O O . LEU A 1 244 ? -12.086 -23.188 1.126 1 98.25 244 LEU A O 1
ATOM 1935 N N . SER A 1 245 ? -11.969 -24.844 2.582 1 96.56 245 SER A N 1
ATOM 1936 C CA . SER A 1 245 ? -13.031 -24.406 3.482 1 96.56 245 SER A CA 1
ATOM 1937 C C . SER A 1 245 ? -12.469 -23.891 4.805 1 96.56 245 SER A C 1
ATOM 1939 O O . SER A 1 245 ? -12.414 -24.641 5.789 1 96.56 245 SER A O 1
ATOM 1941 N N . ARG A 1 246 ? -12.125 -22.609 4.824 1 94.38 246 ARG A N 1
ATOM 1942 C CA . ARG A 1 246 ? -11.328 -22.047 5.91 1 94.38 246 ARG A CA 1
ATOM 1943 C C . ARG A 1 246 ? -12.203 -21.672 7.098 1 94.38 246 ARG A C 1
ATOM 1945 O O . ARG A 1 246 ? -11.711 -21.531 8.219 1 94.38 246 ARG A O 1
ATOM 1952 N N . TYR A 1 247 ? -13.453 -21.516 6.895 1 92.75 247 TYR A N 1
ATOM 1953 C CA . TYR A 1 247 ? -14.297 -20.906 7.918 1 92.75 247 TYR A CA 1
ATOM 1954 C C . TYR A 1 247 ? -15.336 -21.891 8.43 1 92.75 247 TYR A C 1
ATOM 1956 O O . TYR A 1 247 ? -16.406 -21.5 8.891 1 92.75 247 TYR A O 1
ATOM 1964 N N . GLY A 1 248 ? -15.094 -23.141 8.25 1 89.31 248 GLY A N 1
ATOM 1965 C CA . GLY A 1 248 ? -15.977 -24.188 8.773 1 89.31 248 GLY A CA 1
ATOM 1966 C C . GLY A 1 248 ? -17.312 -24.234 8.055 1 89.31 248 GLY A C 1
ATOM 1967 O O . GLY A 1 248 ? -18.344 -24.5 8.672 1 89.31 248 GLY A O 1
ATOM 1968 N N . GLU A 1 249 ? -17.25 -23.922 6.738 1 91.69 249 GLU A N 1
ATOM 1969 C CA . GLU A 1 249 ? -18.453 -24.016 5.906 1 91.69 249 GLU A CA 1
ATOM 1970 C C . GLU A 1 249 ? -18.75 -25.453 5.52 1 91.69 249 GLU A C 1
ATOM 1972 O O . GLU A 1 249 ? -18.656 -25.828 4.348 1 91.69 249 GLU A O 1
ATOM 1977 N N . ASP A 1 250 ? -19.328 -26.219 6.383 1 93.25 250 ASP A N 1
ATOM 1978 C CA . ASP A 1 250 ? -19.438 -27.656 6.234 1 93.25 250 ASP A CA 1
ATOM 1979 C C . ASP A 1 250 ? -20.391 -28.031 5.098 1 93.25 250 ASP A C 1
ATOM 1981 O O . ASP A 1 250 ? -20.078 -28.906 4.289 1 93.25 250 ASP A O 1
ATOM 1985 N N . GLU A 1 251 ? -21.5 -27.391 5.082 1 95.75 251 GLU A N 1
ATOM 1986 C CA . GLU A 1 251 ? -22.484 -27.703 4.051 1 95.75 251 GLU A CA 1
ATOM 1987 C C . GLU A 1 251 ? -21.953 -27.359 2.66 1 95.75 251 GLU A C 1
ATOM 1989 O O . GLU A 1 251 ? -22.125 -28.141 1.717 1 95.75 251 GLU A O 1
ATOM 1994 N N . LEU A 1 252 ? -21.375 -26.266 2.596 1 95.56 252 LEU A N 1
ATOM 1995 C CA . LEU A 1 252 ? -20.812 -25.828 1.325 1 95.56 252 LEU A CA 1
ATOM 1996 C C . LEU A 1 252 ? -19.688 -26.75 0.887 1 95.56 252 LEU A C 1
ATOM 1998 O O . LEU A 1 252 ? -19.594 -27.125 -0.285 1 95.56 252 LEU A O 1
ATOM 2002 N N . ALA A 1 253 ? -18.844 -27.109 1.767 1 96.38 253 ALA A N 1
ATOM 2003 C CA . ALA A 1 253 ? -17.734 -28.016 1.489 1 96.38 253 ALA A CA 1
ATOM 2004 C C . ALA A 1 253 ? -18.25 -29.375 0.993 1 96.38 253 ALA A C 1
ATOM 2006 O O . ALA A 1 253 ? -17.703 -29.953 0.054 1 96.38 253 ALA A O 1
ATOM 2007 N N . ALA A 1 254 ? -19.266 -29.812 1.646 1 96.44 254 ALA A N 1
ATOM 2008 C CA . ALA A 1 254 ? -19.859 -31.094 1.243 1 96.44 254 ALA A CA 1
ATOM 2009 C C . ALA A 1 254 ? -20.406 -31.016 -0.178 1 96.44 254 ALA A C 1
ATOM 2011 O O . ALA A 1 254 ? -20.266 -31.953 -0.957 1 96.44 254 ALA A O 1
ATOM 2012 N N . GLU A 1 255 ? -21.031 -29.922 -0.43 1 97 255 GLU A N 1
ATOM 2013 C CA . GLU A 1 255 ? -21.562 -29.719 -1.774 1 97 255 GLU A CA 1
ATOM 2014 C C . GLU A 1 255 ? -20.438 -29.703 -2.812 1 97 255 GLU A C 1
ATOM 2016 O O . GLU A 1 255 ? -20.578 -30.297 -3.881 1 97 255 GLU A O 1
ATOM 2021 N N . TRP A 1 256 ? -19.344 -28.984 -2.549 1 97.06 256 TRP A N 1
ATOM 2022 C CA . TRP A 1 256 ? -18.188 -28.938 -3.449 1 97.06 256 TRP A CA 1
ATOM 2023 C C . TRP A 1 256 ? -17.641 -30.328 -3.709 1 97.06 256 TRP A C 1
ATOM 2025 O O . TRP A 1 256 ? -17.344 -30.688 -4.852 1 97.06 256 TRP A O 1
ATOM 2035 N N . LYS A 1 257 ? -17.578 -31.125 -2.688 1 95.56 257 LYS A N 1
ATOM 2036 C CA . LYS A 1 257 ? -17.062 -32.5 -2.801 1 95.56 257 LYS A CA 1
ATOM 2037 C C . LYS A 1 257 ? -17.969 -33.344 -3.68 1 95.56 257 LYS A C 1
ATOM 2039 O O . LYS A 1 257 ? -17.5 -34.125 -4.516 1 95.56 257 LYS A O 1
ATOM 2044 N N . ARG A 1 258 ? -19.203 -33.156 -3.443 1 95.81 258 ARG A N 1
ATOM 2045 C CA . ARG A 1 258 ? -20.156 -33.906 -4.246 1 95.81 258 ARG A CA 1
ATOM 2046 C C . ARG A 1 258 ? -20.016 -33.562 -5.727 1 95.81 258 ARG A C 1
ATOM 2048 O O . ARG A 1 258 ? -20.234 -34.406 -6.59 1 95.81 258 ARG A O 1
ATOM 2055 N N . ARG A 1 259 ? -19.609 -32.406 -5.906 1 95.56 259 ARG A N 1
ATOM 2056 C CA . ARG A 1 259 ? -19.5 -31.938 -7.281 1 95.56 259 ARG A CA 1
ATOM 2057 C C . ARG A 1 259 ? -18.109 -32.219 -7.844 1 95.56 259 ARG A C 1
ATOM 2059 O O . ARG A 1 259 ? -17.766 -31.75 -8.93 1 95.56 259 ARG A O 1
ATOM 2066 N N . GLY A 1 260 ? -17.281 -32.875 -7.055 1 93.56 260 GLY A N 1
ATOM 2067 C CA . GLY A 1 260 ? -16.047 -33.438 -7.613 1 93.56 260 GLY A CA 1
ATOM 2068 C C . GLY A 1 260 ? -14.805 -32.688 -7.168 1 93.56 260 GLY A C 1
ATOM 2069 O O . GLY A 1 260 ? -13.695 -33 -7.594 1 93.56 260 GLY A O 1
ATOM 2070 N N . ALA A 1 261 ? -14.961 -31.703 -6.297 1 95.5 261 ALA A N 1
ATOM 2071 C CA . ALA A 1 261 ? -13.797 -30.922 -5.887 1 95.5 261 ALA A CA 1
ATOM 2072 C C . ALA A 1 261 ? -13.078 -31.578 -4.715 1 95.5 261 ALA A C 1
ATOM 2074 O O . ALA A 1 261 ? -13.711 -32.219 -3.861 1 95.5 261 ALA A O 1
ATOM 2075 N N . LEU A 1 262 ? -11.734 -31.469 -4.734 1 94.5 262 LEU A N 1
ATOM 2076 C CA . LEU A 1 262 ? -10.969 -31.703 -3.518 1 94.5 262 LEU A CA 1
ATOM 2077 C C . LEU A 1 262 ? -11.094 -30.531 -2.559 1 94.5 262 LEU A C 1
ATOM 2079 O O . LEU A 1 262 ? -10.789 -29.391 -2.928 1 94.5 262 LEU A O 1
ATOM 2083 N N . VAL A 1 263 ? -11.609 -30.812 -1.363 1 96.62 263 VAL A N 1
ATOM 2084 C CA . VAL A 1 263 ? -11.828 -29.734 -0.406 1 96.62 263 VAL A CA 1
ATOM 2085 C C . VAL A 1 263 ? -11.055 -30.016 0.88 1 96.62 263 VAL A C 1
ATOM 2087 O O . VAL A 1 263 ? -11.141 -31.109 1.434 1 96.62 263 VAL A O 1
ATOM 2090 N N . PHE A 1 264 ? -10.289 -29.047 1.307 1 96.31 264 PHE A N 1
ATOM 2091 C CA . PHE A 1 264 ? -9.445 -29.188 2.486 1 96.31 264 PHE A CA 1
ATOM 2092 C C . PHE A 1 264 ? -9.727 -28.078 3.494 1 96.31 264 PHE A C 1
ATOM 2094 O O . PHE A 1 264 ? -10.375 -27.078 3.166 1 96.31 264 PHE A O 1
ATOM 2101 N N . GLU A 1 265 ? -9.234 -28.234 4.715 1 95.62 265 GLU A N 1
ATOM 2102 C CA . GLU A 1 265 ? -9.438 -27.25 5.77 1 95.62 265 GLU A CA 1
ATOM 2103 C C . GLU A 1 265 ? -8.297 -26.234 5.793 1 95.62 265 GLU A C 1
ATOM 2105 O O . GLU A 1 265 ? -8.492 -25.094 6.223 1 95.62 265 GLU A O 1
ATOM 2110 N N . ASP A 1 266 ? -7.129 -26.703 5.441 1 96.88 266 ASP A N 1
ATOM 2111 C CA . ASP A 1 266 ? -5.973 -25.812 5.387 1 96.88 266 ASP A CA 1
ATOM 2112 C C . ASP A 1 266 ? -4.949 -26.297 4.363 1 96.88 266 ASP A C 1
ATOM 2114 O O . ASP A 1 266 ? -5.176 -27.312 3.682 1 96.88 266 ASP A O 1
ATOM 2118 N N . LEU A 1 267 ? -3.881 -25.594 4.199 1 98.38 267 LEU A N 1
ATOM 2119 C CA . LEU A 1 267 ? -2.912 -25.859 3.141 1 98.38 267 LEU A CA 1
ATOM 2120 C C . LEU A 1 267 ? -2.055 -27.078 3.477 1 98.38 267 LEU A C 1
ATOM 2122 O O . LEU A 1 267 ? -1.449 -27.672 2.588 1 98.38 267 LEU A O 1
ATOM 2126 N N . LEU A 1 268 ? -1.944 -27.484 4.703 1 97 268 LEU A N 1
ATOM 2127 C CA . LEU A 1 268 ? -1.163 -28.656 5.09 1 97 268 LEU A CA 1
ATOM 2128 C C . LEU A 1 268 ? -1.835 -29.938 4.609 1 97 268 LEU A C 1
ATOM 2130 O O . LEU A 1 268 ? -1.157 -30.922 4.293 1 97 268 LEU A O 1
ATOM 2134 N N . ASP A 1 269 ? -3.172 -29.859 4.562 1 95.12 269 ASP A N 1
ATOM 2135 C CA . ASP A 1 269 ? -3.9 -31 4 1 95.12 269 ASP A CA 1
ATOM 2136 C C . ASP A 1 269 ? -3.504 -31.234 2.543 1 95.12 269 ASP A C 1
ATOM 2138 O O . ASP A 1 269 ? -3.486 -32.375 2.078 1 95.12 269 ASP A O 1
ATOM 2142 N N . VAL A 1 270 ? -3.25 -30.172 1.812 1 95.44 270 VAL A N 1
ATOM 2143 C CA . VAL A 1 270 ? -2.824 -30.281 0.421 1 95.44 270 VAL A CA 1
ATOM 2144 C C . VAL A 1 270 ? -1.459 -30.953 0.348 1 95.44 270 VAL A C 1
ATOM 2146 O O . VAL A 1 270 ? -1.229 -31.812 -0.512 1 95.44 270 VAL A O 1
ATOM 2149 N N . VAL A 1 271 ? -0.575 -30.578 1.261 1 95.62 271 VAL A N 1
ATOM 2150 C CA . VAL A 1 271 ? 0.746 -31.203 1.337 1 95.62 271 VAL A CA 1
ATOM 2151 C C . VAL A 1 271 ? 0.603 -32.719 1.555 1 95.62 271 VAL A C 1
ATOM 2153 O O . VAL A 1 271 ? 1.266 -33.5 0.885 1 95.62 271 VAL A O 1
ATOM 2156 N N . GLU A 1 272 ? -0.239 -33.031 2.471 1 93.06 272 GLU A N 1
ATOM 2157 C CA . GLU A 1 272 ? -0.466 -34.438 2.779 1 93.06 272 GLU A CA 1
ATOM 2158 C C . GLU A 1 272 ? -0.981 -35.188 1.559 1 93.06 272 GLU A C 1
ATOM 2160 O O . GLU A 1 272 ? -0.516 -36.281 1.262 1 93.06 272 GLU A O 1
ATOM 2165 N N . LEU A 1 273 ? -1.889 -34.562 0.876 1 91.06 273 LEU A N 1
ATOM 2166 C CA . LEU A 1 273 ? -2.457 -35.188 -0.311 1 91.06 273 LEU A CA 1
ATOM 2167 C C . LEU A 1 273 ? -1.377 -35.469 -1.355 1 91.06 273 LEU A C 1
ATOM 2169 O O . LEU A 1 273 ? -1.312 -36.562 -1.924 1 91.06 273 LEU A O 1
ATOM 2173 N N . LEU A 1 274 ? -0.574 -34.469 -1.635 1 93 274 LEU A N 1
ATOM 2174 C CA . LEU A 1 274 ? 0.464 -34.594 -2.652 1 93 274 LEU A CA 1
ATOM 2175 C C . LEU A 1 274 ? 1.495 -35.625 -2.244 1 93 274 LEU A C 1
ATOM 2177 O O . LEU A 1 274 ? 1.995 -36.375 -3.09 1 93 274 LEU A O 1
ATOM 2181 N N . GLY A 1 275 ? 1.777 -35.719 -1.012 1 90.31 275 GLY A N 1
ATOM 2182 C CA . GLY A 1 275 ? 2.68 -36.75 -0.502 1 90.31 275 GLY A CA 1
ATOM 2183 C C . GLY A 1 275 ? 2.123 -38.156 -0.629 1 90.31 275 GLY A C 1
ATOM 2184 O O . GLY A 1 275 ? 2.807 -39.062 -1.112 1 90.31 275 GLY A O 1
ATOM 2185 N N . ARG A 1 276 ? 0.909 -38.312 -0.252 1 88.06 276 ARG A N 1
ATOM 2186 C CA . ARG A 1 276 ? 0.266 -39.625 -0.244 1 88.06 276 ARG A CA 1
ATOM 2187 C C . ARG A 1 276 ? 0.092 -40.156 -1.662 1 88.06 276 ARG A C 1
ATOM 2189 O O . ARG A 1 276 ? 0.102 -41.375 -1.881 1 88.06 276 ARG A O 1
ATOM 2196 N N . SER A 1 277 ? -0.033 -39.281 -2.598 1 88.31 277 SER A N 1
ATOM 2197 C CA . SER A 1 277 ? -0.263 -39.656 -3.982 1 88.31 277 SER A CA 1
ATOM 2198 C C . SER A 1 277 ? 1.053 -39.938 -4.707 1 88.31 277 SER A C 1
ATOM 2200 O O . SER A 1 277 ? 1.06 -40.219 -5.906 1 88.31 277 SER A O 1
ATOM 2202 N N . ASN A 1 278 ? 2.119 -39.812 -4.027 1 89.69 278 ASN A N 1
ATOM 2203 C CA . ASN A 1 278 ? 3.447 -39.969 -4.613 1 89.69 278 ASN A CA 1
ATOM 2204 C C . ASN A 1 278 ? 3.639 -39.031 -5.809 1 89.69 278 ASN A C 1
ATOM 2206 O O . ASN A 1 278 ? 4.145 -39.469 -6.852 1 89.69 278 ASN A O 1
ATOM 2210 N N . CYS A 1 279 ? 3.076 -37.875 -5.617 1 91.88 279 CYS A N 1
ATOM 2211 C CA . CYS A 1 279 ? 3.223 -36.844 -6.641 1 91.88 279 CYS A CA 1
ATOM 2212 C C . CYS A 1 279 ? 4.684 -36.438 -6.801 1 91.88 279 CYS A C 1
ATOM 2214 O O . CYS A 1 279 ? 5.398 -36.281 -5.809 1 91.88 279 CYS A O 1
ATOM 2216 N N . GLN A 1 280 ? 5.148 -36.375 -8.031 1 93.75 280 GLN A N 1
ATOM 2217 C CA . GLN A 1 280 ? 6.484 -35.844 -8.297 1 93.75 280 GLN A CA 1
ATOM 2218 C C . GLN A 1 280 ? 6.5 -34.312 -8.219 1 93.75 280 GLN A C 1
ATOM 2220 O O . GLN A 1 280 ? 5.531 -33.656 -8.594 1 93.75 280 GLN A O 1
ATOM 2225 N N . PHE A 1 281 ? 7.633 -33.844 -7.727 1 92.56 281 PHE A N 1
ATOM 2226 C CA . PHE A 1 281 ? 7.762 -32.375 -7.578 1 92.56 281 PHE A CA 1
ATOM 2227 C C . PHE A 1 281 ? 8.852 -31.844 -8.492 1 92.56 281 PHE A C 1
ATOM 2229 O O . PHE A 1 281 ? 9.828 -32.531 -8.781 1 92.56 281 PHE A O 1
ATOM 2236 N N . GLY A 1 282 ? 8.703 -30.578 -8.805 1 87.25 282 GLY A N 1
ATOM 2237 C CA . GLY A 1 282 ? 9.703 -29.891 -9.609 1 87.25 282 GLY A CA 1
ATOM 2238 C C . GLY A 1 282 ? 9.758 -30.375 -11.047 1 87.25 282 GLY A C 1
ATOM 2239 O O . GLY A 1 282 ? 9.188 -31.422 -11.375 1 87.25 282 GLY A O 1
ATOM 2240 N N . MET B 1 1 ? 20.719 25.109 29.438 1 25.3 1 MET B N 1
ATOM 2241 C CA . MET B 1 1 ? 19.469 25.828 29.188 1 25.3 1 MET B CA 1
ATOM 2242 C C . MET B 1 1 ? 19.359 26.266 27.719 1 25.3 1 MET B C 1
ATOM 2244 O O . MET B 1 1 ? 20.203 27.031 27.234 1 25.3 1 MET B O 1
ATOM 2248 N N . GLY B 1 2 ? 18.875 25.375 26.797 1 34.06 2 GLY B N 1
ATOM 2249 C CA . GLY B 1 2 ? 18.969 25.672 25.375 1 34.06 2 GLY B CA 1
ATOM 2250 C C . GLY B 1 2 ? 18.375 27.016 25 1 34.06 2 GLY B C 1
ATOM 2251 O O . GLY B 1 2 ? 17.406 27.469 25.625 1 34.06 2 GLY B O 1
ATOM 2252 N N . THR B 1 3 ? 19.172 27.906 24.609 1 36.44 3 THR B N 1
ATOM 2253 C CA . THR B 1 3 ? 18.734 29.219 24.156 1 36.44 3 THR B CA 1
ATOM 2254 C C . THR B 1 3 ? 17.562 29.078 23.172 1 36.44 3 THR B C 1
ATOM 2256 O O . THR B 1 3 ? 17.734 28.531 22.078 1 36.44 3 THR B O 1
ATOM 2259 N N . TRP B 1 4 ? 16.359 28.844 23.688 1 43.34 4 TRP B N 1
ATOM 2260 C CA . TRP B 1 4 ? 15.117 28.766 22.906 1 43.34 4 TRP B CA 1
ATOM 2261 C C . TRP B 1 4 ? 14.93 30 22.047 1 43.34 4 TRP B C 1
ATOM 2263 O O . TRP B 1 4 ? 15.25 31.109 22.469 1 43.34 4 TRP B O 1
ATOM 2273 N N . PRO B 1 5 ? 14.938 29.812 20.75 1 49.53 5 PRO B N 1
ATOM 2274 C CA . PRO B 1 5 ? 14.781 31.031 19.938 1 49.53 5 PRO B CA 1
ATOM 2275 C C . PRO B 1 5 ? 13.625 31.906 20.406 1 49.53 5 PRO B C 1
ATOM 2277 O O . PRO B 1 5 ? 12.68 31.406 21.031 1 49.53 5 PRO B O 1
ATOM 2280 N N . LYS B 1 6 ? 13.734 33.219 20.516 1 54.31 6 LYS B N 1
ATOM 2281 C CA . LYS B 1 6 ? 12.875 34.312 20.953 1 54.31 6 LYS B CA 1
ATOM 2282 C C . LYS B 1 6 ? 11.492 34.219 20.328 1 54.31 6 LYS B C 1
ATOM 2284 O O . LYS B 1 6 ? 10.516 34.75 20.875 1 54.31 6 LYS B O 1
ATOM 2289 N N . ILE B 1 7 ? 11.344 33.562 19.141 1 64.88 7 ILE B N 1
ATOM 2290 C CA . ILE B 1 7 ? 10 33.625 18.594 1 64.88 7 ILE B CA 1
ATOM 2291 C C . ILE B 1 7 ? 9.297 32.281 18.766 1 64.88 7 ILE B C 1
ATOM 2293 O O . ILE B 1 7 ? 9.742 31.266 18.219 1 64.88 7 ILE B O 1
ATOM 2297 N N . HIS B 1 8 ? 8.461 32.188 19.781 1 77.81 8 HIS B N 1
ATOM 2298 C CA . HIS B 1 8 ? 7.629 31.016 20.031 1 77.81 8 HIS B CA 1
ATOM 2299 C C . HIS B 1 8 ? 6.168 31.297 19.703 1 77.81 8 HIS B C 1
ATOM 2301 O O . HIS B 1 8 ? 5.711 32.438 19.797 1 77.81 8 HIS B O 1
ATOM 2307 N N . PRO B 1 9 ? 5.562 30.188 19.172 1 88.56 9 PRO B N 1
ATOM 2308 C CA . PRO B 1 9 ? 4.145 30.406 18.875 1 88.56 9 PRO B CA 1
ATOM 2309 C C . PRO B 1 9 ? 3.332 30.75 20.125 1 88.56 9 PRO B C 1
ATOM 2311 O O . PRO B 1 9 ? 3.547 30.172 21.188 1 88.56 9 PRO B O 1
ATOM 2314 N N . LYS B 1 10 ? 2.502 31.719 20.016 1 90.81 10 LYS B N 1
ATOM 2315 C CA . LYS B 1 10 ? 1.594 32.094 21.094 1 90.81 10 LYS B CA 1
ATOM 2316 C C . LYS B 1 10 ? 0.434 31.094 21.203 1 90.81 10 LYS B C 1
ATOM 2318 O O . LYS B 1 10 ? -0.044 30.797 22.297 1 90.81 10 LYS B O 1
ATOM 2323 N N . ARG B 1 11 ? 0.058 30.641 20.031 1 95.44 11 ARG B N 1
ATOM 2324 C CA . ARG B 1 11 ? -1.043 29.688 19.922 1 95.44 11 ARG B CA 1
ATOM 2325 C C . ARG B 1 11 ? -0.81 28.703 18.781 1 95.44 11 ARG B C 1
ATOM 2327 O O . ARG B 1 11 ? -0.441 29.109 17.672 1 95.44 11 ARG B O 1
ATOM 2334 N N . VAL B 1 12 ? -0.974 27.438 19.156 1 97.25 12 VAL B N 1
ATOM 2335 C CA . VAL B 1 12 ? -0.865 26.406 18.125 1 97.25 12 VAL B CA 1
ATOM 2336 C C . VAL B 1 12 ? -2.184 25.656 18.016 1 97.25 12 VAL B C 1
ATOM 2338 O O . VAL B 1 12 ? -2.652 25.062 19 1 97.25 12 VAL B O 1
ATOM 2341 N N . ARG B 1 13 ? -2.762 25.688 16.828 1 97.06 13 ARG B N 1
ATOM 2342 C CA . ARG B 1 13 ? -4.016 24.984 16.562 1 97.06 13 ARG B CA 1
ATOM 2343 C C . ARG B 1 13 ? -3.787 23.781 15.656 1 97.06 13 ARG B C 1
ATOM 2345 O O . ARG B 1 13 ? -4.555 22.812 15.695 1 97.06 13 ARG B O 1
ATOM 2352 N N . VAL B 1 14 ? -2.73 23.859 14.82 1 98.25 14 VAL B N 1
ATOM 2353 C CA . VAL B 1 14 ? -2.441 22.812 13.844 1 98.25 14 VAL B CA 1
ATOM 2354 C C . VAL B 1 14 ? -0.943 22.516 13.836 1 98.25 14 VAL B C 1
ATOM 2356 O O . VAL B 1 14 ? -0.121 23.422 13.898 1 98.25 14 VAL B O 1
ATOM 2359 N N . ILE B 1 15 ? -0.602 21.266 13.773 1 98.69 15 ILE B N 1
ATOM 2360 C CA . ILE B 1 15 ? 0.769 20.828 13.531 1 98.69 15 ILE B CA 1
ATOM 2361 C C . ILE B 1 15 ? 0.824 20 12.25 1 98.69 15 ILE B C 1
ATOM 2363 O O . ILE B 1 15 ? 0.065 19.031 12.094 1 98.69 15 ILE B O 1
ATOM 2367 N N . THR B 1 16 ? 1.621 20.375 11.305 1 98.88 16 THR B N 1
ATOM 2368 C CA . THR B 1 16 ? 1.913 19.547 10.141 1 98.88 16 THR B CA 1
ATOM 2369 C C . THR B 1 16 ? 3.281 18.891 10.281 1 98.88 16 THR B C 1
ATOM 2371 O O . THR B 1 16 ? 4.227 19.5 10.781 1 98.88 16 THR B O 1
ATOM 2374 N N . CYS B 1 17 ? 3.391 17.672 9.805 1 98.88 17 CYS B N 1
ATOM 2375 C CA . CYS B 1 17 ? 4.637 16.922 9.914 1 98.88 17 CYS B CA 1
ATOM 2376 C C . CYS B 1 17 ? 5.086 16.406 8.555 1 98.88 17 CYS B C 1
ATOM 2378 O O . CYS B 1 17 ? 4.262 15.953 7.762 1 98.88 17 CYS B O 1
ATOM 2380 N N . ASP B 1 18 ? 6.375 16.5 8.312 1 98.81 18 ASP B N 1
ATOM 2381 C CA . ASP B 1 18 ? 6.992 15.664 7.285 1 98.81 18 ASP B CA 1
ATOM 2382 C C . ASP B 1 18 ? 6.887 14.18 7.652 1 98.81 18 ASP B C 1
ATOM 2384 O O . ASP B 1 18 ? 6.523 13.844 8.781 1 98.81 18 ASP B O 1
ATOM 2388 N N . VAL B 1 19 ? 7.211 13.312 6.645 1 98.56 19 VAL B N 1
ATOM 2389 C CA . VAL B 1 19 ? 7.027 11.891 6.918 1 98.56 19 VAL B CA 1
ATOM 2390 C C . VAL B 1 19 ? 8.383 11.234 7.176 1 98.56 19 VAL B C 1
ATOM 2392 O O . VAL B 1 19 ? 8.727 10.945 8.328 1 98.56 19 VAL B O 1
ATOM 2395 N N . THR B 1 20 ? 9.18 11.062 6.145 1 97.12 20 THR B N 1
ATOM 2396 C CA . THR B 1 20 ? 10.445 10.344 6.258 1 97.12 20 THR B CA 1
ATOM 2397 C C . THR B 1 20 ? 11.492 11.195 6.957 1 97.12 20 THR B C 1
ATOM 2399 O O . THR B 1 20 ? 11.719 12.344 6.574 1 97.12 20 THR B O 1
ATOM 2402 N N . GLY B 1 21 ? 12.062 10.656 7.953 1 96.94 21 GLY B N 1
ATOM 2403 C CA . GLY B 1 21 ? 13.031 11.375 8.766 1 96.94 21 GLY B CA 1
ATOM 2404 C C . GLY B 1 21 ? 12.398 12.164 9.898 1 96.94 21 GLY B C 1
ATOM 2405 O O . GLY B 1 21 ? 13.094 12.758 10.719 1 96.94 21 GLY B O 1
ATOM 2406 N N . THR B 1 22 ? 11.039 12.18 9.922 1 98.44 22 THR B N 1
ATOM 2407 C CA . THR B 1 22 ? 10.297 12.906 10.945 1 98.44 22 THR B CA 1
ATOM 2408 C C . THR B 1 22 ? 9.383 11.977 11.719 1 98.44 22 THR B C 1
ATOM 2410 O O . THR B 1 22 ? 9.617 11.703 12.898 1 98.44 22 THR B O 1
ATOM 2413 N N . LEU B 1 23 ? 8.406 11.352 11.062 1 98.69 23 LEU B N 1
ATOM 2414 C CA . LEU B 1 23 ? 7.516 10.398 11.719 1 98.69 23 LEU B CA 1
ATOM 2415 C C . LEU B 1 23 ? 7.984 8.969 11.5 1 98.69 23 LEU B C 1
ATOM 2417 O O . LEU B 1 23 ? 7.746 8.094 12.336 1 98.69 23 LEU B O 1
ATOM 2421 N N . VAL B 1 24 ? 8.609 8.773 10.344 1 98.25 24 VAL B N 1
ATOM 2422 C CA . VAL B 1 24 ? 8.969 7.441 9.867 1 98.25 24 VAL B CA 1
ATOM 2423 C C . VAL B 1 24 ? 10.43 7.418 9.438 1 98.25 24 VAL B C 1
ATOM 2425 O O . VAL B 1 24 ? 10.953 8.414 8.93 1 98.25 24 VAL B O 1
ATOM 2428 N N . SER B 1 25 ? 11.086 6.352 9.688 1 96.75 25 SER B N 1
ATOM 2429 C CA . SER B 1 25 ? 12.453 6.164 9.211 1 96.75 25 SER B CA 1
ATOM 2430 C C . SER B 1 25 ? 12.531 5.039 8.18 1 96.75 25 SER B C 1
ATOM 2432 O O . SER B 1 25 ? 11.695 4.133 8.18 1 96.75 25 SER B O 1
ATOM 2434 N N . PHE B 1 26 ? 13.484 5.125 7.312 1 94 26 PHE B N 1
ATOM 2435 C CA . PHE B 1 26 ? 13.797 4.031 6.398 1 94 26 PHE B CA 1
ATOM 2436 C C . PHE B 1 26 ? 14.562 2.928 7.113 1 94 26 PHE B C 1
ATOM 2438 O O . PHE B 1 26 ? 15.391 3.205 7.984 1 94 26 PHE B O 1
ATOM 2445 N N . ARG B 1 27 ? 14.25 1.751 6.742 1 93.06 27 ARG B N 1
ATOM 2446 C CA . ARG B 1 27 ? 14.984 0.578 7.207 1 93.06 27 ARG B CA 1
ATOM 2447 C C . ARG B 1 27 ? 15.758 -0.072 6.066 1 93.06 27 ARG B C 1
ATOM 2449 O O . ARG B 1 27 ? 15.258 -0.16 4.941 1 93.06 27 ARG B O 1
ATOM 2456 N N . GLY B 1 28 ? 16.953 -0.508 6.414 1 91 28 GLY B N 1
ATOM 2457 C CA . GLY B 1 28 ? 17.797 -1.104 5.391 1 91 28 GLY B CA 1
ATOM 2458 C C . GLY B 1 28 ? 18.453 -0.078 4.492 1 91 28 GLY B C 1
ATOM 2459 O O . GLY B 1 28 ? 18.578 1.093 4.863 1 91 28 GLY B O 1
ATOM 2460 N N . SER B 1 29 ? 19.109 -0.579 3.371 1 93.25 29 SER B N 1
ATOM 2461 C CA . SER B 1 29 ? 19.812 0.305 2.447 1 93.25 29 SER B CA 1
ATOM 2462 C C . SER B 1 29 ? 19.375 0.065 1.008 1 93.25 29 SER B C 1
ATOM 2464 O O . SER B 1 29 ? 18.797 -0.978 0.696 1 93.25 29 SER B O 1
ATOM 2466 N N . ILE B 1 30 ? 19.547 1.075 0.28 1 92.5 30 ILE B N 1
ATOM 2467 C CA . ILE B 1 30 ? 19.312 0.954 -1.153 1 92.5 30 ILE B CA 1
ATOM 2468 C C . ILE B 1 30 ? 20.094 -0.229 -1.713 1 92.5 30 ILE B C 1
ATOM 2470 O O . ILE B 1 30 ? 19.578 -1 -2.525 1 92.5 30 ILE B O 1
ATOM 2474 N N . GLU B 1 31 ? 21.297 -0.377 -1.25 1 93.56 31 GLU B N 1
ATOM 2475 C CA . GLU B 1 31 ? 22.141 -1.483 -1.686 1 93.56 31 GLU B CA 1
ATOM 2476 C C . GLU B 1 31 ? 21.469 -2.83 -1.416 1 93.56 31 GLU B C 1
ATOM 2478 O O . GLU B 1 31 ? 21.375 -3.67 -2.312 1 93.56 31 GLU B O 1
ATOM 2483 N N . GLU B 1 32 ? 21.031 -2.965 -0.257 1 94.19 32 GLU B N 1
ATOM 2484 C CA . GLU B 1 32 ? 20.422 -4.227 0.148 1 94.19 32 GLU B CA 1
ATOM 2485 C C . GLU B 1 32 ? 19.172 -4.516 -0.664 1 94.19 32 GLU B C 1
ATOM 2487 O O . GLU B 1 32 ? 19 -5.609 -1.208 1 94.19 32 GLU B O 1
ATOM 2492 N N . HIS B 1 33 ? 18.297 -3.576 -0.8 1 95.19 33 HIS B N 1
ATOM 2493 C CA . HIS B 1 33 ? 17 -3.807 -1.433 1 95.19 33 HIS B CA 1
ATOM 2494 C C . HIS B 1 33 ? 17.141 -3.908 -2.947 1 95.19 33 HIS B C 1
ATOM 2496 O O . HIS B 1 33 ? 16.5 -4.762 -3.576 1 95.19 33 HIS B O 1
ATOM 2502 N N . TYR B 1 34 ? 18 -3.035 -3.545 1 97.12 34 TYR B N 1
ATOM 2503 C CA . TYR B 1 34 ? 18.141 -3.027 -4.996 1 97.12 34 TYR B CA 1
ATOM 2504 C C . TYR B 1 34 ? 19 -4.199 -5.465 1 97.12 34 TYR B C 1
ATOM 2506 O O . TYR B 1 34 ? 18.594 -4.957 -6.348 1 97.12 34 TYR B O 1
ATOM 2514 N N . LEU B 1 35 ? 20.141 -4.359 -4.859 1 96.44 35 LEU B N 1
ATOM 2515 C CA . LEU B 1 35 ? 21.047 -5.402 -5.316 1 96.44 35 LEU B CA 1
ATOM 2516 C C . LEU B 1 35 ? 20.531 -6.785 -4.941 1 96.44 35 LEU B C 1
ATOM 2518 O O . LEU B 1 35 ? 20.703 -7.746 -5.691 1 96.44 35 LEU B O 1
ATOM 2522 N N . GLY B 1 36 ? 19.953 -6.898 -3.723 1 95.5 36 GLY B N 1
ATOM 2523 C CA . GLY B 1 36 ? 19.312 -8.156 -3.379 1 95.5 36 GLY B CA 1
ATOM 2524 C C . GLY B 1 36 ? 18.25 -8.57 -4.371 1 95.5 36 GLY B C 1
ATOM 2525 O O . GLY B 1 36 ? 18.172 -9.742 -4.758 1 95.5 36 GLY B O 1
ATOM 2526 N N . SER B 1 37 ? 17.438 -7.66 -4.809 1 97.06 37 SER B N 1
ATOM 2527 C CA . SER B 1 37 ? 16.391 -7.93 -5.797 1 97.06 37 SER B CA 1
ATOM 2528 C C . SER B 1 37 ? 17 -8.273 -7.156 1 97.06 37 SER B C 1
ATOM 2530 O O . SER B 1 37 ? 16.516 -9.18 -7.84 1 97.06 37 SER B O 1
ATOM 2532 N N . ALA B 1 38 ? 18.031 -7.535 -7.547 1 96.81 38 ALA B N 1
ATOM 2533 C CA . ALA B 1 38 ? 18.719 -7.805 -8.805 1 96.81 38 ALA B CA 1
ATOM 2534 C C . ALA B 1 38 ? 19.25 -9.234 -8.844 1 96.81 38 ALA B C 1
ATOM 2536 O O . ALA B 1 38 ? 19.125 -9.922 -9.859 1 96.81 38 ALA B O 1
ATOM 2537 N N . GLN B 1 39 ? 19.812 -9.648 -7.789 1 94.69 39 GLN B N 1
ATOM 2538 C CA . GLN B 1 39 ? 20.359 -11 -7.695 1 94.69 39 GLN B CA 1
ATOM 2539 C C . GLN B 1 39 ? 19.266 -12.047 -7.875 1 94.69 39 GLN B C 1
ATOM 2541 O O . GLN B 1 39 ? 19.438 -13.008 -8.633 1 94.69 39 GLN B O 1
ATOM 2546 N N . LYS B 1 40 ? 18.172 -11.836 -7.199 1 93.62 40 LYS B N 1
ATOM 2547 C CA . LYS B 1 40 ? 17.062 -12.781 -7.266 1 93.62 40 LYS B CA 1
ATOM 2548 C C . LYS B 1 40 ? 16.469 -12.852 -8.672 1 93.62 40 LYS B C 1
ATOM 2550 O O . LYS B 1 40 ? 15.883 -13.859 -9.062 1 93.62 40 LYS B O 1
ATOM 2555 N N . CYS B 1 41 ? 16.656 -11.773 -9.453 1 93.81 41 CYS B N 1
ATOM 2556 C CA . CYS B 1 41 ? 16.078 -11.695 -10.789 1 93.81 41 CYS B CA 1
ATOM 2557 C C . CYS B 1 41 ? 17.125 -12.031 -11.852 1 93.81 41 CYS B C 1
ATOM 2559 O O . CYS B 1 41 ? 16.859 -11.883 -13.047 1 93.81 41 CYS B O 1
ATOM 2561 N N . GLY B 1 42 ? 18.328 -12.398 -11.469 1 91.62 42 GLY B N 1
ATOM 2562 C CA . GLY B 1 42 ? 19.375 -12.82 -12.391 1 91.62 42 GLY B CA 1
ATOM 2563 C C . GLY B 1 42 ? 19.953 -11.68 -13.211 1 91.62 42 GLY B C 1
ATOM 2564 O O . GLY B 1 42 ? 20.25 -11.836 -14.391 1 91.62 42 GLY B O 1
ATOM 2565 N N . ILE B 1 43 ? 20.125 -10.547 -12.562 1 93.25 43 ILE B N 1
ATOM 2566 C CA . ILE B 1 43 ? 20.594 -9.367 -13.281 1 93.25 43 ILE B CA 1
ATOM 2567 C C . ILE B 1 43 ? 22.125 -9.305 -13.203 1 93.25 43 ILE B C 1
ATOM 2569 O O . ILE B 1 43 ? 22.703 -9.422 -12.125 1 93.25 43 ILE B O 1
ATOM 2573 N N . ASP B 1 44 ? 22.703 -9.062 -14.328 1 89.62 44 ASP B N 1
ATOM 2574 C CA . ASP B 1 44 ? 24.141 -8.93 -14.445 1 89.62 44 ASP B CA 1
ATOM 2575 C C . ASP B 1 44 ? 24.562 -7.465 -14.508 1 89.62 44 ASP B C 1
ATOM 2577 O O . ASP B 1 44 ? 23.828 -6.625 -15.016 1 89.62 44 ASP B O 1
ATOM 2581 N N . PHE B 1 45 ? 25.703 -7.27 -13.922 1 90.94 45 PHE B N 1
ATOM 2582 C CA . PHE B 1 45 ? 26.281 -5.93 -13.977 1 90.94 45 PHE B CA 1
ATOM 2583 C C . PHE B 1 45 ? 27.594 -5.934 -14.773 1 90.94 45 PHE B C 1
ATOM 2585 O O . PHE B 1 45 ? 28.359 -6.891 -14.695 1 90.94 45 PHE B O 1
ATOM 2592 N N . VAL B 1 46 ? 27.75 -4.969 -15.609 1 82.31 46 VAL B N 1
ATOM 2593 C CA . VAL B 1 46 ? 28.984 -4.828 -16.375 1 82.31 46 VAL B CA 1
ATOM 2594 C C . VAL B 1 46 ? 30.172 -4.602 -15.43 1 82.31 46 VAL B C 1
ATOM 2596 O O . VAL B 1 46 ? 30.094 -3.771 -14.523 1 82.31 46 VAL B O 1
ATOM 2599 N N . PRO B 1 47 ? 31.172 -5.578 -15.602 1 69.62 47 PRO B N 1
ATOM 2600 C CA . PRO B 1 47 ? 32.344 -5.383 -14.75 1 69.62 47 PRO B CA 1
ATOM 2601 C C . PRO B 1 47 ? 33 -4.012 -14.938 1 69.62 47 PRO B C 1
ATOM 2603 O O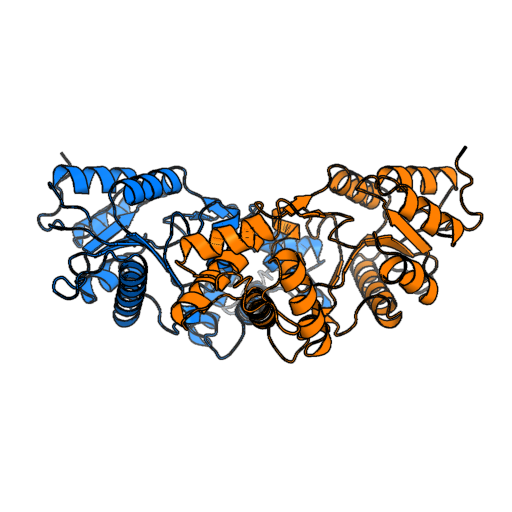 . PRO B 1 47 ? 32.938 -3.439 -16.031 1 69.62 47 PRO B O 1
ATOM 2606 N N . ASP B 1 48 ? 33.281 -3.486 -13.82 1 59.75 48 ASP B N 1
ATOM 2607 C CA . ASP B 1 48 ? 34.062 -2.262 -13.922 1 59.75 48 ASP B CA 1
ATOM 2608 C C . ASP B 1 48 ? 35.344 -2.488 -14.734 1 59.75 48 ASP B C 1
ATOM 2610 O O . ASP B 1 48 ? 36.094 -3.412 -14.461 1 59.75 48 ASP B O 1
ATOM 2614 N N . ASP B 1 49 ? 35.438 -2.502 -15.953 1 55.16 49 ASP B N 1
ATOM 2615 C CA . ASP B 1 49 ? 36.688 -2.586 -16.656 1 55.16 49 ASP B CA 1
ATOM 2616 C C . ASP B 1 49 ? 37.656 -1.47 -16.219 1 55.16 49 ASP B C 1
ATOM 2618 O O . ASP B 1 49 ? 37.375 -0.292 -16.469 1 55.16 49 ASP B O 1
ATOM 2622 N N . PRO B 1 50 ? 38.688 -1.973 -15.336 1 50.53 50 PRO B N 1
ATOM 2623 C CA . PRO B 1 50 ? 39.688 -0.959 -14.977 1 50.53 50 PRO B CA 1
ATOM 2624 C C . PRO B 1 50 ? 40.312 -0.294 -16.203 1 50.53 50 PRO B C 1
ATOM 2626 O O . PRO B 1 50 ? 40.906 0.78 -16.078 1 50.53 50 PRO B O 1
ATOM 2629 N N . ALA B 1 51 ? 40.875 -1.289 -17.094 1 49.41 51 ALA B N 1
ATOM 2630 C CA . ALA B 1 51 ? 41.656 -0.764 -18.219 1 49.41 51 ALA B CA 1
ATOM 2631 C C . ALA B 1 51 ? 40.844 0.265 -19.016 1 49.41 51 ALA B C 1
ATOM 2633 O O . ALA B 1 51 ? 41.406 0.928 -19.906 1 49.41 51 ALA B O 1
ATOM 2634 N N . SER B 1 52 ? 39.688 -0.081 -19.344 1 46.88 52 SER B N 1
ATOM 2635 C CA . SER B 1 52 ? 38.938 1.011 -19.953 1 46.88 52 SER B CA 1
ATOM 2636 C C . SER B 1 52 ? 38.938 2.246 -19.047 1 46.88 52 SER B C 1
ATOM 2638 O O . SER B 1 52 ? 37.906 2.615 -18.484 1 46.88 52 SER B O 1
ATOM 2640 N N . SER B 1 53 ? 39.812 2.328 -18.328 1 41 53 SER B N 1
ATOM 2641 C CA . SER B 1 53 ? 40.188 3.492 -17.531 1 41 53 SER B CA 1
ATOM 2642 C C . SER B 1 53 ? 40 4.785 -18.312 1 41 53 SER B C 1
ATOM 2644 O O . SER B 1 53 ? 40.406 5.855 -17.859 1 41 53 SER B O 1
ATOM 2646 N N . THR B 1 54 ? 40.094 4.676 -19.656 1 41.16 54 THR B N 1
ATOM 2647 C CA . THR B 1 54 ? 40.062 6.047 -20.156 1 41.16 54 THR B CA 1
ATOM 2648 C C . THR B 1 54 ? 38.969 6.844 -19.484 1 41.16 54 THR B C 1
ATOM 2650 O O . THR B 1 54 ? 39.188 7.508 -18.469 1 41.16 54 THR B O 1
ATOM 2653 N N . GLY B 1 55 ? 38.25 7.676 -20.453 1 41.47 55 GLY B N 1
ATOM 2654 C CA . GLY B 1 55 ? 37.469 8.781 -19.953 1 41.47 55 GLY B CA 1
ATOM 2655 C C . GLY B 1 55 ? 36.5 8.367 -18.844 1 41.47 55 GLY B C 1
ATOM 2656 O O . GLY B 1 55 ? 36.5 7.207 -18.438 1 41.47 55 GLY B O 1
ATOM 2657 N N . HIS B 1 56 ? 35.219 9.203 -18.781 1 48.62 56 HIS B N 1
ATOM 2658 C CA . HIS B 1 56 ? 34.281 9.617 -17.766 1 48.62 56 HIS B CA 1
ATOM 2659 C C . HIS B 1 56 ? 33.562 8.414 -17.141 1 48.62 56 HIS B C 1
ATOM 2661 O O . HIS B 1 56 ? 33.812 8.055 -15.992 1 48.62 56 HIS B O 1
ATOM 2667 N N . ASN B 1 57 ? 32.062 8.195 -17.484 1 58.12 57 ASN B N 1
ATOM 2668 C CA . ASN B 1 57 ? 30.922 7.887 -16.609 1 58.12 57 ASN B CA 1
ATOM 2669 C C . ASN B 1 57 ? 30.75 6.383 -16.406 1 58.12 57 ASN B C 1
ATOM 2671 O O . ASN B 1 57 ? 30.047 5.727 -17.172 1 58.12 57 ASN B O 1
ATOM 2675 N N . GLY B 1 58 ? 31.656 5.684 -15.977 1 78.44 58 GLY B N 1
ATOM 2676 C CA . GLY B 1 58 ? 31.422 4.293 -15.625 1 78.44 58 GLY B CA 1
ATOM 2677 C C . GLY B 1 58 ? 30.203 4.098 -14.742 1 78.44 58 GLY B C 1
ATOM 2678 O O . GLY B 1 58 ? 29.531 5.066 -14.375 1 78.44 58 GLY B O 1
ATOM 2679 N N . PRO B 1 59 ? 30 2.711 -14.539 1 91.75 59 PRO B N 1
ATOM 2680 C CA . PRO B 1 59 ? 28.859 2.436 -13.672 1 91.75 59 PRO B CA 1
ATOM 2681 C C . PRO B 1 59 ? 29.031 3.008 -12.266 1 91.75 59 PRO B C 1
ATOM 2683 O O . PRO B 1 59 ? 30.141 3.025 -11.734 1 91.75 59 PRO B O 1
ATOM 2686 N N . LEU B 1 60 ? 28.078 3.535 -11.734 1 94.62 60 LEU B N 1
ATOM 2687 C CA . LEU B 1 60 ? 28.047 4.086 -10.383 1 94.62 60 LEU B CA 1
ATOM 2688 C C . LEU B 1 60 ? 27.641 3.016 -9.375 1 94.62 60 LEU B C 1
ATOM 2690 O O . LEU B 1 60 ? 26.922 2.078 -9.703 1 94.62 60 LEU B O 1
ATOM 2694 N N . PRO B 1 61 ? 28.234 3.199 -8.125 1 95.12 61 PRO B N 1
ATOM 2695 C CA . PRO B 1 61 ? 27.609 2.408 -7.07 1 95.12 61 PRO B CA 1
ATOM 2696 C C . PRO B 1 61 ? 26.094 2.637 -6.984 1 95.12 61 PRO B C 1
ATOM 2698 O O . PRO B 1 61 ? 25.625 3.756 -7.199 1 95.12 61 PRO B O 1
ATOM 2701 N N . ILE B 1 62 ? 25.359 1.648 -6.621 1 96.56 62 ILE B N 1
ATOM 2702 C CA . ILE B 1 62 ? 23.906 1.64 -6.773 1 96.56 62 ILE B CA 1
ATOM 2703 C C . ILE B 1 62 ? 23.297 2.785 -5.969 1 96.56 62 ILE B C 1
ATOM 2705 O O . ILE B 1 62 ? 22.312 3.387 -6.387 1 96.56 62 ILE B O 1
ATOM 2709 N N . HIS B 1 63 ? 23.844 3.129 -4.781 1 96.38 63 HIS B N 1
ATOM 2710 C CA . HIS B 1 63 ? 23.281 4.215 -3.984 1 96.38 63 HIS B CA 1
ATOM 2711 C C . HIS B 1 63 ? 23.453 5.559 -4.68 1 96.38 63 HIS B C 1
ATOM 2713 O O . HIS B 1 63 ? 22.594 6.426 -4.605 1 96.38 63 HIS B O 1
ATOM 2719 N N . LYS B 1 64 ? 24.562 5.785 -5.363 1 97.19 64 LYS B N 1
ATOM 2720 C CA . LYS B 1 64 ? 24.797 6.996 -6.141 1 97.19 64 LYS B CA 1
ATOM 2721 C C . LYS B 1 64 ? 23.938 7.012 -7.406 1 97.19 64 LYS B C 1
ATOM 2723 O O . LYS B 1 64 ? 23.438 8.062 -7.812 1 97.19 64 LYS B O 1
ATOM 2728 N N . ALA B 1 65 ? 23.891 5.824 -7.973 1 97.5 65 ALA B N 1
ATOM 2729 C CA . ALA B 1 65 ? 23.047 5.684 -9.164 1 97.5 65 ALA B CA 1
ATOM 2730 C C . ALA B 1 65 ? 21.594 6.023 -8.844 1 97.5 65 ALA B C 1
ATOM 2732 O O . ALA B 1 65 ? 20.938 6.723 -9.617 1 97.5 65 ALA B O 1
ATOM 2733 N N . PHE B 1 66 ? 21.141 5.574 -7.699 1 98.25 66 PHE B N 1
ATOM 2734 C CA . PHE B 1 66 ? 19.781 5.906 -7.277 1 98.25 66 PHE B CA 1
ATOM 2735 C C . PHE B 1 66 ? 19.625 7.41 -7.09 1 98.25 66 PHE B C 1
ATOM 2737 O O . PHE B 1 66 ? 18.656 8 -7.551 1 98.25 66 PHE B O 1
ATOM 2744 N N . SER B 1 67 ? 20.5 7.996 -6.398 1 97.81 67 SER B N 1
ATOM 2745 C CA . SER B 1 67 ? 20.438 9.438 -6.148 1 97.81 67 SER B CA 1
ATOM 2746 C C . SER B 1 67 ? 20.344 10.219 -7.453 1 97.81 67 SER B C 1
ATOM 2748 O O . SER B 1 67 ? 19.547 11.148 -7.574 1 97.81 67 SER B O 1
ATOM 2750 N N . GLN B 1 68 ? 21.172 9.828 -8.406 1 97.94 68 GLN B N 1
ATOM 2751 C CA . GLN B 1 68 ? 21.156 10.5 -9.695 1 97.94 68 GLN B CA 1
ATOM 2752 C C . GLN B 1 68 ? 19.859 10.211 -10.453 1 97.94 68 GLN B C 1
ATOM 2754 O O . GLN B 1 68 ? 19.25 11.125 -11.023 1 97.94 68 GLN B O 1
ATOM 2759 N N . GLY B 1 69 ? 19.469 8.953 -10.484 1 98.44 69 GLY B N 1
ATOM 2760 C CA . GLY B 1 69 ? 18.203 8.609 -11.117 1 98.44 69 GLY B CA 1
ATOM 2761 C C . GLY B 1 69 ? 17.016 9.336 -10.523 1 98.44 69 GLY B C 1
ATOM 2762 O O . GLY B 1 69 ? 16.125 9.789 -11.25 1 98.44 69 GLY B O 1
ATOM 2763 N N . TYR B 1 70 ? 17.047 9.43 -9.242 1 98.31 70 TYR B N 1
ATOM 2764 C CA . TYR B 1 70 ? 15.984 10.133 -8.523 1 98.31 70 TYR B CA 1
ATOM 2765 C C . TYR B 1 70 ? 15.945 11.609 -8.922 1 98.31 70 TYR B C 1
ATOM 2767 O O . TYR B 1 70 ? 14.883 12.148 -9.227 1 98.31 70 TYR B O 1
ATOM 2775 N N . ARG B 1 71 ? 17.062 12.234 -8.977 1 98.06 71 ARG B N 1
ATOM 2776 C CA . ARG B 1 71 ? 17.156 13.641 -9.352 1 98.06 71 ARG B CA 1
ATOM 2777 C C . ARG B 1 71 ? 16.688 13.859 -10.781 1 98.06 71 ARG B C 1
ATOM 2779 O O . ARG B 1 71 ? 15.953 14.805 -11.062 1 98.06 71 ARG B O 1
ATOM 2786 N N . GLU B 1 72 ? 17.078 13 -11.625 1 98.38 72 GLU B N 1
ATOM 2787 C CA . GLU B 1 72 ? 16.672 13.094 -13.023 1 98.38 72 GLU B CA 1
ATOM 2788 C C . GLU B 1 72 ? 15.164 12.938 -13.172 1 98.38 72 GLU B C 1
ATOM 2790 O O . GLU B 1 72 ? 14.523 13.703 -13.906 1 98.38 72 GLU B O 1
ATOM 2795 N N . CYS B 1 73 ? 14.617 11.977 -12.461 1 98.25 73 CYS B N 1
ATOM 2796 C CA . CYS B 1 73 ? 13.18 11.758 -12.531 1 98.25 73 CYS B CA 1
ATOM 2797 C C . CYS B 1 73 ? 12.414 12.945 -11.961 1 98.25 73 CYS B C 1
ATOM 2799 O O . CYS B 1 73 ? 11.383 13.344 -12.5 1 98.25 73 CYS B O 1
ATOM 2801 N N . CYS B 1 74 ? 12.93 13.5 -10.898 1 97.88 74 CYS B N 1
ATOM 2802 C CA . CYS B 1 74 ? 12.305 14.68 -10.305 1 97.88 74 CYS B CA 1
ATOM 2803 C C . CYS B 1 74 ? 12.305 15.844 -11.289 1 97.88 74 CYS B C 1
ATOM 2805 O O . CYS B 1 74 ? 11.359 16.641 -11.32 1 97.88 74 CYS B O 1
ATOM 2807 N N . GLN B 1 75 ? 13.352 15.969 -12.078 1 97.62 75 GLN B N 1
ATOM 2808 C CA . GLN B 1 75 ? 13.469 17.047 -13.047 1 97.62 75 GLN B CA 1
ATOM 2809 C C . GLN B 1 75 ? 12.5 16.844 -14.211 1 97.62 75 GLN B C 1
ATOM 2811 O O . GLN B 1 75 ? 11.852 17.797 -14.664 1 97.62 75 GLN B O 1
ATOM 2816 N N . ILE B 1 76 ? 12.367 15.672 -14.672 1 98 76 ILE B N 1
ATOM 2817 C CA . ILE B 1 76 ? 11.555 15.359 -15.844 1 98 76 ILE B CA 1
ATOM 2818 C C . ILE B 1 76 ? 10.078 15.328 -15.445 1 98 76 ILE B C 1
ATOM 2820 O O . ILE B 1 76 ? 9.219 15.82 -16.188 1 98 76 ILE B O 1
ATOM 2824 N N . TYR B 1 77 ? 9.797 14.695 -14.273 1 98 77 TYR B N 1
ATOM 2825 C CA . TYR B 1 77 ? 8.438 14.547 -13.758 1 98 77 TYR B CA 1
ATOM 2826 C C . TYR B 1 77 ? 8.344 15.031 -12.32 1 98 77 TYR B C 1
ATOM 2828 O O . TYR B 1 77 ? 8.297 14.219 -11.391 1 98 77 TYR B O 1
ATOM 2836 N N . PRO B 1 78 ? 8.18 16.312 -12.141 1 97.88 78 PRO B N 1
ATOM 2837 C CA . PRO B 1 78 ? 8.094 16.828 -10.773 1 97.88 78 PRO B CA 1
ATOM 2838 C C . PRO B 1 78 ? 6.883 16.281 -10.023 1 97.88 78 PRO B C 1
ATOM 2840 O O . PRO B 1 78 ? 5.969 15.719 -10.633 1 97.88 78 PRO B O 1
ATOM 2843 N N . CYS B 1 79 ? 6.934 16.375 -8.773 1 98.38 79 CYS B N 1
ATOM 2844 C CA . CYS B 1 79 ? 5.844 15.969 -7.891 1 98.38 79 CYS B CA 1
ATOM 2845 C C . CYS B 1 79 ? 5.457 14.516 -8.141 1 98.38 79 CYS B C 1
ATOM 2847 O O . CYS B 1 79 ? 4.27 14.188 -8.18 1 98.38 79 CYS B O 1
ATOM 2849 N N . PHE B 1 80 ? 6.477 13.727 -8.461 1 98.31 80 PHE B N 1
ATOM 2850 C CA . PHE B 1 80 ? 6.297 12.289 -8.625 1 98.31 80 PHE B CA 1
ATOM 2851 C C . PHE B 1 80 ? 5.324 11.992 -9.758 1 98.31 80 PHE B C 1
ATOM 2853 O O . PHE B 1 80 ? 4.504 11.086 -9.656 1 98.31 80 PHE B O 1
ATOM 2860 N N . GLY B 1 81 ? 5.398 12.812 -10.742 1 97.62 81 GLY B N 1
ATOM 2861 C CA . GLY B 1 81 ? 4.621 12.594 -11.953 1 97.62 81 GLY B CA 1
ATOM 2862 C C . GLY B 1 81 ? 3.359 13.438 -12.008 1 97.62 81 GLY B C 1
ATOM 2863 O O . GLY B 1 81 ? 2.742 13.57 -13.07 1 97.62 81 GLY B O 1
ATOM 2864 N N . GLY B 1 82 ? 2.939 14.031 -10.875 1 94.44 82 GLY B N 1
ATOM 2865 C CA . GLY B 1 82 ? 1.699 14.789 -10.867 1 94.44 82 GLY B CA 1
ATOM 2866 C C . GLY B 1 82 ? 0.552 14.07 -11.555 1 94.44 82 GLY B C 1
ATOM 2867 O O . GLY B 1 82 ? 0.223 12.938 -11.188 1 94.44 82 GLY B O 1
ATOM 2868 N N . HIS B 1 83 ? 0.046 14.742 -12.609 1 91.31 83 HIS B N 1
ATOM 2869 C CA . HIS B 1 83 ? -1.055 14.133 -13.352 1 91.31 83 HIS B CA 1
ATOM 2870 C C . HIS B 1 83 ? -0.562 13.5 -14.641 1 91.31 83 HIS B C 1
ATOM 2872 O O . HIS B 1 83 ? -1.344 12.883 -15.375 1 91.31 83 HIS B O 1
ATOM 2878 N N . ASP B 1 84 ? 0.706 13.578 -14.875 1 95.06 84 ASP B N 1
ATOM 2879 C CA . ASP B 1 84 ? 1.266 13.109 -16.141 1 95.06 84 ASP B CA 1
ATOM 2880 C C . ASP B 1 84 ? 1.392 11.594 -16.156 1 95.06 84 ASP B C 1
ATOM 2882 O O . ASP B 1 84 ? 1.034 10.945 -17.156 1 95.06 84 ASP B O 1
ATOM 2886 N N . ILE B 1 85 ? 1.924 11.07 -15.094 1 96.62 85 ILE B N 1
ATOM 2887 C CA . ILE B 1 85 ? 2.086 9.625 -14.977 1 96.62 85 ILE B CA 1
ATOM 2888 C C . ILE B 1 85 ? 1.751 9.18 -13.555 1 96.62 85 ILE B C 1
ATOM 2890 O O . ILE B 1 85 ? 1.776 9.992 -12.625 1 96.62 85 ILE B O 1
ATOM 2894 N N . SER B 1 86 ? 1.427 7.887 -13.383 1 96.75 86 SER B N 1
ATOM 2895 C CA . SER B 1 86 ? 1.132 7.359 -12.055 1 96.75 86 SER B CA 1
ATOM 2896 C C . SER B 1 86 ? 2.381 7.332 -11.18 1 96.75 86 SER B C 1
ATOM 2898 O O . SER B 1 86 ? 3.502 7.328 -11.695 1 96.75 86 SER B O 1
ATOM 2900 N N . ALA B 1 87 ? 2.217 7.332 -9.93 1 98 87 ALA B N 1
ATOM 2901 C CA . ALA B 1 87 ? 3.344 7.223 -9.008 1 98 87 ALA B CA 1
ATOM 2902 C C . ALA B 1 87 ? 4.125 5.934 -9.242 1 98 87 ALA B C 1
ATOM 2904 O O . ALA B 1 87 ? 5.355 5.926 -9.18 1 98 87 ALA B O 1
ATOM 2905 N N . LYS B 1 88 ? 3.42 4.848 -9.539 1 98 88 LYS B N 1
ATOM 2906 C CA . LYS B 1 88 ? 4.09 3.574 -9.789 1 98 88 LYS B CA 1
ATOM 2907 C C . LYS B 1 88 ? 4.977 3.654 -11.031 1 98 88 LYS B C 1
ATOM 2909 O O . LYS B 1 88 ? 6.117 3.189 -11.016 1 98 88 LYS B O 1
ATOM 2914 N N . GLU B 1 89 ? 4.445 4.254 -12.07 1 98.12 89 GLU B N 1
ATOM 2915 C CA . GLU B 1 89 ? 5.242 4.441 -13.281 1 98.12 89 GLU B CA 1
ATOM 2916 C C . GLU B 1 89 ? 6.453 5.332 -13.008 1 98.12 89 GLU B C 1
ATOM 2918 O O . GLU B 1 89 ? 7.539 5.09 -13.539 1 98.12 89 GLU B O 1
ATOM 2923 N N . TRP B 1 90 ? 6.258 6.391 -12.227 1 98.75 90 TRP B N 1
ATOM 2924 C CA . TRP B 1 90 ? 7.352 7.281 -11.852 1 98.75 90 TRP B CA 1
ATOM 2925 C C . TRP B 1 90 ? 8.477 6.508 -11.18 1 98.75 90 TRP B C 1
ATOM 2927 O O . TRP B 1 90 ? 9.641 6.629 -11.562 1 98.75 90 TRP B O 1
ATOM 2937 N N . TRP B 1 91 ? 8.117 5.668 -10.273 1 98.69 91 TRP B N 1
ATOM 2938 C CA . TRP B 1 91 ? 9.102 4.879 -9.539 1 98.69 91 TRP B CA 1
ATOM 2939 C C . TRP B 1 91 ? 9.742 3.834 -10.445 1 98.69 91 TRP B C 1
ATOM 2941 O O . TRP B 1 91 ? 10.93 3.514 -10.289 1 98.69 91 TRP B O 1
ATOM 2951 N N . LYS B 1 92 ? 8.961 3.281 -11.344 1 98.75 92 LYS B N 1
ATOM 2952 C CA . LYS B 1 92 ? 9.539 2.34 -12.297 1 98.75 92 LYS B CA 1
ATOM 2953 C C . LYS B 1 92 ? 10.664 2.988 -13.102 1 98.75 92 LYS B C 1
ATOM 2955 O O . LYS B 1 92 ? 11.75 2.424 -13.227 1 98.75 92 LYS B O 1
ATOM 2960 N N . ARG B 1 93 ? 10.398 4.156 -13.562 1 98.62 93 ARG B N 1
ATOM 2961 C CA . ARG B 1 93 ? 11.406 4.887 -14.32 1 98.62 93 ARG B CA 1
ATOM 2962 C C . ARG B 1 93 ? 12.633 5.18 -13.469 1 98.62 93 ARG B C 1
ATOM 2964 O O . ARG B 1 93 ? 13.766 5.043 -13.938 1 98.62 93 ARG B O 1
ATOM 2971 N N . CYS B 1 94 ? 12.438 5.578 -12.258 1 98.69 94 CYS B N 1
ATOM 2972 C CA . CYS B 1 94 ? 13.523 5.902 -11.352 1 98.69 94 CYS B CA 1
ATOM 2973 C C . CYS B 1 94 ? 14.391 4.676 -11.07 1 98.69 94 CYS B C 1
ATOM 2975 O O . CYS B 1 94 ? 15.617 4.738 -11.156 1 98.69 94 CYS B O 1
ATOM 2977 N N . VAL B 1 95 ? 13.727 3.555 -10.781 1 98.75 95 VAL B N 1
ATOM 2978 C CA . VAL B 1 95 ? 14.422 2.314 -10.445 1 98.75 95 VAL B CA 1
ATOM 2979 C C . VAL B 1 95 ? 15.219 1.832 -11.656 1 98.75 95 VAL B C 1
ATOM 2981 O O . VAL B 1 95 ? 16.406 1.506 -11.539 1 98.75 95 VAL B O 1
ATOM 2984 N N . LEU B 1 96 ? 14.594 1.812 -12.805 1 98.69 96 LEU B N 1
ATOM 2985 C CA . LEU B 1 96 ? 15.266 1.302 -14 1 98.69 96 LEU B CA 1
ATOM 2986 C C . LEU B 1 96 ? 16.422 2.211 -14.406 1 98.69 96 LEU B C 1
ATOM 2988 O O . LEU B 1 96 ? 17.469 1.731 -14.828 1 98.69 96 LEU B O 1
ATOM 2992 N N . ARG B 1 97 ? 16.219 3.541 -14.25 1 98.5 97 ARG B N 1
ATOM 2993 C CA . ARG B 1 97 ? 17.297 4.477 -14.523 1 98.5 97 ARG B CA 1
ATOM 2994 C C . ARG B 1 97 ? 18.469 4.242 -13.57 1 98.5 97 ARG B C 1
ATOM 2996 O O . ARG B 1 97 ? 19.625 4.309 -13.977 1 98.5 97 ARG B O 1
ATOM 3003 N N . SER B 1 98 ? 18.203 3.986 -12.32 1 98.38 98 SER B N 1
ATOM 3004 C CA . SER B 1 98 ? 19.234 3.699 -11.328 1 98.38 98 SER B CA 1
ATOM 3005 C C . SER B 1 98 ? 20.062 2.482 -11.727 1 98.38 98 SER B C 1
ATOM 3007 O O . SER B 1 98 ? 21.297 2.512 -11.656 1 98.38 98 SER B O 1
ATOM 3009 N N . PHE B 1 99 ? 19.391 1.446 -12.188 1 98.38 99 PHE B N 1
ATOM 3010 C CA . PHE B 1 99 ? 20.094 0.236 -12.602 1 98.38 99 PHE B CA 1
ATOM 3011 C C . PHE B 1 99 ? 20.938 0.495 -13.844 1 98.38 99 PHE B C 1
ATOM 3013 O O . PHE B 1 99 ? 22.062 -0.014 -13.961 1 98.38 99 PHE B O 1
ATOM 3020 N N . GLU B 1 100 ? 20.391 1.269 -14.75 1 97.38 100 GLU B N 1
ATOM 3021 C CA . GLU B 1 100 ? 21.141 1.643 -15.945 1 97.38 100 GLU B CA 1
ATOM 3022 C C . GLU B 1 100 ? 22.422 2.375 -15.586 1 97.38 100 GLU B C 1
ATOM 3024 O O . GLU B 1 100 ? 23.5 2.035 -16.078 1 97.38 100 GLU B O 1
ATOM 3029 N N . LEU B 1 101 ? 22.328 3.332 -14.688 1 97 101 LEU B N 1
ATOM 3030 C CA . LEU B 1 101 ? 23.469 4.129 -14.258 1 97 101 LEU B CA 1
ATOM 3031 C C . LEU B 1 101 ? 24.484 3.262 -13.516 1 97 101 LEU B C 1
ATOM 3033 O O . LEU B 1 101 ? 25.688 3.561 -13.523 1 97 101 LEU B O 1
ATOM 3037 N N . ALA B 1 102 ? 23.984 2.178 -12.945 1 96.94 102 ALA B N 1
ATOM 3038 C CA . ALA B 1 102 ? 24.859 1.279 -12.195 1 96.94 102 ALA B CA 1
ATOM 3039 C C . ALA B 1 102 ? 25.484 0.227 -13.109 1 96.94 102 ALA B C 1
ATOM 3041 O O . ALA B 1 102 ? 26.25 -0.621 -12.656 1 96.94 102 ALA B O 1
ATOM 3042 N N . GLY B 1 103 ? 25.094 0.2 -14.375 1 96.19 103 GLY B N 1
ATOM 3043 C CA . GLY B 1 103 ? 25.719 -0.688 -15.344 1 96.19 103 GLY B CA 1
ATOM 3044 C C . GLY B 1 103 ? 25 -2.018 -15.484 1 96.19 103 GLY B C 1
ATOM 3045 O O . GLY B 1 103 ? 25.594 -3.008 -15.914 1 96.19 103 GLY B O 1
ATOM 3046 N N . ALA B 1 104 ? 23.766 -2.025 -15.094 1 96.56 104 ALA B N 1
ATOM 3047 C CA . ALA B 1 104 ? 23 -3.262 -15.211 1 96.56 104 ALA B CA 1
ATOM 3048 C C . ALA B 1 104 ? 22.516 -3.475 -16.641 1 96.56 104 ALA B C 1
ATOM 3050 O O . ALA B 1 104 ? 22.109 -2.523 -17.312 1 96.56 104 ALA B O 1
ATOM 3051 N N . ARG B 1 105 ? 22.531 -4.691 -17.094 1 93.81 105 ARG B N 1
ATOM 3052 C CA . ARG B 1 105 ? 21.938 -5.129 -18.344 1 93.81 105 ARG B CA 1
ATOM 3053 C C . ARG B 1 105 ? 20.719 -6.004 -18.094 1 93.81 105 ARG B C 1
ATOM 3055 O O . ARG B 1 105 ? 20.812 -7.02 -17.391 1 93.81 105 ARG B O 1
ATOM 3062 N N . MET B 1 106 ? 19.625 -5.57 -18.625 1 95 106 MET B N 1
ATOM 3063 C CA . MET B 1 106 ? 18.375 -6.297 -18.359 1 95 106 MET B CA 1
ATOM 3064 C C . MET B 1 106 ? 17.531 -6.402 -19.641 1 95 106 MET B C 1
ATOM 3066 O O . MET B 1 106 ? 17.453 -5.453 -20.422 1 95 106 MET B O 1
ATOM 3070 N N . ASN B 1 107 ? 16.969 -7.578 -19.891 1 93.31 107 ASN B N 1
ATOM 3071 C CA . ASN B 1 107 ? 15.891 -7.652 -20.859 1 93.31 107 ASN B CA 1
ATOM 3072 C C . ASN B 1 107 ? 14.57 -7.156 -20.281 1 93.31 107 ASN B C 1
ATOM 3074 O O . ASN B 1 107 ? 14.508 -6.773 -19.109 1 93.31 107 ASN B O 1
ATOM 3078 N N . GLU B 1 108 ? 13.531 -7.094 -21.031 1 94.06 108 GLU B N 1
ATOM 3079 C CA . GLU B 1 108 ? 12.25 -6.52 -20.625 1 94.06 108 GLU B CA 1
ATOM 3080 C C . GLU B 1 108 ? 11.648 -7.293 -19.453 1 94.06 108 GLU B C 1
ATOM 3082 O O . GLU B 1 108 ? 11.117 -6.695 -18.516 1 94.06 108 GLU B O 1
ATOM 3087 N N . ALA B 1 109 ? 11.703 -8.586 -19.5 1 91.81 109 ALA B N 1
ATOM 3088 C CA . ALA B 1 109 ? 11.141 -9.422 -18.438 1 91.81 109 ALA B CA 1
ATOM 3089 C C . ALA B 1 109 ? 11.859 -9.18 -17.125 1 91.81 109 ALA B C 1
ATOM 3091 O O . ALA B 1 109 ? 11.227 -9.109 -16.062 1 91.81 109 ALA B O 1
ATOM 3092 N N . GLN B 1 110 ? 13.148 -9.023 -17.219 1 93.94 110 GLN B N 1
ATOM 3093 C CA . GLN B 1 110 ? 13.961 -8.758 -16.031 1 93.94 110 GLN B CA 1
ATOM 3094 C C . GLN B 1 110 ? 13.641 -7.387 -15.438 1 93.94 110 GLN B C 1
ATOM 3096 O O . GLN B 1 110 ? 13.594 -7.227 -14.219 1 93.94 110 GLN B O 1
ATOM 3101 N N . GLN B 1 111 ? 13.453 -6.414 -16.312 1 97.31 111 GLN B N 1
ATOM 3102 C CA . GLN B 1 111 ? 13.102 -5.07 -15.867 1 97.31 111 GLN B CA 1
ATOM 3103 C C . GLN B 1 111 ? 11.797 -5.078 -15.07 1 97.31 111 GLN B C 1
ATOM 3105 O O . GLN B 1 111 ? 11.719 -4.484 -13.992 1 97.31 111 GLN B O 1
ATOM 3110 N N . GLU B 1 112 ? 10.812 -5.777 -15.602 1 96.19 112 GLU B N 1
ATOM 3111 C CA . GLU B 1 112 ? 9.516 -5.852 -14.938 1 96.19 112 GLU B CA 1
ATOM 3112 C C . GLU B 1 112 ? 9.617 -6.59 -13.609 1 96.19 112 GLU B C 1
ATOM 3114 O O . GLU B 1 112 ? 9.055 -6.152 -12.609 1 96.19 112 GLU B O 1
ATOM 3119 N N . ALA B 1 113 ? 10.359 -7.645 -13.602 1 95.44 113 ALA B N 1
ATOM 3120 C CA . ALA B 1 113 ? 10.477 -8.484 -12.414 1 95.44 113 ALA B CA 1
ATOM 3121 C C . ALA B 1 113 ? 11.195 -7.746 -11.289 1 95.44 113 ALA B C 1
ATOM 3123 O O . ALA B 1 113 ? 10.734 -7.742 -10.148 1 95.44 113 ALA B O 1
ATOM 3124 N N . VAL B 1 114 ? 12.328 -7.125 -11.641 1 97.5 114 VAL B N 1
ATOM 3125 C CA . VAL B 1 114 ? 13.125 -6.484 -10.602 1 97.5 114 VAL B CA 1
ATOM 3126 C C . VAL B 1 114 ? 12.391 -5.262 -10.062 1 97.5 114 VAL B C 1
ATOM 3128 O O . VAL B 1 114 ? 12.414 -4.988 -8.859 1 97.5 114 VAL B O 1
ATOM 3131 N N . PHE B 1 115 ? 11.711 -4.531 -10.922 1 98.62 115 PHE B N 1
ATOM 3132 C CA . PHE B 1 115 ? 10.945 -3.387 -10.453 1 98.62 115 PHE B CA 1
ATOM 3133 C C . PHE B 1 115 ? 9.828 -3.834 -9.508 1 98.62 115 PHE B C 1
ATOM 3135 O O . PHE B 1 115 ? 9.672 -3.279 -8.422 1 98.62 115 PHE B O 1
ATOM 3142 N N . GLN B 1 116 ? 9.047 -4.777 -9.961 1 98.06 116 GLN B N 1
ATOM 3143 C CA . GLN B 1 116 ? 7.926 -5.211 -9.133 1 98.06 116 GLN B CA 1
ATOM 3144 C C . GLN B 1 116 ? 8.406 -5.715 -7.773 1 98.06 116 GLN B C 1
ATOM 3146 O O . GLN B 1 116 ? 7.766 -5.469 -6.75 1 98.06 116 GLN B O 1
ATOM 3151 N N . ARG B 1 117 ? 9.484 -6.457 -7.789 1 97.69 117 ARG B N 1
ATOM 3152 C CA . ARG B 1 117 ? 10.047 -6.953 -6.535 1 97.69 117 ARG B CA 1
ATOM 3153 C C . ARG B 1 117 ? 10.406 -5.801 -5.602 1 97.69 117 ARG B C 1
ATOM 3155 O O . ARG B 1 117 ? 10.008 -5.801 -4.434 1 97.69 117 ARG B O 1
ATOM 3162 N N . ILE B 1 118 ? 11.109 -4.824 -6.121 1 98.31 118 ILE B N 1
ATOM 3163 C CA . ILE B 1 118 ? 11.547 -3.686 -5.32 1 98.31 118 ILE B CA 1
ATOM 3164 C C . ILE B 1 118 ? 10.328 -2.883 -4.859 1 98.31 118 ILE B C 1
ATOM 3166 O O . ILE B 1 118 ? 10.234 -2.5 -3.691 1 98.31 118 ILE B O 1
ATOM 3170 N N . TYR B 1 119 ? 9.414 -2.607 -5.797 1 98.5 119 TYR B N 1
ATOM 3171 C CA . TYR B 1 119 ? 8.219 -1.842 -5.477 1 98.5 119 TYR B CA 1
ATOM 3172 C C . TYR B 1 119 ? 7.414 -2.52 -4.375 1 98.5 119 TYR B C 1
ATOM 3174 O O . TYR B 1 119 ? 6.891 -1.853 -3.477 1 98.5 119 TYR B O 1
ATOM 3182 N N . SER B 1 120 ? 7.34 -3.859 -4.395 1 98.19 120 SER B N 1
ATOM 3183 C CA . SER B 1 120 ? 6.645 -4.633 -3.367 1 98.19 120 SER B CA 1
ATOM 3184 C C . SER B 1 120 ? 7.359 -4.535 -2.023 1 98.19 120 SER B C 1
ATOM 3186 O O . SER B 1 120 ? 6.719 -4.414 -0.979 1 98.19 120 SER B O 1
ATOM 3188 N N . ILE B 1 121 ? 8.648 -4.609 -2.037 1 97.56 121 ILE B N 1
ATOM 3189 C CA . ILE B 1 121 ? 9.422 -4.508 -0.802 1 97.56 121 ILE B CA 1
ATOM 3190 C C . ILE B 1 121 ? 9.133 -3.172 -0.121 1 97.56 121 ILE B C 1
ATOM 3192 O O . ILE B 1 121 ? 8.906 -3.121 1.091 1 97.56 121 ILE B O 1
ATOM 3196 N N . PHE B 1 122 ? 9.016 -2.123 -0.868 1 97 122 PHE B N 1
ATOM 3197 C CA . PHE B 1 122 ? 8.773 -0.788 -0.33 1 97 122 PHE B CA 1
ATOM 3198 C C . PHE B 1 122 ? 7.309 -0.605 0.042 1 97 122 PHE B C 1
ATOM 3200 O O . PHE B 1 122 ? 6.914 0.457 0.527 1 97 122 PHE B O 1
ATOM 3207 N N . GLY B 1 123 ? 6.508 -1.55 -0.177 1 95.38 123 GLY B N 1
ATOM 3208 C CA . GLY B 1 123 ? 5.148 -1.589 0.334 1 95.38 123 GLY B CA 1
ATOM 3209 C C . GLY B 1 123 ? 5.027 -2.326 1.654 1 95.38 123 GLY B C 1
ATOM 3210 O O . GLY B 1 123 ? 3.926 -2.482 2.186 1 95.38 123 GLY B O 1
ATOM 3211 N N . SER B 1 124 ? 6.125 -2.67 2.236 1 95.56 124 SER B N 1
ATOM 3212 C CA . SER B 1 124 ? 6.133 -3.502 3.436 1 95.56 124 SER B CA 1
ATOM 3213 C C . SER B 1 124 ? 6.887 -2.824 4.574 1 95.56 124 SER B C 1
ATOM 3215 O O . SER B 1 124 ? 7.461 -1.747 4.391 1 95.56 124 SER B O 1
ATOM 3217 N N . GLN B 1 125 ? 6.945 -3.547 5.703 1 95 125 GLN B N 1
ATOM 3218 C CA . GLN B 1 125 ? 7.645 -3.055 6.887 1 95 125 GLN B CA 1
ATOM 3219 C C . GLN B 1 125 ? 9.141 -3.324 6.793 1 95 125 GLN B C 1
ATOM 3221 O O . GLN B 1 125 ? 9.914 -2.912 7.668 1 95 125 GLN B O 1
ATOM 3226 N N . ALA B 1 126 ? 9.539 -3.951 5.715 1 94.62 126 ALA B N 1
ATOM 3227 C CA . ALA B 1 126 ? 10.961 -4.215 5.543 1 94.62 126 ALA B CA 1
ATOM 3228 C C . ALA B 1 126 ? 11.734 -2.916 5.332 1 94.62 126 ALA B C 1
ATOM 3230 O O . ALA B 1 126 ? 12.93 -2.842 5.641 1 94.62 126 ALA B O 1
ATOM 3231 N N . CYS B 1 127 ? 10.945 -1.868 4.914 1 95.75 127 CYS B N 1
ATOM 3232 C CA . CYS B 1 127 ? 11.664 -0.677 4.48 1 95.75 127 CYS B CA 1
ATOM 3233 C C . CYS B 1 127 ? 11.336 0.515 5.371 1 95.75 127 CYS B C 1
ATOM 3235 O O . CYS B 1 127 ? 11.891 1.602 5.188 1 95.75 127 CYS B O 1
ATOM 3237 N N . TYR B 1 128 ? 10.414 0.356 6.34 1 96.75 128 TYR B N 1
ATOM 3238 C CA . TYR B 1 128 ? 9.953 1.504 7.113 1 96.75 128 TYR B CA 1
ATOM 3239 C C . TYR B 1 128 ? 9.766 1.135 8.578 1 96.75 128 TYR B C 1
ATOM 3241 O O . TYR B 1 128 ? 9.406 -0.001 8.898 1 96.75 128 TYR B O 1
ATOM 3249 N N . GLU B 1 129 ? 10 2.043 9.398 1 97.06 129 GLU B N 1
ATOM 3250 C CA . GLU B 1 129 ? 9.641 1.95 10.812 1 97.06 129 GLU B CA 1
ATOM 3251 C C . GLU B 1 129 ? 9.188 3.303 11.352 1 97.06 129 GLU B C 1
ATOM 3253 O O . GLU B 1 129 ? 9.758 4.34 11.008 1 97.06 129 GLU B O 1
ATOM 3258 N N . LYS B 1 130 ? 8.156 3.291 12.086 1 97.62 130 LYS B N 1
ATOM 3259 C CA . LYS B 1 130 ? 7.723 4.5 12.773 1 97.62 130 LYS B CA 1
ATOM 3260 C C . LYS B 1 130 ? 8.633 4.812 13.961 1 97.62 130 LYS B C 1
ATOM 3262 O O . LYS B 1 130 ? 9.055 3.908 14.688 1 97.62 130 LYS B O 1
ATOM 3267 N N . PHE B 1 131 ? 9.016 6.07 14.148 1 98.19 131 PHE B N 1
ATOM 3268 C CA . PHE B 1 131 ? 9.773 6.438 15.336 1 98.19 131 PHE B CA 1
ATOM 3269 C C . PHE B 1 131 ? 8.945 6.223 16.594 1 98.19 131 PHE B C 1
ATOM 3271 O O . PHE B 1 131 ? 7.742 6.492 16.609 1 98.19 131 PHE B O 1
ATOM 3278 N N . ASP B 1 132 ? 9.578 5.887 17.688 1 97.69 132 ASP B N 1
ATOM 3279 C CA . ASP B 1 132 ? 8.906 5.527 18.922 1 97.69 132 ASP B CA 1
ATOM 3280 C C . ASP B 1 132 ? 8.117 6.711 19.484 1 97.69 132 ASP B C 1
ATOM 3282 O O . ASP B 1 132 ? 7.102 6.527 20.156 1 97.69 132 ASP B O 1
ATOM 3286 N N . ASP B 1 133 ? 8.523 7.855 19.203 1 98.44 133 ASP B N 1
ATOM 3287 C CA . ASP B 1 133 ? 7.922 9.047 19.797 1 98.44 133 ASP B CA 1
ATOM 3288 C C . ASP B 1 133 ? 6.773 9.57 18.938 1 98.44 133 ASP B C 1
ATOM 3290 O O . ASP B 1 133 ? 6.027 10.453 19.375 1 98.44 133 ASP B O 1
ATOM 3294 N N . ALA B 1 134 ? 6.586 9.016 17.734 1 98.69 134 ALA B N 1
ATOM 3295 C CA . ALA B 1 134 ? 5.629 9.57 16.781 1 98.69 134 ALA B CA 1
ATOM 3296 C C . ALA B 1 134 ? 4.199 9.43 17.297 1 98.69 134 ALA B C 1
ATOM 3298 O O . ALA B 1 134 ? 3.482 10.422 17.438 1 98.69 134 ALA B O 1
ATOM 3299 N N . LEU B 1 135 ? 3.85 8.219 17.625 1 98.31 135 LEU B N 1
ATOM 3300 C CA . LEU B 1 135 ? 2.469 7.977 18.031 1 98.31 135 LEU B CA 1
ATOM 3301 C C . LEU B 1 135 ? 2.166 8.656 19.359 1 98.31 135 LEU B C 1
ATOM 3303 O O . LEU B 1 135 ? 1.149 9.344 19.5 1 98.31 135 LEU B O 1
ATOM 3307 N N . PRO B 1 136 ? 3.043 8.586 20.375 1 98.38 136 PRO B N 1
ATOM 3308 C CA . PRO B 1 136 ? 2.803 9.328 21.625 1 98.38 136 PRO B CA 1
ATOM 3309 C C . PRO B 1 136 ? 2.645 10.828 21.391 1 98.38 136 PRO B C 1
ATOM 3311 O O . PRO B 1 136 ? 1.795 11.461 22.031 1 98.38 136 PRO B O 1
ATOM 3314 N N . PHE B 1 137 ? 3.4 11.383 20.562 1 98.75 137 PHE B N 1
ATOM 3315 C CA . PHE B 1 137 ? 3.326 12.805 20.266 1 98.75 137 PHE B CA 1
ATOM 3316 C C . PHE B 1 137 ? 1.979 13.156 19.641 1 98.75 137 PHE B C 1
ATOM 3318 O O . PHE B 1 137 ? 1.343 14.133 20.031 1 98.75 137 PHE B O 1
ATOM 3325 N N . LEU B 1 138 ? 1.547 12.367 18.672 1 98.62 138 LEU B N 1
ATOM 3326 C CA . LEU B 1 138 ? 0.291 12.625 17.969 1 98.62 138 LEU B CA 1
ATOM 3327 C C . LEU B 1 138 ? -0.897 12.461 18.922 1 98.62 138 LEU B C 1
ATOM 3329 O O . LEU B 1 138 ? -1.888 13.188 18.812 1 98.62 138 LEU B O 1
ATOM 3333 N N . GLN B 1 139 ? -0.804 11.539 19.797 1 97.75 139 GLN B N 1
ATOM 3334 C CA . GLN B 1 139 ? -1.848 11.336 20.797 1 97.75 139 GLN B CA 1
ATOM 3335 C C . GLN B 1 139 ? -1.909 12.508 21.766 1 97.75 139 GLN B C 1
ATOM 3337 O O . GLN B 1 139 ? -2.996 12.945 22.156 1 97.75 139 GLN B O 1
ATOM 3342 N N . TRP B 1 140 ? -0.754 12.93 22.172 1 98 140 TRP B N 1
ATOM 3343 C CA . TRP B 1 140 ? -0.694 14.133 23 1 98 140 TRP B CA 1
ATOM 3344 C C . TRP B 1 140 ? -1.352 15.312 22.297 1 98 140 TRP B C 1
ATOM 3346 O O . TRP B 1 140 ? -2.148 16.031 22.906 1 98 140 TRP B O 1
ATOM 3356 N N . ALA B 1 141 ? -1.035 15.516 21.016 1 98 141 ALA B N 1
ATOM 3357 C CA . ALA B 1 141 ? -1.617 16.609 20.25 1 98 141 ALA B CA 1
ATOM 3358 C C . ALA B 1 141 ? -3.141 16.516 20.219 1 98 141 ALA B C 1
ATOM 3360 O O . ALA B 1 141 ? -3.834 17.516 20.406 1 98 141 ALA B O 1
ATOM 3361 N N . ASN B 1 142 ? -3.594 15.328 20.016 1 96.31 142 ASN B N 1
ATOM 3362 C CA . ASN B 1 142 ? -5.035 15.094 19.984 1 96.31 142 ASN B CA 1
ATOM 3363 C C . ASN B 1 142 ? -5.695 15.477 21.297 1 96.31 142 ASN B C 1
ATOM 3365 O O . ASN B 1 142 ? -6.707 16.188 21.312 1 96.31 142 ASN B O 1
ATOM 3369 N N . ARG B 1 143 ? -5.09 15.078 22.422 1 95.81 143 ARG B N 1
ATOM 3370 C CA . ARG B 1 143 ? -5.645 15.391 23.734 1 95.81 143 ARG B CA 1
ATOM 3371 C C . ARG B 1 143 ? -5.574 16.891 24.016 1 95.81 143 ARG B C 1
ATOM 3373 O O . ARG B 1 143 ? -6.363 17.406 24.812 1 95.81 143 ARG B O 1
ATOM 3380 N N . SER B 1 144 ? -4.676 17.516 23.375 1 95.94 144 SER B N 1
ATOM 3381 C CA . SER B 1 144 ? -4.488 18.953 23.547 1 95.94 144 SER B CA 1
ATOM 3382 C C . SER B 1 144 ? -5.324 19.75 22.562 1 95.94 144 SER B C 1
ATOM 3384 O O . SER B 1 144 ? -5.141 20.953 22.422 1 95.94 144 SER B O 1
ATOM 3386 N N . ARG B 1 145 ? -6.082 19.09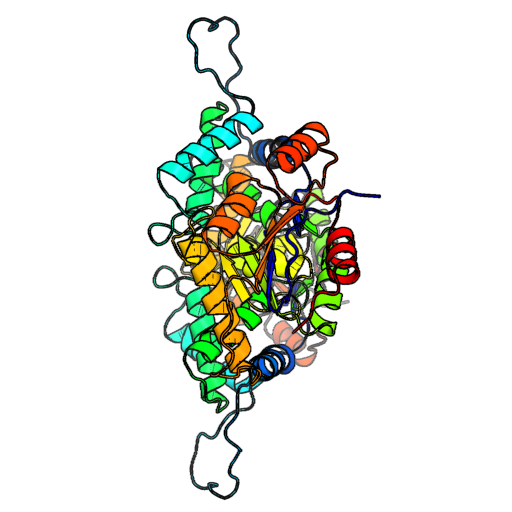4 21.75 1 94.31 145 ARG B N 1
ATOM 3387 C CA . ARG B 1 145 ? -6.992 19.688 20.781 1 94.31 145 ARG B CA 1
ATOM 3388 C C . ARG B 1 145 ? -6.223 20.359 19.656 1 94.31 145 ARG B C 1
ATOM 3390 O O . ARG B 1 145 ? -6.625 21.422 19.172 1 94.31 145 ARG B O 1
ATOM 3397 N N . ILE B 1 146 ? -5.066 19.859 19.359 1 97.12 146 ILE B N 1
ATOM 3398 C CA . ILE B 1 146 ? -4.281 20.281 18.203 1 97.12 146 ILE B CA 1
ATOM 3399 C C . ILE B 1 146 ? -4.523 19.328 17.047 1 97.12 146 ILE B C 1
ATOM 3401 O O . ILE B 1 146 ? -4.391 18.109 17.188 1 97.12 146 ILE B O 1
ATOM 3405 N N . VAL B 1 147 ? -4.93 19.859 15.898 1 97.38 147 VAL B N 1
ATOM 3406 C CA . VAL B 1 147 ? -5.102 19.062 14.695 1 97.38 147 VAL B CA 1
ATOM 3407 C C . VAL B 1 147 ? -3.738 18.766 14.07 1 97.38 147 VAL B C 1
ATOM 3409 O O . VAL B 1 147 ? -2.908 19.656 13.922 1 97.38 147 VAL B O 1
ATOM 3412 N N . CYS B 1 148 ? -3.512 17.5 13.773 1 98.62 148 CYS B N 1
ATOM 3413 C CA . CYS B 1 148 ? -2.242 17.125 13.156 1 98.62 148 CYS B CA 1
ATOM 3414 C C . CYS B 1 148 ? -2.453 16.625 11.734 1 98.62 148 CYS B C 1
ATOM 3416 O O . CYS B 1 148 ? -3.447 15.953 11.453 1 98.62 148 CYS B O 1
ATOM 3418 N N . GLY B 1 149 ? -1.546 16.922 10.836 1 98.69 149 GLY B N 1
ATOM 3419 C CA . GLY B 1 149 ? -1.572 16.422 9.477 1 98.69 149 GLY B CA 1
ATOM 3420 C C . GLY B 1 149 ? -0.189 16.188 8.898 1 98.69 149 GLY B C 1
ATOM 3421 O O . GLY B 1 149 ? 0.817 16.406 9.578 1 98.69 149 GLY B O 1
ATOM 3422 N N . VAL B 1 150 ? -0.179 15.656 7.703 1 98.88 150 VAL B N 1
ATOM 3423 C CA . VAL B 1 150 ? 1.054 15.398 6.965 1 98.88 150 VAL B CA 1
ATOM 3424 C C . VAL B 1 150 ? 1.237 16.453 5.879 1 98.88 150 VAL B C 1
ATOM 3426 O O . VAL B 1 150 ? 0.272 16.859 5.223 1 98.88 150 VAL B O 1
ATOM 3429 N N . LEU B 1 151 ? 2.365 16.922 5.742 1 98.94 151 LEU B N 1
ATOM 3430 C CA . LEU B 1 151 ? 2.834 17.703 4.602 1 98.94 151 LEU B CA 1
ATOM 3431 C C . LEU B 1 151 ? 4.168 17.172 4.09 1 98.94 151 LEU B C 1
ATOM 3433 O O . LEU B 1 151 ? 5.203 17.359 4.723 1 98.94 151 LEU B O 1
ATOM 3437 N N . SER B 1 152 ? 4.094 16.469 2.926 1 98.75 152 SER B N 1
ATOM 3438 C CA . SER B 1 152 ? 5.27 15.711 2.52 1 98.75 152 SER B CA 1
ATOM 3439 C C . SER B 1 152 ? 5.449 15.742 1.004 1 98.75 152 SER B C 1
ATOM 3441 O O . SER B 1 152 ? 4.473 15.68 0.257 1 98.75 152 SER B O 1
ATOM 3443 N N . ASN B 1 153 ? 6.734 15.977 0.558 1 98.5 153 ASN B N 1
ATOM 3444 C CA . ASN B 1 153 ? 7.082 15.695 -0.832 1 98.5 153 ASN B CA 1
ATOM 3445 C C . ASN B 1 153 ? 7.105 14.203 -1.116 1 98.5 153 ASN B C 1
ATOM 3447 O O . ASN B 1 153 ? 8.156 13.562 -1.025 1 98.5 153 ASN B O 1
ATOM 3451 N N . ALA B 1 154 ? 5.938 13.641 -1.475 1 98.31 154 ALA B N 1
ATOM 3452 C CA . ALA B 1 154 ? 5.766 12.203 -1.663 1 98.31 154 ALA B CA 1
ATOM 3453 C C . ALA B 1 154 ? 4.527 11.906 -2.506 1 98.31 154 ALA B C 1
ATOM 3455 O O . ALA B 1 154 ? 3.822 12.82 -2.93 1 98.31 154 ALA B O 1
ATOM 3456 N N . ASP B 1 155 ? 4.387 10.656 -2.801 1 97.94 155 ASP B N 1
ATOM 3457 C CA . ASP B 1 155 ? 3.188 10.266 -3.529 1 97.94 155 ASP B CA 1
ATOM 3458 C C . ASP B 1 155 ? 2.133 9.695 -2.582 1 97.94 155 ASP B C 1
ATOM 3460 O O . ASP B 1 155 ? 2.371 9.578 -1.378 1 97.94 155 ASP B O 1
ATOM 3464 N N . GLU B 1 156 ? 0.982 9.352 -3.098 1 97 156 GLU B N 1
ATOM 3465 C CA . GLU B 1 156 ? -0.219 9.016 -2.338 1 97 156 GLU B CA 1
ATOM 3466 C C . GLU B 1 156 ? -0.073 7.668 -1.637 1 97 156 GLU B C 1
ATOM 3468 O O . GLU B 1 156 ? -0.838 7.352 -0.724 1 97 156 GLU B O 1
ATOM 3473 N N . ARG B 1 157 ? 0.933 6.855 -2.025 1 97.69 157 ARG B N 1
ATOM 3474 C CA . ARG B 1 157 ? 1.127 5.539 -1.428 1 97.69 157 ARG B CA 1
ATOM 3475 C C . ARG B 1 157 ? 1.383 5.652 0.072 1 97.69 157 ARG B C 1
ATOM 3477 O O . ARG B 1 157 ? 1.002 4.766 0.839 1 97.69 157 ARG B O 1
ATOM 3484 N N . TYR B 1 158 ? 2.018 6.762 0.505 1 98.19 158 TYR B N 1
ATOM 3485 C CA . TYR B 1 158 ? 2.283 6.98 1.923 1 98.19 158 TYR B CA 1
ATOM 3486 C C . TYR B 1 158 ? 0.985 7.043 2.719 1 98.19 158 TYR B C 1
ATOM 3488 O O . TYR B 1 158 ? 0.875 6.438 3.787 1 98.19 158 TYR B O 1
ATOM 3496 N N . GLY B 1 159 ? 0.002 7.77 2.186 1 98 159 GLY B N 1
ATOM 3497 C CA . GLY B 1 159 ? -1.282 7.875 2.861 1 98 159 GLY B CA 1
ATOM 3498 C C . GLY B 1 159 ? -2.158 6.648 2.67 1 98 159 GLY B C 1
ATOM 3499 O O . GLY B 1 159 ? -2.949 6.301 3.549 1 98 159 GLY B O 1
ATOM 3500 N N . ASP B 1 160 ? -1.958 5.949 1.523 1 98.06 160 ASP B N 1
ATOM 3501 C CA . ASP B 1 160 ? -2.826 4.836 1.149 1 98.06 160 ASP B CA 1
ATOM 3502 C C . ASP B 1 160 ? -2.447 3.566 1.904 1 98.06 160 ASP B C 1
ATOM 3504 O O . ASP B 1 160 ? -3.303 2.727 2.188 1 98.06 160 ASP B O 1
ATOM 3508 N N . SER B 1 161 ? -1.154 3.418 2.234 1 97.75 161 SER B N 1
ATOM 3509 C CA . SER B 1 161 ? -0.811 2.104 2.768 1 97.75 161 SER B CA 1
ATOM 3510 C C . SER B 1 161 ? 0.382 2.186 3.715 1 97.75 161 SER B C 1
ATOM 3512 O O . SER B 1 161 ? 0.435 1.47 4.719 1 97.75 161 SER B O 1
ATOM 3514 N N . ILE B 1 162 ? 1.36 3.084 3.502 1 98.19 162 ILE B N 1
ATOM 3515 C CA . ILE B 1 162 ? 2.607 3.045 4.258 1 98.19 162 ILE B CA 1
ATOM 3516 C C . ILE B 1 162 ? 2.363 3.549 5.68 1 98.19 162 ILE B C 1
ATOM 3518 O O . ILE B 1 162 ? 2.719 2.879 6.652 1 98.19 162 ILE B O 1
ATOM 3522 N N . LEU B 1 163 ? 1.741 4.738 5.801 1 98.5 163 LEU B N 1
ATOM 3523 C CA . LEU B 1 163 ? 1.469 5.273 7.129 1 98.5 163 LEU B CA 1
ATOM 3524 C C . LEU B 1 163 ? 0.484 4.387 7.883 1 98.5 163 LEU B C 1
ATOM 3526 O O . LEU B 1 163 ? 0.731 4.016 9.031 1 98.5 163 LEU B O 1
ATOM 3530 N N . PRO B 1 164 ? -0.592 3.939 7.223 1 97.69 164 PRO B N 1
ATOM 3531 C CA . PRO B 1 164 ? -1.524 3.053 7.922 1 97.69 164 PRO B CA 1
ATOM 3532 C C . PRO B 1 164 ? -0.872 1.749 8.383 1 97.69 164 PRO B C 1
ATOM 3534 O O . PRO B 1 164 ? -1.166 1.256 9.469 1 97.69 164 PRO B O 1
ATOM 3537 N N . MET B 1 165 ? -0.046 1.203 7.574 1 96.69 165 MET B N 1
ATOM 3538 C 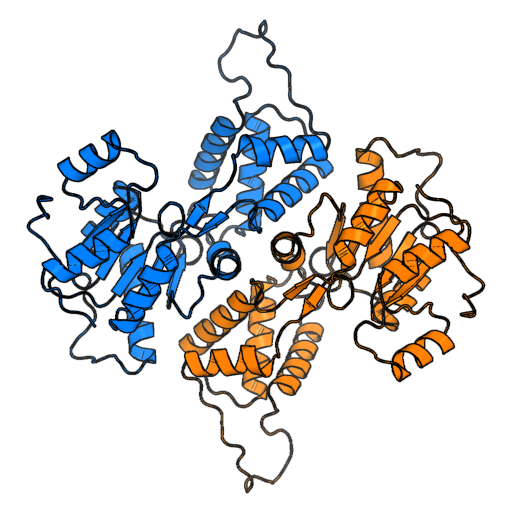CA . MET B 1 165 ? 0.631 -0.047 7.91 1 96.69 165 MET B CA 1
ATOM 3539 C C . MET B 1 165 ? 1.481 0.116 9.164 1 96.69 165 MET B C 1
ATOM 3541 O O . MET B 1 165 ? 1.681 -0.843 9.914 1 96.69 165 MET B O 1
ATOM 3545 N N . LEU B 1 166 ? 1.923 1.324 9.398 1 97.62 166 LEU B N 1
ATOM 3546 C CA . LEU B 1 166 ? 2.793 1.609 10.539 1 97.62 166 LEU B CA 1
ATOM 3547 C C . LEU B 1 166 ? 1.98 2.094 11.734 1 97.62 166 LEU B C 1
ATOM 3549 O O . LEU B 1 166 ? 2.547 2.525 12.742 1 97.62 166 LEU B O 1
ATOM 3553 N N . GLY B 1 167 ? 0.706 2.1 11.609 1 96.56 167 GLY B N 1
ATOM 3554 C CA . GLY B 1 167 ? -0.176 2.463 12.711 1 96.56 167 GLY B CA 1
ATOM 3555 C C . GLY B 1 167 ? -0.421 3.957 12.812 1 96.56 167 GLY B C 1
ATOM 3556 O O . GLY B 1 167 ? -0.862 4.449 13.852 1 96.56 167 GLY B O 1
ATOM 3557 N N . LEU B 1 168 ? -0.062 4.688 11.836 1 98.06 168 LEU B N 1
ATOM 3558 C CA . LEU B 1 168 ? -0.363 6.113 11.742 1 98.06 168 LEU B CA 1
ATOM 3559 C C . LEU B 1 168 ? -1.563 6.355 10.836 1 98.06 168 LEU B C 1
ATOM 3561 O O . LEU B 1 168 ? -1.419 6.426 9.617 1 98.06 168 LEU B O 1
ATOM 3565 N N . THR B 1 169 ? -2.697 6.566 11.438 1 96.62 169 THR B N 1
ATOM 3566 C CA . THR B 1 169 ? -3.959 6.586 10.711 1 96.62 169 THR B CA 1
ATOM 3567 C C . THR B 1 169 ? -4.559 7.992 10.703 1 96.62 169 THR B C 1
ATOM 3569 O O . THR B 1 169 ? -3.938 8.938 11.195 1 96.62 169 THR B O 1
ATOM 3572 N N . HIS B 1 170 ? -5.789 8.086 10.188 1 96.88 170 HIS B N 1
ATOM 3573 C CA . HIS B 1 170 ? -6.492 9.359 10.141 1 96.88 170 HIS B CA 1
ATOM 3574 C C . HIS B 1 170 ? -7.039 9.742 11.516 1 96.88 170 HIS B C 1
ATOM 3576 O O . HIS B 1 170 ? -7.504 10.867 11.719 1 96.88 170 HIS B O 1
ATOM 3582 N N . ASP B 1 171 ? -6.926 8.836 12.445 1 95.44 171 ASP B N 1
ATOM 3583 C CA . ASP B 1 171 ? -7.285 9.195 13.812 1 95.44 171 ASP B CA 1
ATOM 3584 C C . ASP B 1 171 ? -6.25 10.125 14.43 1 95.44 171 ASP B C 1
ATOM 3586 O O . ASP B 1 171 ? -6.586 10.984 15.25 1 95.44 171 ASP B O 1
ATOM 3590 N N . GLU B 1 172 ? -5 9.906 14.047 1 96.31 172 GLU B N 1
ATOM 3591 C CA . GLU B 1 172 ? -3.91 10.719 14.586 1 96.31 172 GLU B CA 1
ATOM 3592 C C . GLU B 1 172 ? -3.5 11.812 13.594 1 96.31 172 GLU B C 1
ATOM 3594 O O . GLU B 1 172 ? -3.055 12.883 14 1 96.31 172 GLU B O 1
ATOM 3599 N N . LEU B 1 173 ? -3.578 11.508 12.336 1 98.31 173 LEU B N 1
ATOM 3600 C CA . LEU B 1 173 ? -3.26 12.43 11.258 1 98.31 173 LEU B CA 1
ATOM 3601 C C . LEU B 1 173 ? -4.508 12.781 10.461 1 98.31 173 LEU B C 1
ATOM 3603 O O . LEU B 1 173 ? -4.812 12.133 9.453 1 98.31 173 LEU B O 1
ATOM 3607 N N . GLN B 1 174 ? -5.113 13.867 10.805 1 96.94 174 GLN B N 1
ATOM 3608 C CA . GLN B 1 174 ? -6.492 14.133 10.406 1 96.94 174 GLN B CA 1
ATOM 3609 C C . GLN B 1 174 ? -6.559 14.609 8.953 1 96.94 174 GLN B C 1
ATOM 3611 O O . GLN B 1 174 ? -7.613 14.555 8.328 1 96.94 174 GLN B O 1
ATOM 3616 N N . PHE B 1 175 ? -5.492 15.141 8.414 1 97.12 175 PHE B N 1
ATOM 3617 C CA . PHE B 1 175 ? -5.387 15.461 6.992 1 97.12 175 PHE B CA 1
ATOM 3618 C C . PHE B 1 175 ? -3.98 15.172 6.477 1 97.12 175 PHE B C 1
ATOM 3620 O O . PHE B 1 175 ? -3.018 15.172 7.246 1 97.12 175 PHE B O 1
ATOM 3627 N N . GLN B 1 176 ? -3.916 14.836 5.207 1 98.44 176 GLN B N 1
ATOM 3628 C CA . GLN B 1 176 ? -2.625 14.477 4.633 1 98.44 176 GLN B CA 1
ATOM 3629 C C . GLN B 1 176 ? -2.441 15.102 3.254 1 98.44 176 GLN B C 1
ATOM 3631 O O . GLN B 1 176 ? -3.258 14.883 2.355 1 98.44 176 GLN B O 1
ATOM 3636 N N . CYS B 1 177 ? -1.387 15.867 3.129 1 98.56 177 CYS B N 1
ATOM 3637 C CA . CYS B 1 177 ? -1.048 16.531 1.874 1 98.56 177 CYS B CA 1
ATOM 3638 C C . CYS B 1 177 ? 0.244 15.969 1.293 1 98.56 177 CYS B C 1
ATOM 3640 O O . CYS B 1 177 ? 1.304 16.062 1.915 1 98.56 177 CYS B O 1
ATOM 3642 N N . PHE B 1 178 ? 0.134 15.422 0.116 1 98.69 178 PHE B N 1
ATOM 3643 C CA . PHE B 1 178 ? 1.29 14.906 -0.606 1 98.69 178 PHE B CA 1
ATOM 3644 C C . PHE B 1 178 ? 1.517 15.688 -1.896 1 98.69 178 PHE B C 1
ATOM 3646 O O . PHE B 1 178 ? 0.561 16.031 -2.59 1 98.69 178 PHE B O 1
ATOM 3653 N N . SER B 1 179 ? 2.773 15.914 -2.197 1 98.69 179 SER B N 1
ATOM 3654 C CA . SER B 1 179 ? 3.145 16.734 -3.34 1 98.69 179 SER B CA 1
ATOM 3655 C C . SER B 1 179 ? 2.508 16.219 -4.625 1 98.69 179 SER B C 1
ATOM 3657 O O . SER B 1 179 ? 2.068 17.016 -5.465 1 98.69 179 SER B O 1
ATOM 3659 N N . LYS B 1 180 ? 2.439 14.938 -4.781 1 98.38 180 LYS B N 1
ATOM 3660 C CA . LYS B 1 180 ? 1.886 14.391 -6.012 1 98.38 180 LYS B CA 1
ATOM 3661 C C . LYS B 1 180 ? 0.433 14.812 -6.203 1 98.38 180 LYS B C 1
ATOM 3663 O O . LYS B 1 180 ? 0.027 15.172 -7.312 1 98.38 180 LYS B O 1
ATOM 3668 N N . ASP B 1 181 ? -0.342 14.781 -5.184 1 96.75 181 ASP B N 1
ATOM 3669 C CA . ASP B 1 181 ? -1.769 15.078 -5.258 1 96.75 181 ASP B CA 1
ATOM 3670 C C . ASP B 1 181 ? -2.008 16.562 -5.555 1 96.75 181 ASP B C 1
ATOM 3672 O O . ASP B 1 181 ? -2.973 16.906 -6.234 1 96.75 181 ASP B O 1
ATOM 3676 N N . PHE B 1 182 ? -1.096 17.406 -5.117 1 97.62 182 PHE B N 1
ATOM 3677 C CA . PHE B 1 182 ? -1.341 18.844 -5.172 1 97.62 182 PHE B CA 1
ATOM 3678 C C . PHE B 1 182 ? -0.602 19.469 -6.344 1 97.62 182 PHE B C 1
ATOM 3680 O O . PHE B 1 182 ? -0.894 20.609 -6.73 1 97.62 182 PHE B O 1
ATOM 3687 N N . GLY B 1 183 ? 0.396 18.797 -6.848 1 97.75 183 GLY B N 1
ATOM 3688 C CA . GLY B 1 183 ? 1.238 19.375 -7.879 1 97.75 183 GLY B CA 1
ATOM 3689 C C . GLY B 1 183 ? 2.129 20.5 -7.359 1 97.75 183 GLY B C 1
ATOM 3690 O O . GLY B 1 183 ? 2.506 21.391 -8.109 1 97.75 183 GLY B O 1
ATOM 3691 N N . LEU B 1 184 ? 2.326 20.5 -6.047 1 98.12 184 LEU B N 1
ATOM 3692 C CA . LEU B 1 184 ? 3.205 21.422 -5.332 1 98.12 184 LEU B CA 1
ATOM 3693 C C . LEU B 1 184 ? 4.164 20.672 -4.422 1 98.12 184 LEU B C 1
ATOM 3695 O O . LEU B 1 184 ? 3.852 19.562 -3.963 1 98.12 184 LEU B O 1
ATOM 3699 N N . GLU B 1 185 ? 5.297 21.203 -4.184 1 98.12 185 GLU B N 1
ATOM 3700 C CA . GLU B 1 185 ? 6.27 20.578 -3.297 1 98.12 185 GLU B CA 1
ATOM 3701 C C . GLU B 1 185 ? 6.918 21.594 -2.367 1 98.12 185 GLU B C 1
ATOM 3703 O O . GLU B 1 185 ? 7.047 22.766 -2.721 1 98.12 185 GLU B O 1
ATOM 3708 N N . LYS B 1 186 ? 7.227 21.141 -1.188 1 98.75 186 LYS B N 1
ATOM 3709 C CA . LYS B 1 186 ? 8.117 21.938 -0.347 1 98.75 186 LYS B CA 1
ATOM 3710 C C . LYS B 1 186 ? 9.43 22.25 -1.065 1 98.75 186 LYS B C 1
ATOM 3712 O O . LYS B 1 186 ? 9.961 21.391 -1.773 1 98.75 186 LYS B O 1
ATOM 3717 N N . PRO B 1 187 ? 9.836 23.5 -1.036 1 98.44 187 PRO B N 1
ATOM 3718 C CA . PRO B 1 187 ? 9.539 24.578 -0.086 1 98.44 187 PRO B CA 1
ATOM 3719 C C . PRO B 1 187 ? 8.531 25.578 -0.632 1 98.44 187 PRO B C 1
ATOM 3721 O O . PRO B 1 187 ? 8.391 26.688 -0.093 1 98.44 187 PRO B O 1
ATOM 3724 N N . ASP B 1 188 ? 7.824 25.312 -1.661 1 98.56 188 ASP B N 1
ATOM 3725 C CA . ASP B 1 188 ? 6.828 26.234 -2.205 1 98.56 188 ASP B CA 1
ATOM 3726 C C . ASP B 1 188 ? 5.801 26.625 -1.143 1 98.56 188 ASP B C 1
ATOM 3728 O O . ASP B 1 188 ? 5.094 25.766 -0.608 1 98.56 188 ASP B O 1
ATOM 3732 N N . ALA B 1 189 ? 5.664 27.906 -0.885 1 98.19 189 ALA B N 1
ATOM 3733 C CA . ALA B 1 189 ? 4.758 28.391 0.148 1 98.19 189 ALA B CA 1
ATOM 3734 C C . ALA B 1 189 ? 3.312 28.016 -0.166 1 98.19 189 ALA B C 1
ATOM 3736 O O . ALA B 1 189 ? 2.5 27.828 0.744 1 98.19 189 ALA B O 1
ATOM 3737 N N . ARG B 1 190 ? 3.031 27.984 -1.438 1 98.31 190 ARG B N 1
ATOM 3738 C CA . ARG B 1 190 ? 1.674 27.641 -1.849 1 98.31 190 ARG B CA 1
ATOM 3739 C C . ARG B 1 190 ? 1.272 26.266 -1.329 1 98.31 190 ARG B C 1
ATOM 3741 O O . ARG B 1 190 ? 0.092 26.016 -1.08 1 98.31 190 ARG B O 1
ATOM 3748 N N . PHE B 1 191 ? 2.24 25.266 -1.193 1 98.88 191 PHE B N 1
ATOM 3749 C CA . PHE B 1 191 ? 1.967 23.938 -0.679 1 98.88 191 PHE B CA 1
ATOM 3750 C C . PHE B 1 191 ? 1.608 23.984 0.801 1 98.88 191 PHE B C 1
ATOM 3752 O O . PHE B 1 191 ? 0.673 23.312 1.243 1 98.88 191 PHE B O 1
ATOM 3759 N N . PHE B 1 192 ? 2.236 24.812 1.557 1 98.81 192 PHE B N 1
ATOM 3760 C CA . PHE B 1 192 ? 1.952 25.016 2.975 1 98.81 192 PHE B CA 1
ATOM 3761 C C . PHE B 1 192 ? 0.579 25.641 3.17 1 98.81 192 PHE B C 1
ATOM 3763 O O . PHE B 1 192 ? -0.175 25.234 4.059 1 98.81 192 PHE B O 1
ATOM 3770 N N . LEU B 1 193 ? 0.288 26.578 2.328 1 98.56 193 LEU B N 1
ATOM 3771 C CA . LEU B 1 193 ? -1.012 27.25 2.418 1 98.56 193 LEU B CA 1
ATOM 3772 C C . LEU B 1 193 ? -2.131 26.281 2.021 1 98.56 193 LEU B C 1
ATOM 3774 O O . LEU B 1 193 ? -3.236 26.359 2.562 1 98.56 193 LEU B O 1
ATOM 3778 N N . ALA B 1 194 ? -1.827 25.406 1.072 1 98.38 194 ALA B N 1
ATOM 3779 C CA . ALA B 1 194 ? -2.799 24.375 0.739 1 98.38 194 ALA B CA 1
ATOM 3780 C C . ALA B 1 194 ? -3.078 23.469 1.942 1 98.38 194 ALA B C 1
ATOM 3782 O O . ALA B 1 194 ? -4.223 23.078 2.178 1 98.38 194 ALA B O 1
ATOM 3783 N N . ALA B 1 195 ? -2.041 23.125 2.668 1 98.56 195 ALA B N 1
ATOM 3784 C CA . ALA B 1 195 ? -2.209 22.328 3.881 1 98.56 195 ALA B CA 1
ATOM 3785 C C . ALA B 1 195 ? -3.039 23.078 4.918 1 98.56 195 ALA B C 1
ATOM 3787 O O . ALA B 1 195 ? -3.852 22.484 5.625 1 98.56 195 ALA B O 1
ATOM 3788 N N . LEU B 1 196 ? -2.828 24.375 5.004 1 98.19 196 LEU B N 1
ATOM 3789 C CA . LEU B 1 196 ? -3.623 25.219 5.895 1 98.19 196 LEU B CA 1
ATOM 3790 C C . LEU B 1 196 ? -5.105 25.109 5.555 1 98.19 196 LEU B C 1
ATOM 3792 O O . LEU B 1 196 ? -5.945 25 6.449 1 98.19 196 LEU B O 1
ATOM 3796 N N . LYS B 1 197 ? -5.383 25.156 4.305 1 97.25 197 LYS B N 1
ATOM 3797 C CA . LYS B 1 197 ? -6.77 25.062 3.857 1 97.25 197 LYS B CA 1
ATOM 3798 C C . LYS B 1 197 ? -7.375 23.703 4.207 1 97.25 197 LYS B C 1
ATOM 3800 O O . LYS B 1 197 ? -8.531 23.625 4.621 1 97.25 197 LYS B O 1
ATOM 3805 N N . GLN B 1 198 ? -6.602 22.672 4.055 1 96.81 198 GLN B N 1
ATOM 3806 C CA . GLN B 1 198 ? -7.082 21.344 4.418 1 96.81 198 GLN B CA 1
ATOM 3807 C C . GLN B 1 198 ? -7.371 21.25 5.914 1 96.81 198 GLN B C 1
ATOM 3809 O O . GLN B 1 198 ? -8.367 20.641 6.32 1 96.81 198 GLN B O 1
ATOM 3814 N N . ALA B 1 199 ? -6.504 21.781 6.672 1 96.75 199 ALA B N 1
ATOM 3815 C CA . ALA B 1 199 ? -6.707 21.812 8.117 1 96.75 199 ALA B CA 1
ATOM 3816 C C . ALA B 1 199 ? -7.98 22.562 8.477 1 96.75 199 ALA B C 1
ATOM 3818 O O . ALA B 1 199 ? -8.75 22.125 9.344 1 96.75 199 ALA B O 1
ATOM 3819 N N . GLU B 1 200 ? -8.18 23.672 7.824 1 94.38 200 GLU B N 1
ATOM 3820 C CA . GLU B 1 200 ? -9.367 24.484 8.07 1 94.38 200 GLU B CA 1
ATOM 3821 C C . GLU B 1 200 ? -10.641 23.703 7.742 1 94.38 200 GLU B C 1
ATOM 3823 O O . GLU B 1 200 ? -11.609 23.734 8.5 1 94.38 200 GLU B O 1
ATOM 3828 N N . LEU B 1 201 ? -10.617 23.062 6.625 1 91.38 201 LEU B N 1
ATOM 3829 C CA . LEU B 1 201 ? -11.766 22.25 6.23 1 91.38 201 LEU B CA 1
ATOM 3830 C C . LEU B 1 201 ? -12.078 21.188 7.281 1 91.38 201 LEU B C 1
ATOM 3832 O O . LEU B 1 201 ? -13.242 20.938 7.586 1 91.38 201 LEU B O 1
ATOM 3836 N N . TYR B 1 202 ? -11.07 20.594 7.816 1 92.81 202 TYR B N 1
ATOM 3837 C CA . TYR B 1 202 ? -11.273 19.594 8.867 1 92.81 202 TYR B CA 1
ATOM 3838 C C . TYR B 1 202 ? -11.883 20.234 10.109 1 92.81 202 TYR B C 1
ATOM 3840 O O . TYR B 1 202 ? -12.82 19.703 10.695 1 92.81 202 TYR B O 1
ATOM 3848 N N . LEU B 1 203 ? -11.367 21.359 10.484 1 91.69 203 LEU B N 1
ATOM 3849 C CA . LEU B 1 203 ? -11.859 22.062 11.664 1 91.69 203 LEU B CA 1
ATOM 3850 C C . LEU B 1 203 ? -13.328 22.438 11.5 1 91.69 203 LEU B C 1
ATOM 3852 O O . LEU B 1 203 ? -14.109 22.328 12.453 1 91.69 203 LEU B O 1
ATOM 3856 N N . VAL B 1 204 ? -13.68 22.812 10.305 1 88.06 204 VAL B N 1
ATOM 3857 C CA . VAL B 1 204 ? -15.062 23.156 10.016 1 88.06 204 VAL B CA 1
ATOM 3858 C C . VAL B 1 204 ? -15.953 21.922 10.141 1 88.06 204 VAL B C 1
ATOM 3860 O O . VAL B 1 204 ? -17.047 21.984 10.711 1 88.06 204 VAL B O 1
ATOM 3863 N N . SER B 1 205 ? -15.445 20.828 9.672 1 84.44 205 SER B N 1
ATOM 3864 C CA . SER B 1 205 ? -16.234 19.594 9.672 1 84.44 205 SER B CA 1
ATOM 3865 C C . SER B 1 205 ? -16.453 19.078 11.086 1 84.44 205 SER B C 1
ATOM 3867 O O . SER B 1 205 ? -17.406 18.328 11.336 1 84.44 205 SER B O 1
ATOM 3869 N N . GLN B 1 206 ? -15.617 19.438 11.984 1 83.5 206 GLN B N 1
ATOM 3870 C CA . GLN B 1 206 ? -15.719 19 13.375 1 83.5 206 GLN B CA 1
ATOM 3871 C C . GLN B 1 206 ? -16.531 19.984 14.203 1 83.5 206 GLN B C 1
ATOM 3873 O O . GLN B 1 206 ? -16.641 19.828 15.422 1 83.5 206 GLN B O 1
ATOM 3878 N N . ASN B 1 207 ? -17.172 20.906 13.586 1 75.44 207 ASN B N 1
ATOM 3879 C CA . ASN B 1 207 ? -17.938 21.969 14.25 1 75.44 207 ASN B CA 1
ATOM 3880 C C . ASN B 1 207 ? -17.062 22.734 15.234 1 75.44 207 ASN B C 1
ATOM 3882 O O . ASN B 1 207 ? -17.547 23.172 16.281 1 75.44 207 ASN B O 1
ATOM 3886 N N . SER B 1 208 ? -15.906 22.719 15 1 69.81 208 SER B N 1
ATOM 3887 C CA . SER B 1 208 ? -14.953 23.406 15.867 1 69.81 208 SER B CA 1
ATOM 3888 C C . SER B 1 208 ? -14.453 24.703 15.227 1 69.81 208 SER B C 1
ATOM 3890 O O . SER B 1 208 ? -13.477 25.297 15.688 1 69.81 208 SER B O 1
ATOM 3892 N N . TYR B 1 209 ? -15.203 25.047 14.203 1 73.25 209 TYR B N 1
ATOM 3893 C CA . TYR B 1 209 ? -14.734 26.219 13.469 1 73.25 209 TYR B CA 1
ATOM 3894 C C . TYR B 1 209 ? -15.625 27.422 13.742 1 73.25 209 TYR B C 1
ATOM 3896 O O . TYR B 1 209 ? -16.859 27.312 13.664 1 73.25 209 TYR B O 1
ATOM 3904 N N . ASP B 1 210 ? -14.953 28.453 14.227 1 80.12 210 ASP B N 1
ATOM 3905 C CA . ASP B 1 210 ? -15.594 29.75 14.367 1 80.12 210 ASP B CA 1
ATOM 3906 C C . ASP B 1 210 ? -15.172 30.703 13.242 1 80.12 210 ASP B C 1
ATOM 3908 O O . ASP B 1 210 ? -14 31.047 13.125 1 80.12 210 ASP B O 1
ATOM 3912 N N . VAL B 1 211 ? -16.125 31.109 12.461 1 82.56 211 VAL B N 1
ATOM 3913 C CA . VAL B 1 211 ? -15.859 31.953 11.297 1 82.56 211 VAL B CA 1
ATOM 3914 C C . VAL B 1 211 ? -15.188 33.25 11.75 1 82.56 211 VAL B C 1
ATOM 3916 O O . VAL B 1 211 ? -14.414 33.844 11 1 82.56 211 VAL B O 1
ATOM 3919 N N . ASN B 1 212 ? -15.383 33.594 12.969 1 87.25 212 ASN B N 1
ATOM 3920 C CA . ASN B 1 212 ? -14.805 34.812 13.516 1 87.25 212 ASN B CA 1
ATOM 3921 C C . ASN B 1 212 ? -13.398 34.594 14.047 1 87.25 212 ASN B C 1
ATOM 3923 O O . ASN B 1 212 ? -12.711 35.531 14.453 1 87.25 212 ASN B O 1
ATOM 3927 N N . ASP B 1 213 ? -12.922 33.375 13.977 1 88.69 213 ASP B N 1
ATOM 3928 C CA . ASP B 1 213 ? -11.57 33 14.398 1 88.69 213 ASP B CA 1
ATOM 3929 C C . ASP B 1 213 ? -10.914 32.094 13.383 1 88.69 213 ASP B C 1
ATOM 3931 O O . ASP B 1 213 ? -10.648 30.922 13.68 1 88.69 213 ASP B O 1
ATOM 3935 N N . PRO B 1 214 ? -10.578 32.625 12.258 1 92.19 214 PRO B N 1
ATOM 3936 C CA . PRO B 1 214 ? -10 31.812 11.203 1 92.19 214 PRO B CA 1
ATOM 3937 C C . PRO B 1 214 ? -8.617 31.266 11.578 1 92.19 214 PRO B C 1
ATOM 3939 O O . PRO B 1 214 ? -7.91 31.875 12.383 1 92.19 214 PRO B O 1
ATOM 3942 N N . LEU B 1 215 ? -8.352 30.203 11.031 1 95.5 215 LEU B N 1
ATOM 3943 C CA . LEU B 1 215 ? -7.027 29.641 11.234 1 95.5 215 LEU B CA 1
ATOM 3944 C C . LEU B 1 215 ? -5.965 30.484 10.523 1 95.5 215 LEU B C 1
ATOM 3946 O O . LEU B 1 215 ? -6.039 30.688 9.312 1 95.5 215 LEU B O 1
ATOM 3950 N N . LEU B 1 216 ? -4.992 30.938 11.297 1 95.69 216 LEU B N 1
ATOM 3951 C CA . LEU B 1 216 ? -3.922 31.75 10.734 1 95.69 216 LEU B CA 1
ATOM 3952 C C . LEU B 1 216 ? -2.641 30.938 10.57 1 95.69 216 LEU B C 1
ATOM 3954 O O . LEU B 1 216 ? -2.373 30.031 11.359 1 95.69 216 LEU B O 1
ATOM 3958 N N . PRO B 1 217 ? -1.839 31.312 9.555 1 97.44 217 PRO B N 1
ATOM 3959 C CA . PRO B 1 217 ? -0.549 30.625 9.414 1 97.44 217 PRO B CA 1
ATOM 3960 C C . PRO B 1 217 ? 0.285 30.672 10.688 1 97.44 217 PRO B C 1
ATOM 3962 O O . PRO B 1 217 ? 0.992 29.703 11 1 97.44 217 PRO B O 1
ATOM 3965 N N . SER B 1 218 ? 0.149 31.719 11.445 1 96.12 218 SER B N 1
ATOM 3966 C CA . SER B 1 218 ? 0.932 31.891 12.664 1 96.12 218 SER B CA 1
ATOM 3967 C C . SER B 1 218 ? 0.487 30.922 13.758 1 96.12 218 SER B C 1
ATOM 3969 O O . SER B 1 218 ? 1.147 30.797 14.789 1 96.12 218 SER B O 1
ATOM 3971 N N . GLN B 1 219 ? -0.604 30.219 13.5 1 96.62 219 GLN B N 1
ATOM 3972 C CA . GLN B 1 219 ? -1.107 29.25 14.469 1 96.62 219 GLN B CA 1
ATOM 3973 C C . GLN B 1 219 ? -0.74 27.828 14.055 1 96.62 219 GLN B C 1
ATOM 3975 O O . GLN B 1 219 ? -1.249 26.859 14.617 1 96.62 219 GLN B O 1
ATOM 3980 N N . VAL B 1 220 ? 0.104 27.703 13.031 1 97.94 220 VAL B N 1
ATOM 3981 C CA . VAL B 1 220 ? 0.54 26.406 12.516 1 97.94 220 VAL B CA 1
ATOM 3982 C C . VAL B 1 220 ? 2.023 26.203 12.82 1 97.94 220 VAL B C 1
ATOM 3984 O O . VAL B 1 220 ? 2.832 27.109 12.617 1 97.94 220 VAL B O 1
ATOM 3987 N N . LEU B 1 221 ? 2.346 25.094 13.383 1 98.12 221 LEU B N 1
ATOM 3988 C CA . LEU B 1 221 ? 3.727 24.641 13.539 1 98.12 221 LEU B CA 1
ATOM 3989 C C . LEU B 1 221 ? 4.035 23.5 12.594 1 98.12 221 LEU B C 1
ATOM 3991 O O . LEU B 1 221 ? 3.379 22.453 12.641 1 98.12 221 LEU B O 1
ATOM 3995 N N . HIS B 1 222 ? 4.996 23.688 11.68 1 98.75 222 HIS B N 1
ATOM 3996 C CA . HIS B 1 222 ? 5.457 22.594 10.82 1 98.75 222 HIS B CA 1
ATOM 3997 C C . HIS B 1 222 ? 6.719 21.953 11.383 1 98.75 222 HIS B C 1
ATOM 3999 O O . HIS B 1 222 ? 7.652 22.641 11.789 1 98.75 222 HIS B O 1
ATOM 4005 N N . ILE B 1 223 ? 6.715 20.609 11.406 1 98.81 223 ILE B N 1
ATOM 4006 C CA . ILE B 1 223 ? 7.871 19.875 11.898 1 98.81 223 ILE B CA 1
ATOM 4007 C C . ILE B 1 223 ? 8.438 19 10.781 1 98.81 223 ILE B C 1
ATOM 4009 O O . ILE B 1 223 ? 7.711 18.234 10.148 1 98.81 223 ILE B O 1
ATOM 4013 N N . GLY B 1 224 ? 9.734 19.156 10.484 1 98.69 224 GLY B N 1
ATOM 4014 C CA . GLY B 1 224 ? 10.383 18.344 9.477 1 98.69 224 GLY B CA 1
ATOM 4015 C C . GLY B 1 224 ? 11.867 18.125 9.742 1 98.69 224 GLY B C 1
ATOM 4016 O O . GLY B 1 224 ? 12.32 18.297 10.875 1 98.69 224 GLY B O 1
ATOM 4017 N N . ASN B 1 225 ? 12.617 17.656 8.734 1 98.19 225 ASN B N 1
ATOM 4018 C CA . ASN B 1 225 ? 14.031 17.359 8.914 1 98.19 225 ASN B CA 1
ATOM 4019 C C . ASN B 1 225 ? 14.875 17.938 7.789 1 98.19 225 ASN B C 1
ATOM 4021 O O . ASN B 1 225 ? 16 17.5 7.559 1 98.19 225 ASN B O 1
ATOM 4025 N N . ASP B 1 226 ? 14.336 18.875 7.07 1 98 226 ASP B N 1
ATOM 4026 C CA . ASP B 1 226 ? 15.055 19.531 5.984 1 98 226 ASP B CA 1
ATOM 4027 C C . ASP B 1 226 ? 14.977 21.047 6.121 1 98 226 ASP B C 1
ATOM 4029 O O . ASP B 1 226 ? 13.891 21.625 6.16 1 98 226 ASP B O 1
ATOM 4033 N N . PHE B 1 227 ? 16.094 21.688 6.125 1 98.06 227 PHE B N 1
ATOM 4034 C CA . PHE B 1 227 ? 16.141 23.109 6.418 1 98.06 227 PHE B CA 1
ATOM 4035 C C . PHE B 1 227 ? 15.43 23.906 5.34 1 98.06 227 PHE B C 1
ATOM 4037 O O . PHE B 1 227 ? 14.586 24.75 5.648 1 98.06 227 PHE B O 1
ATOM 4044 N N . GLN B 1 228 ? 15.75 23.672 4.152 1 98.12 228 GLN B N 1
ATOM 4045 C CA . GLN B 1 228 ? 15.164 24.438 3.059 1 98.12 228 GLN B CA 1
ATOM 4046 C C . GLN B 1 228 ? 13.688 24.094 2.869 1 98.12 228 GLN B C 1
ATOM 4048 O O . GLN B 1 228 ? 12.836 24.969 2.811 1 98.12 228 GLN B O 1
ATOM 4053 N N . LYS B 1 229 ? 13.406 22.844 2.801 1 98.62 229 LYS B N 1
ATOM 4054 C CA . LYS B 1 229 ? 12.055 22.391 2.473 1 98.62 229 LYS B CA 1
ATOM 4055 C C . LYS B 1 229 ? 11.102 22.609 3.643 1 98.62 229 LYS B C 1
ATOM 4057 O O . LYS B 1 229 ? 9.992 23.109 3.453 1 98.62 229 LYS B O 1
ATOM 4062 N N . ASP B 1 230 ? 11.539 22.281 4.816 1 98.69 230 ASP B N 1
ATOM 4063 C CA . ASP B 1 230 ? 10.617 22.266 5.949 1 98.69 230 ASP B CA 1
ATOM 4064 C C . ASP B 1 230 ? 10.68 23.578 6.734 1 98.69 230 ASP B C 1
ATOM 4066 O O . ASP B 1 230 ? 9.648 24.109 7.137 1 98.69 230 ASP B O 1
ATOM 4070 N N . PHE B 1 231 ? 11.844 24.078 6.977 1 98.19 231 PHE B N 1
ATOM 4071 C CA . PHE B 1 231 ? 11.977 25.281 7.797 1 98.19 231 PHE B CA 1
ATOM 4072 C C . PHE B 1 231 ? 11.727 26.531 6.961 1 98.19 231 PHE B C 1
ATOM 4074 O O . PHE B 1 231 ? 10.797 27.297 7.238 1 98.19 231 PHE B O 1
ATOM 4081 N N . GLU B 1 232 ? 12.516 26.75 5.918 1 97.94 232 GLU B N 1
ATOM 4082 C CA . GLU B 1 232 ? 12.375 27.953 5.113 1 97.94 232 GLU B CA 1
ATOM 4083 C C . GLU B 1 232 ? 11.008 28.016 4.43 1 97.94 232 GLU B C 1
ATOM 4085 O O . GLU B 1 232 ? 10.391 29.078 4.352 1 97.94 232 GLU B O 1
ATOM 4090 N N . GLY B 1 233 ? 10.547 26.844 3.92 1 98.19 233 GLY B N 1
ATOM 4091 C CA . GLY B 1 233 ? 9.234 26.797 3.293 1 98.19 233 GLY B CA 1
ATOM 4092 C C . GLY B 1 233 ? 8.109 27.188 4.227 1 98.19 233 GLY B C 1
ATOM 4093 O O . GLY B 1 233 ? 7.266 28.016 3.871 1 98.19 233 GLY B O 1
ATOM 4094 N N . ALA B 1 234 ? 8.141 26.672 5.41 1 98.31 234 ALA B N 1
ATOM 4095 C CA . ALA B 1 234 ? 7.109 26.984 6.395 1 98.31 234 ALA B CA 1
ATOM 4096 C C . ALA B 1 234 ? 7.152 28.453 6.785 1 98.31 234 ALA B C 1
ATOM 4098 O O . ALA B 1 234 ? 6.113 29.125 6.867 1 98.31 234 ALA B O 1
ATOM 4099 N N . ARG B 1 235 ? 8.32 28.984 6.98 1 97.06 235 ARG B N 1
ATOM 4100 C CA . ARG B 1 235 ? 8.484 30.375 7.387 1 97.06 235 ARG B CA 1
ATOM 4101 C C . ARG B 1 235 ? 7.984 31.328 6.305 1 97.06 235 ARG B C 1
ATOM 4103 O O . ARG B 1 235 ? 7.367 32.344 6.602 1 97.06 235 ARG B O 1
ATOM 4110 N N . ARG B 1 236 ? 8.25 30.969 5.09 1 97.06 236 ARG B N 1
ATOM 4111 C CA . ARG B 1 236 ? 7.789 31.781 3.971 1 97.06 236 ARG B CA 1
ATOM 4112 C C . ARG B 1 236 ? 6.266 31.844 3.924 1 97.06 236 ARG B C 1
ATOM 4114 O O . ARG B 1 236 ? 5.691 32.812 3.455 1 97.06 236 ARG B O 1
ATOM 4121 N N . ALA B 1 237 ? 5.656 30.844 4.438 1 97.94 237 ALA B N 1
ATOM 4122 C CA . ALA B 1 237 ? 4.195 30.781 4.445 1 97.94 237 ALA B CA 1
ATOM 4123 C C . ALA B 1 237 ? 3.621 31.422 5.703 1 97.94 237 ALA B C 1
ATOM 4125 O O . ALA B 1 237 ? 2.404 31.422 5.906 1 97.94 237 ALA B O 1
ATOM 4126 N N . GLY B 1 238 ? 4.523 31.922 6.594 1 97.19 238 GLY B N 1
ATOM 4127 C CA . GLY B 1 238 ? 4.07 32.594 7.809 1 97.19 238 GLY B CA 1
ATOM 4128 C C . GLY B 1 238 ? 3.832 31.609 8.953 1 97.19 238 GLY B C 1
ATOM 4129 O O . GLY B 1 238 ? 3.199 31.969 9.953 1 97.19 238 GLY B O 1
ATOM 4130 N N . MET B 1 239 ? 4.34 30.391 8.82 1 97.69 239 MET B N 1
ATOM 4131 C CA . MET B 1 239 ? 4.145 29.375 9.844 1 97.69 239 MET B CA 1
ATOM 4132 C C . MET B 1 239 ? 5.367 29.266 10.75 1 97.69 239 MET B C 1
ATOM 4134 O O . MET B 1 239 ? 6.441 29.781 10.406 1 97.69 239 MET B O 1
ATOM 4138 N N . HIS B 1 240 ? 5.16 28.766 11.891 1 96.5 240 HIS B N 1
ATOM 4139 C CA . HIS B 1 240 ? 6.297 28.344 12.711 1 96.5 240 HIS B CA 1
ATOM 4140 C C . HIS B 1 240 ? 6.879 27.031 12.219 1 96.5 240 HIS B C 1
ATOM 4142 O O . HIS B 1 240 ? 6.199 26.266 11.523 1 96.5 240 HIS B O 1
ATOM 4148 N N . ALA B 1 241 ? 8.172 26.812 12.523 1 97.31 241 ALA B N 1
ATOM 4149 C CA . ALA B 1 241 ? 8.82 25.594 12.047 1 97.31 241 ALA B CA 1
ATOM 4150 C C . ALA B 1 241 ? 9.828 25.062 13.062 1 97.31 241 ALA B C 1
ATOM 4152 O O . ALA B 1 241 ? 10.508 25.844 13.734 1 97.31 241 ALA B O 1
ATOM 4153 N N . ALA B 1 242 ? 9.891 23.844 13.219 1 97.12 242 ALA B N 1
ATOM 4154 C CA . ALA B 1 242 ? 10.898 23.125 14 1 97.12 242 ALA B CA 1
ATOM 4155 C C . ALA B 1 242 ? 11.5 21.969 13.195 1 97.12 242 ALA B C 1
ATOM 4157 O O . ALA B 1 242 ? 10.812 21.344 12.383 1 97.12 242 ALA B O 1
ATOM 4158 N N . LEU B 1 243 ? 12.758 21.719 13.406 1 98.06 243 LEU B N 1
ATOM 4159 C CA . LEU B 1 243 ? 13.453 20.641 12.711 1 98.06 243 LEU B CA 1
ATOM 4160 C C . LEU B 1 243 ? 13.891 19.562 13.695 1 98.06 243 LEU B C 1
ATOM 4162 O O . LEU B 1 243 ? 14.188 19.859 14.852 1 98.06 243 LEU B O 1
ATOM 4166 N N . LEU B 1 244 ? 13.906 18.375 13.18 1 98.19 244 LEU B N 1
ATOM 4167 C CA . LEU B 1 244 ? 14.398 17.25 13.961 1 98.19 244 LEU B CA 1
ATOM 4168 C C . LEU B 1 244 ? 15.734 16.75 13.414 1 98.19 244 LEU B C 1
ATOM 4170 O O . LEU B 1 244 ? 15.891 16.578 12.203 1 98.19 244 LEU B O 1
ATOM 4174 N N . SER B 1 245 ? 16.719 16.578 14.258 1 96.38 245 SER B N 1
ATOM 4175 C CA . SER B 1 245 ? 17.953 15.859 13.992 1 96.38 245 SER B CA 1
ATOM 4176 C C . SER B 1 245 ? 17.906 14.453 14.586 1 96.38 245 SER B C 1
ATOM 4178 O O . SER B 1 245 ? 18.422 14.219 15.68 1 96.38 245 SER B O 1
ATOM 4180 N N . ARG B 1 246 ? 17.359 13.516 13.812 1 94.19 246 ARG B N 1
ATOM 4181 C CA . ARG B 1 246 ? 17 12.203 14.336 1 94.19 246 ARG B CA 1
ATOM 4182 C C . ARG B 1 246 ? 18.203 11.266 14.352 1 94.19 246 ARG B C 1
ATOM 4184 O O . ARG B 1 246 ? 18.219 10.273 15.086 1 94.19 246 ARG B O 1
ATOM 4191 N N . TYR B 1 247 ? 19.188 11.555 13.602 1 92.44 247 TYR B N 1
ATOM 4192 C CA . TYR B 1 247 ? 20.234 10.578 13.375 1 92.44 247 TYR B CA 1
ATOM 4193 C C . TYR B 1 247 ? 21.562 11.07 13.945 1 92.44 247 TYR B C 1
ATOM 4195 O O . TYR B 1 247 ? 22.641 10.68 13.469 1 92.44 247 TYR B O 1
ATOM 4203 N N . GLY B 1 248 ? 21.516 11.984 14.844 1 89.12 248 GLY B N 1
ATOM 4204 C CA . GLY B 1 248 ? 22.719 12.477 15.516 1 89.12 248 GLY B CA 1
ATOM 4205 C C . GLY B 1 248 ? 23.609 13.297 14.602 1 89.12 248 GLY B C 1
ATOM 4206 O O . GLY B 1 248 ? 24.844 13.227 14.703 1 89.12 248 GLY B O 1
ATOM 4207 N N . GLU B 1 249 ? 22.953 14.023 13.68 1 91.69 249 GLU B N 1
ATOM 4208 C CA . GLU B 1 249 ? 23.688 14.914 12.789 1 91.69 249 GLU B CA 1
ATOM 4209 C C . GLU B 1 249 ? 24.078 16.203 13.5 1 91.69 249 GLU B C 1
ATOM 4211 O O . GLU B 1 249 ? 23.578 17.281 13.148 1 91.69 249 GLU B O 1
ATOM 4216 N N . ASP B 1 250 ? 25.094 16.203 14.281 1 93.12 250 ASP B N 1
ATOM 4217 C CA . ASP B 1 250 ? 25.406 17.281 15.203 1 93.12 250 ASP B CA 1
ATOM 4218 C C . ASP B 1 250 ? 25.844 18.531 14.445 1 93.12 250 ASP B C 1
ATOM 4220 O O . ASP B 1 250 ? 25.422 19.641 14.766 1 93.12 250 ASP B O 1
ATOM 4224 N N . GLU B 1 251 ? 26.703 18.344 13.5 1 95.69 251 GLU B N 1
ATOM 4225 C CA . GLU B 1 251 ? 27.203 19.5 12.75 1 95.69 251 GLU B CA 1
ATOM 4226 C C . GLU B 1 251 ? 26.094 20.172 11.953 1 95.69 251 GLU B C 1
ATOM 4228 O O . GLU B 1 251 ? 26 21.391 11.922 1 95.69 251 GLU B O 1
ATOM 4233 N N . LEU B 1 252 ? 25.328 19.375 11.367 1 95.44 252 LEU B N 1
ATOM 4234 C CA . LEU B 1 252 ? 24.203 19.891 10.594 1 95.44 252 LEU B CA 1
ATOM 4235 C C . LEU B 1 252 ? 23.203 20.609 11.5 1 95.44 252 LEU B C 1
ATOM 4237 O O . LEU B 1 252 ? 22.719 21.688 11.156 1 95.44 252 LEU B O 1
ATOM 4241 N N . ALA B 1 253 ? 22.906 20.031 12.594 1 96.31 253 ALA B N 1
ATOM 4242 C CA . ALA B 1 253 ? 22 20.625 13.562 1 96.31 253 ALA B CA 1
ATOM 4243 C C . ALA B 1 253 ? 22.516 21.984 14.055 1 96.31 253 ALA B C 1
ATOM 4245 O O . ALA B 1 253 ? 21.734 22.938 14.195 1 96.31 253 ALA B O 1
ATOM 4246 N N . ALA B 1 254 ? 23.766 22 14.32 1 96.38 254 ALA B N 1
ATOM 4247 C CA . ALA B 1 254 ? 24.375 23.25 14.766 1 96.38 254 ALA B CA 1
ATOM 4248 C C . ALA B 1 254 ? 24.25 24.344 13.703 1 96.38 254 ALA B C 1
ATOM 4250 O O . ALA B 1 254 ? 23.984 25.5 14.016 1 96.38 254 ALA B O 1
ATOM 4251 N N . GLU B 1 255 ? 24.469 23.922 12.508 1 97 255 GLU B N 1
ATOM 4252 C CA . GLU B 1 255 ? 24.344 24.859 11.398 1 97 255 GLU B CA 1
ATOM 4253 C C . GLU B 1 255 ? 22.906 25.391 11.289 1 97 255 GLU B C 1
ATOM 4255 O O . GLU B 1 255 ? 22.703 26.578 11.086 1 97 255 GLU B O 1
ATOM 4260 N N . TRP B 1 256 ? 21.906 24.516 11.383 1 96.94 256 TRP B N 1
ATOM 4261 C CA . TRP B 1 256 ? 20.5 24.906 11.328 1 96.94 256 TRP B CA 1
ATOM 4262 C C . TRP B 1 256 ? 20.172 25.906 12.43 1 96.94 256 TRP B C 1
ATOM 4264 O O . TRP B 1 256 ? 19.5 26.906 12.188 1 96.94 256 TRP B O 1
ATOM 4274 N N . LYS B 1 257 ? 20.703 25.672 13.586 1 95.44 257 LYS B N 1
ATOM 4275 C CA . LYS B 1 257 ? 20.469 26.562 14.727 1 95.44 257 LYS B CA 1
ATOM 4276 C C . LYS B 1 257 ? 21.078 27.938 14.484 1 95.44 257 LYS B C 1
ATOM 4278 O O . LYS B 1 257 ? 20.438 28.953 14.781 1 95.44 257 LYS B O 1
ATOM 4283 N N . ARG B 1 258 ? 22.219 27.891 13.969 1 95.75 258 ARG B N 1
ATOM 4284 C CA . ARG B 1 258 ? 22.875 29.156 13.672 1 95.75 258 ARG B CA 1
ATOM 4285 C C . ARG B 1 258 ? 22.078 29.969 12.672 1 95.75 258 ARG B C 1
ATOM 4287 O O . ARG B 1 258 ? 22.062 31.203 12.727 1 95.75 258 ARG B O 1
ATOM 4294 N N . ARG B 1 259 ? 21.391 29.266 11.906 1 95.44 259 ARG B N 1
ATOM 4295 C CA . ARG B 1 259 ? 20.625 29.922 10.859 1 95.44 259 ARG B CA 1
ATOM 4296 C C . ARG B 1 259 ? 19.219 30.234 11.336 1 95.44 259 ARG B C 1
ATOM 4298 O O . ARG B 1 259 ? 18.359 30.641 10.539 1 95.44 259 ARG B O 1
ATOM 4305 N N . GLY B 1 260 ? 18.953 29.938 12.602 1 93.38 260 GLY B N 1
ATOM 4306 C CA . GLY B 1 260 ? 17.734 30.453 13.203 1 93.38 260 GLY B CA 1
ATOM 4307 C C . GLY B 1 260 ? 16.672 29.391 13.422 1 93.38 260 GLY B C 1
ATOM 4308 O O . GLY B 1 260 ? 15.57 29.703 13.891 1 93.38 260 GLY B O 1
ATOM 4309 N N . ALA B 1 261 ? 16.984 28.156 13.133 1 95.38 261 ALA B N 1
ATOM 4310 C CA . ALA B 1 261 ? 15.984 27.109 13.273 1 95.38 261 ALA B CA 1
ATOM 4311 C C . ALA B 1 261 ? 15.961 26.547 14.695 1 95.38 261 ALA B C 1
ATOM 4313 O O . ALA B 1 261 ? 17 26.469 15.352 1 95.38 261 ALA B O 1
ATOM 4314 N N . LEU B 1 262 ? 14.734 26.219 15.156 1 94.38 262 LEU B N 1
ATOM 4315 C CA . LEU B 1 262 ? 14.617 25.344 16.312 1 94.38 262 LEU B CA 1
ATOM 4316 C C . LEU B 1 262 ? 14.891 23.891 15.93 1 94.38 262 LEU B C 1
ATOM 4318 O O . LEU B 1 262 ? 14.258 23.359 15.023 1 94.38 262 LEU B O 1
ATOM 4322 N N . VAL B 1 263 ? 15.906 23.312 16.578 1 96.5 263 VAL B N 1
ATOM 4323 C CA . VAL B 1 263 ? 16.281 21.953 16.234 1 96.5 263 VAL B CA 1
ATOM 4324 C C . VAL B 1 263 ? 16.188 21.062 17.469 1 96.5 263 VAL B C 1
ATOM 4326 O O . VAL B 1 263 ? 16.719 21.406 18.531 1 96.5 263 VAL B O 1
ATOM 4329 N N . PHE B 1 264 ? 15.5 19.953 17.312 1 96.25 264 PHE B N 1
ATOM 4330 C CA . PHE B 1 264 ? 15.266 19.031 18.406 1 96.25 264 PHE B CA 1
ATOM 4331 C C . PHE B 1 264 ? 15.727 17.625 18.047 1 96.25 264 PHE B C 1
ATOM 4333 O O . PHE B 1 264 ? 15.977 17.328 16.875 1 96.25 264 PHE B O 1
ATOM 4340 N N . GLU B 1 265 ? 15.828 16.734 19.047 1 95.56 265 GLU B N 1
ATOM 4341 C CA . GLU B 1 265 ? 16.25 15.367 18.828 1 95.56 265 GLU B CA 1
ATOM 4342 C C . GLU B 1 265 ? 15.055 14.453 18.562 1 95.56 265 GLU B C 1
ATOM 4344 O O . GLU B 1 265 ? 15.18 13.43 17.891 1 95.56 265 GLU B O 1
ATOM 4349 N N . ASP B 1 266 ? 13.961 14.797 19.203 1 96.75 266 ASP B N 1
ATOM 4350 C CA . ASP B 1 266 ? 12.734 14.016 19 1 96.75 266 ASP B CA 1
ATOM 4351 C C . ASP B 1 266 ? 11.5 14.883 19.219 1 96.75 266 ASP B C 1
ATOM 4353 O O . ASP B 1 266 ? 11.609 16.078 19.484 1 96.75 266 ASP B O 1
ATOM 4357 N N . LEU B 1 267 ? 10.336 14.32 19.062 1 98.38 267 LEU B N 1
ATOM 4358 C CA . LEU B 1 267 ? 9.086 15.07 19.078 1 98.38 267 LEU B CA 1
ATOM 4359 C C . LEU B 1 267 ? 8.703 15.469 20.5 1 98.38 267 LEU B C 1
ATOM 4361 O O . LEU B 1 267 ? 7.914 16.391 20.703 1 98.38 267 LEU B O 1
ATOM 4365 N N . LEU B 1 268 ? 9.203 14.836 21.516 1 96.88 268 LEU B N 1
ATOM 4366 C CA . LEU B 1 268 ? 8.898 15.18 22.891 1 96.88 268 LEU B CA 1
ATOM 4367 C C . LEU B 1 268 ? 9.547 16.5 23.281 1 96.88 268 LEU B C 1
ATOM 4369 O O . LEU B 1 268 ? 9 17.25 24.109 1 96.88 268 LEU B O 1
ATOM 4373 N N . ASP B 1 269 ? 10.695 16.75 22.656 1 95 269 ASP B N 1
ATOM 4374 C CA . ASP B 1 269 ? 11.328 18.047 22.859 1 95 269 ASP B CA 1
ATOM 4375 C C . ASP B 1 269 ? 10.422 19.172 22.406 1 95 269 ASP B C 1
ATOM 4377 O O . ASP B 1 269 ? 10.43 20.266 22.984 1 95 269 ASP B O 1
ATOM 4381 N N . VAL B 1 270 ? 9.688 18.969 21.328 1 95.31 270 VAL B N 1
ATOM 4382 C CA . VAL B 1 270 ? 8.75 19.953 20.828 1 95.31 270 VAL B CA 1
ATOM 4383 C C . VAL B 1 270 ? 7.641 20.203 21.844 1 95.31 270 VAL B C 1
ATOM 4385 O O . VAL B 1 270 ? 7.242 21.344 22.094 1 95.31 270 VAL B O 1
ATOM 4388 N N . VAL B 1 271 ? 7.164 19.125 22.453 1 95.56 271 VAL B N 1
ATOM 4389 C CA . VAL B 1 271 ? 6.145 19.219 23.484 1 95.56 271 VAL B CA 1
ATOM 4390 C C . VAL B 1 271 ? 6.656 20.078 24.641 1 95.56 271 VAL B C 1
ATOM 4392 O O . VAL B 1 271 ? 5.945 20.969 25.125 1 95.56 271 VAL B O 1
ATOM 4395 N N . GLU B 1 272 ? 7.84 19.781 25.016 1 92.88 272 GLU B N 1
ATOM 4396 C CA . GLU B 1 272 ? 8.445 20.531 26.109 1 92.88 272 GLU B CA 1
ATOM 4397 C C . GLU B 1 272 ? 8.539 22.016 25.766 1 92.88 272 GLU B C 1
ATOM 4399 O O . GLU B 1 272 ? 8.227 22.875 26.609 1 92.88 272 GLU B O 1
ATOM 4404 N N . LEU B 1 273 ? 8.945 22.281 24.578 1 90.81 273 LEU B N 1
ATOM 4405 C CA . LEU B 1 273 ? 9.07 23.672 24.141 1 90.81 273 LEU B CA 1
ATOM 4406 C C . LEU B 1 273 ? 7.73 24.391 24.203 1 90.81 273 LEU B C 1
ATOM 4408 O O . LEU B 1 273 ? 7.648 25.5 24.719 1 90.81 273 LEU B O 1
ATOM 4412 N N . LEU B 1 274 ? 6.699 23.766 23.672 1 92.88 274 LEU B N 1
ATOM 4413 C CA . LEU B 1 274 ? 5.379 24.391 23.641 1 92.88 274 LEU B CA 1
ATOM 4414 C C . LEU B 1 274 ? 4.836 24.578 25.062 1 92.88 274 LEU B C 1
ATOM 4416 O O . LEU B 1 274 ? 4.184 25.594 25.344 1 92.88 274 LEU B O 1
ATOM 4420 N N . GLY B 1 275 ? 5.129 23.703 25.906 1 90.06 275 GLY B N 1
ATOM 4421 C CA . GLY B 1 275 ? 4.742 23.828 27.297 1 90.06 275 GLY B CA 1
ATOM 4422 C C . GLY B 1 275 ? 5.461 24.953 28.016 1 90.06 275 GLY B C 1
ATOM 4423 O O . GLY B 1 275 ? 4.828 25.766 28.703 1 90.06 275 GLY B O 1
ATOM 4424 N N . ARG B 1 276 ? 6.719 25.031 27.844 1 87.94 276 ARG B N 1
ATOM 4425 C CA . ARG B 1 276 ? 7.551 26.031 28.531 1 87.94 276 ARG B CA 1
ATOM 4426 C C . ARG B 1 276 ? 7.215 27.438 28.062 1 87.94 276 ARG B C 1
ATOM 4428 O O . ARG B 1 276 ? 7.348 28.406 28.828 1 87.94 276 ARG B O 1
ATOM 4435 N N . SER B 1 277 ? 6.758 27.547 26.844 1 88 277 SER B N 1
ATOM 4436 C CA . SER B 1 277 ? 6.461 28.859 26.266 1 88 277 SER B CA 1
ATOM 4437 C C . SER B 1 277 ? 5.043 29.297 26.609 1 88 277 SER B C 1
ATOM 4439 O O . SER B 1 277 ? 4.594 30.359 26.156 1 88 277 SER B O 1
ATOM 4441 N N . ASN B 1 278 ? 4.363 28.547 27.359 1 89.5 278 ASN B N 1
ATOM 4442 C CA . ASN B 1 278 ? 2.969 28.812 27.703 1 89.5 278 ASN B CA 1
ATOM 4443 C C . ASN B 1 278 ? 2.119 29.016 26.453 1 89.5 278 ASN B C 1
ATOM 4445 O O . ASN B 1 278 ? 1.317 29.953 26.391 1 89.5 278 ASN B O 1
ATOM 4449 N N . CYS B 1 279 ? 2.465 28.203 25.453 1 91.69 279 CYS B N 1
ATOM 4450 C CA . CYS B 1 279 ? 1.706 28.234 24.219 1 91.69 279 CYS B CA 1
ATOM 4451 C C . CYS B 1 279 ? 0.265 27.781 24.438 1 91.69 279 CYS B C 1
ATOM 4453 O O . CYS B 1 279 ? 0.016 26.828 25.172 1 91.69 279 CYS B O 1
ATOM 4455 N N . GLN B 1 280 ? -0.677 28.547 23.922 1 93.62 280 GLN B N 1
ATOM 4456 C CA . GLN B 1 280 ? -2.072 28.125 23.953 1 93.62 280 GLN B CA 1
ATOM 4457 C C . GLN B 1 280 ? -2.354 27.062 22.906 1 93.62 280 GLN B C 1
ATOM 4459 O O . GLN B 1 280 ? -1.779 27.094 21.812 1 93.62 280 GLN B O 1
ATOM 4464 N N . PHE B 1 281 ? -3.236 26.172 23.297 1 92.5 281 PHE B N 1
ATOM 4465 C CA . PHE B 1 281 ? -3.57 25.078 22.375 1 92.5 281 PHE B CA 1
ATOM 4466 C C . PHE B 1 281 ? -5.027 25.172 21.938 1 92.5 281 PHE B C 1
ATOM 4468 O O . PHE B 1 281 ? -5.879 25.641 22.688 1 92.5 281 PHE B O 1
ATOM 4475 N N . GLY B 1 282 ? -5.273 24.609 20.781 1 87.19 282 GLY B N 1
ATOM 4476 C CA . GLY B 1 282 ? -6.629 24.531 20.266 1 87.19 282 GLY B CA 1
ATOM 4477 C C . GLY B 1 282 ? -7.176 25.891 19.859 1 87.19 282 GLY B C 1
ATOM 4478 O O . GLY B 1 282 ? -6.602 26.922 20.188 1 87.19 282 GLY B O 1
#

pLDDT: mean 92.71, std 12.54, range [25.3, 98.94]

InterPro domains:
  IPR023214 HAD superfamily [G3DSA:3.40.50.1000] (15-250)
  IPR036412 HAD-like superfamily [SSF56784] (12-275)
  IPR044924 HAD-superfamily hydrolase, subfamily IA, REG-2-like, capping domain superfamily [G3DSA:1.10.150.720] (28-123)

Foldseek 3Di:
DPPQFPDDQQAAQAEAEEPDPAFKHWADDQCCLQVVLCVVLVKDFDPPPVVVVPDDQDADDLRVLLVVLVVVLCVVANLCNQVNDANLVSQLSSSVSSCVSRRIDDDPVSSVRSSVSSVVCVLDCNTMATDPCNVVLLVVCVVQNHAYAYQYSDDCSCQVGVCVNNVNHCVSHVYYQYCSHVVDAFLALVSVVVVLVVVQVSCVVVVNDDPVDGDDQSNYEYEEADCRGFCVSSVVNVHHYAYEPQPPPPVVQVVSVVVPHHYYHHSVVVVVSCVVVVHRYD/DPPPFPDDQQAAQAEAEEPDPAFKHWADDQCCLQVVLCVVLVKDFDPPPVVVVDDDQPADDLRVLLVVLVVVLCVVANLCNQVNDDNLVSQLSSSVSSCVSRRIDDDPVSSVRSSVSSVVCVLDCNTMATDPCNVVLLVVQVVQNHAYAYQYSDDCSCQVGVCVNNVNHCVSHVYYQYCSHVVDAFLALVSVVVVLVVSQVSCVVVVNDDPVDRDDQSNYEYEEADCRGFCVSSVVNVHHYAYEPQPPPPVVQVVSVVVPHHYYHHSVVVVVVCVVVVHRYD